Protein AF-A0A6C0JA09-F1 (afdb_monomer_lite)

Organism: NCBI:txid1070528

Sequence (513 aa):
MSEICEYKKRGFYIKRNLLTVNTCKDIISQLNEIKTDMKIPHTNIQFGYGNIINTELASIITDNMFIKKFCNKLYGQNYYYNSLYVHNKHRWVGPDVEWHQEVFNIKTFHPTNNNYTLDEIKNNFMQVYVALEDQNIENGGMRIIPYHKTILEHYDTTNTHLNHKRAITPEELDKIYKTHDIINLDLKAGDVMFFNHLIPHSSSSNNSPIDRKAMVFLTYKNNEDFDENIRTIEKEYRKSFALKYLQKTLDDKLNTQMYECGKKSKKIKKEKTWSSIFEKLPWFEEDIYNIENYSLTTLLKLNGHLTSDTGKYDIKNWEETISHFKQNIKYNDKNNYKILEVGCGAGALLKMFEKQEIYGIDPSKKYINIIKKALPQGVFINGDALCMDKYDNDFFDIIFCHSCIQYFKDYKYFNDFITLCHKKLKPCGKLCLTDLPNLDMKEKYINHRKNVIGEKKYKEKYQNINLYHFYISKSQIVDSLSNNFNNIKFTNAIKRGIEDNFYRINLFCEKNE

Foldseek 3Di:
DDQVVCCLVQQKGKDAQLDPLVLLVVLVVVLVVQDDPQAQPPDPHHFWRFFCCVPPSVCVQVVRPVNCVSCCVLQNPFKDWFTKIKGKLFAQRRAKWAWAFLVVCCCQGQNFPDDDDLVQLSRFKKKKKAWSAWDFQQQFAKKWFSDSRDHADWDWDATSVLFIDIHGDPVRVVVSCVPTPIDTDGGHRNMMMMGGRSITMITHHRSHNGITMMMMIMMGNDNPRRDVVSNVVVVVVRVVVSVVVVVVVVVVPVVDPPDDDDDPDPPPPPLDAPLNCLLVQPQQPDDLVDDPAPDLVVQCSSVCQCPDLQFHDDPVLVVVQLVVVCVLLVNDPPDAWQEEEAQCFLNSVVVVVLVHAYEYEHLHPSSQVNNCVNRVNYHYDNDHLLVLVPAQFQAGLEYEYEPPQQSDDDLVSVLSSLVSVLRRHHAFRKYKYWFAQAPVCVVVSLVSSCVRPNVVVSCVVDPVSPNGTDHDHPVSVCVSPPPFWPPWDKDARRGGDPDPDRRTIMIMITGHD

Secondary structure (DSSP, 8-state):
--HHHHHHHHSEEEETT-S-HHHHHHHHHHHTT---S-B-TTSSSB-EEEE-TTSHHHHHHHT-HHHHHHHHHHH-S--EEEEEEEEEE-TTTBPPEEEE-GGGGHHHHS--S----HHHHHHHEEEEEEESS-B-TTTT-EEE----SSPPPEEEEE-TT--EEEEEPHHHHHHHHTTS--EE--B-TT-EEEEETTS-EEE--B-SSS-EEEEEEEEES--TT--HHHHHHHHHHHHHHHHHHHHHHHHHHHHS-S----STT--------HHHHHTT-TT--S-TT--S---HHHHHHHTTTTT-TTTPPPHHHHHHHHHHHHHHTT--TTS--EEEEET-TTSHHHHTTTTSEEEEEES-HHHHHHHHHH-TTSEEEES-GGGGGGSPTT-EEEEEEES-GGG-S-HHHHHHHHHHHHHHEEEEEEEEEEEEEBGGGHHHHHHHHHHHH-HHHHIIIIITTT-PPP-B-HHHHHHHHTTTEEEEEEEEPPP-TT-SS--EEEEEEEE--

Radius of gyration: 34.19 Å; chains: 1; bounding box: 71×51×90 Å

pLDDT: mean 90.83, std 10.22, range [39.81, 98.81]

InterPro domains:
  IPR008775 Phytanoyl-CoA dioxygenase-like [PF05721] (77-214)
  IPR013216 Methyltransferase type 11 [PF08241] (340-432)
  IPR029063 S-adenosyl-L-methionine-dependent methyltransferase superfamily [G3DSA:3.40.50.150] (304-497)
  IPR029063 S-adenosyl-L-methionine-dependent methyltransferase superfamily [SSF53335] (320-488)

Structure (mmCIF, N/CA/C/O backbone):
data_AF-A0A6C0JA09-F1
#
_entry.id   AF-A0A6C0JA09-F1
#
loop_
_atom_site.group_PDB
_atom_site.id
_atom_site.type_symbol
_atom_site.label_atom_id
_atom_site.label_alt_id
_atom_site.label_comp_id
_atom_site.label_asym_id
_atom_site.label_entity_id
_atom_site.label_seq_id
_atom_site.pdbx_PDB_ins_code
_atom_site.Cartn_x
_atom_site.Cartn_y
_atom_site.Cartn_z
_atom_site.occupancy
_atom_site.B_iso_or_equiv
_atom_site.auth_seq_id
_atom_site.auth_comp_id
_atom_site.auth_asym_id
_atom_site.auth_atom_id
_atom_site.pdbx_PDB_model_num
ATOM 1 N N . MET A 1 1 ? -33.574 -12.765 32.511 1.00 58.50 1 MET A N 1
ATOM 2 C CA . MET A 1 1 ? -32.119 -13.046 32.464 1.00 58.50 1 MET A CA 1
ATOM 3 C C . MET A 1 1 ? -31.435 -11.916 33.225 1.00 58.50 1 MET A C 1
ATOM 5 O O . MET A 1 1 ? -31.863 -10.787 33.037 1.00 58.50 1 MET A O 1
ATOM 9 N N . SER A 1 2 ? -30.498 -12.179 34.144 1.00 88.44 2 SER A N 1
ATOM 10 C CA . SER A 1 2 ? -29.804 -11.084 34.853 1.00 88.44 2 SER A CA 1
ATOM 11 C C . SER A 1 2 ? -28.962 -10.258 33.873 1.00 88.44 2 SER A C 1
ATOM 13 O O . SER A 1 2 ? -28.522 -10.794 32.855 1.00 88.44 2 SER A O 1
ATOM 15 N N . GLU A 1 3 ? -28.702 -8.983 34.177 1.00 93.94 3 GLU A N 1
ATOM 16 C CA . GLU A 1 3 ? -27.974 -8.063 33.284 1.00 93.94 3 GLU A CA 1
ATOM 17 C C . GLU A 1 3 ? -26.581 -8.604 32.913 1.00 93.94 3 GLU A C 1
ATOM 19 O O . GLU A 1 3 ? -26.126 -8.498 31.777 1.00 93.94 3 GLU A O 1
ATOM 24 N N . ILE A 1 4 ? -25.932 -9.278 33.866 1.00 93.75 4 ILE A N 1
ATOM 25 C CA . ILE A 1 4 ? -24.632 -9.936 33.678 1.00 93.75 4 ILE A CA 1
ATOM 26 C C . ILE A 1 4 ? -24.739 -11.177 32.795 1.00 93.75 4 ILE A C 1
ATOM 28 O O . ILE A 1 4 ? -23.834 -11.453 32.012 1.00 93.75 4 ILE A O 1
ATOM 32 N N . CYS A 1 5 ? -25.822 -11.946 32.908 1.00 93.62 5 CYS A N 1
ATOM 33 C CA . CYS A 1 5 ? -26.024 -13.115 32.058 1.00 93.62 5 CYS A CA 1
ATOM 34 C C . CYS A 1 5 ? -26.247 -12.687 30.600 1.00 93.62 5 CYS A C 1
ATOM 36 O O . CYS A 1 5 ? -25.677 -13.293 29.694 1.00 93.62 5 CYS A O 1
ATOM 38 N N . GLU A 1 6 ? -26.979 -11.592 30.379 1.00 95.50 6 GLU A N 1
ATOM 39 C CA . GLU A 1 6 ? -27.118 -10.997 29.051 1.00 95.50 6 GLU A CA 1
ATOM 40 C C . GLU A 1 6 ? -25.773 -10.493 28.508 1.00 95.50 6 GLU A C 1
ATOM 42 O O . GLU A 1 6 ? -25.396 -10.873 27.399 1.00 95.50 6 GLU A O 1
ATOM 47 N N . TYR A 1 7 ? -25.010 -9.739 29.309 1.00 96.25 7 TYR A N 1
ATOM 48 C CA . TYR A 1 7 ? -23.663 -9.288 28.946 1.00 96.25 7 TYR A CA 1
ATOM 49 C C . TYR A 1 7 ? -22.740 -10.452 28.576 1.00 96.25 7 TYR A C 1
ATOM 51 O O . TYR A 1 7 ? -22.130 -10.435 27.512 1.00 96.25 7 TYR A O 1
ATOM 59 N N . LYS A 1 8 ? -22.668 -11.505 29.399 1.00 93.69 8 LYS A N 1
ATOM 60 C CA . LYS A 1 8 ? -21.815 -12.674 29.122 1.00 93.69 8 LYS A CA 1
ATOM 61 C C . LYS A 1 8 ? -22.240 -13.407 27.848 1.00 93.69 8 LYS A C 1
ATOM 63 O O . LYS A 1 8 ? -21.387 -13.867 27.089 1.00 93.69 8 LYS A O 1
ATOM 68 N N . LYS A 1 9 ? -23.551 -13.491 27.594 1.00 93.88 9 LYS A N 1
ATOM 69 C CA . LYS A 1 9 ? -24.109 -14.161 26.414 1.00 93.88 9 LYS A CA 1
ATOM 70 C C . LYS A 1 9 ? -23.886 -13.369 25.125 1.00 93.88 9 LYS A C 1
ATOM 72 O O . LYS A 1 9 ? -23.538 -13.971 24.116 1.00 93.88 9 LYS A O 1
ATOM 77 N N . ARG A 1 10 ? -24.120 -12.054 25.138 1.00 94.62 10 ARG A N 1
ATOM 78 C CA . ARG A 1 10 ? -24.099 -11.189 23.940 1.00 94.62 10 ARG A CA 1
ATOM 79 C C . ARG A 1 10 ? -22.772 -10.458 23.733 1.00 94.62 10 ARG A C 1
ATOM 81 O O . ARG A 1 10 ? -22.567 -9.872 22.679 1.00 94.62 10 ARG A O 1
ATOM 88 N N . GLY A 1 11 ? -21.934 -10.420 24.765 1.00 95.56 11 GLY A N 1
ATOM 89 C CA . GLY A 1 11 ? -20.747 -9.573 24.859 1.00 95.56 11 GLY A CA 1
ATOM 90 C C . GLY A 1 11 ? -21.060 -8.104 25.163 1.00 95.56 11 GLY A C 1
ATOM 91 O O . GLY A 1 11 ? -20.135 -7.309 25.293 1.00 95.56 11 GLY A O 1
ATOM 92 N N . PHE A 1 12 ? -22.337 -7.726 25.302 1.00 97.31 12 PHE A N 1
ATOM 93 C CA . PHE A 1 12 ? -22.746 -6.382 25.699 1.00 97.31 12 PHE A CA 1
ATOM 94 C C . PHE A 1 12 ? -24.106 -6.354 26.407 1.00 97.31 12 PHE A C 1
ATOM 96 O O . PHE A 1 12 ? -24.906 -7.282 26.289 1.00 97.31 12 PHE A O 1
ATOM 103 N N . TYR A 1 13 ? -24.372 -5.263 27.121 1.00 97.81 13 TYR A N 1
ATOM 104 C CA . TYR A 1 13 ? -25.641 -4.957 27.775 1.00 97.81 13 TYR A CA 1
ATOM 105 C C . TYR A 1 13 ? -25.904 -3.448 27.720 1.00 97.81 13 TYR A C 1
ATOM 107 O O . TYR A 1 13 ? -24.979 -2.656 27.891 1.00 97.81 13 TYR A O 1
ATOM 115 N N . ILE A 1 14 ? -27.155 -3.038 27.498 1.00 97.88 14 ILE A N 1
ATOM 116 C CA . ILE A 1 14 ? -27.547 -1.622 27.451 1.00 97.88 14 ILE A CA 1
ATOM 117 C C . ILE A 1 14 ? -28.529 -1.347 28.583 1.00 97.88 14 ILE A C 1
ATOM 119 O O . ILE A 1 14 ? -29.641 -1.876 28.601 1.00 97.88 14 ILE A O 1
ATOM 123 N N . LYS A 1 15 ? -28.140 -0.468 29.506 1.00 97.81 15 LYS A N 1
ATOM 124 C CA . LYS A 1 15 ? -29.037 0.091 30.511 1.00 97.81 15 LYS A CA 1
ATOM 125 C C . LYS A 1 15 ? -29.644 1.380 29.968 1.00 97.81 15 LYS A C 1
ATOM 127 O O . LYS A 1 15 ? -28.947 2.382 29.826 1.00 97.81 15 LYS A O 1
ATOM 132 N N . ARG A 1 16 ? -30.946 1.343 29.683 1.00 97.69 16 ARG A N 1
ATOM 133 C CA . ARG A 1 16 ? -31.689 2.521 29.224 1.00 97.69 16 ARG A CA 1
ATOM 134 C C . ARG A 1 16 ? -31.925 3.518 30.356 1.00 97.69 16 ARG A C 1
ATOM 136 O O . ARG A 1 16 ? -32.193 3.082 31.479 1.00 97.69 16 ARG A O 1
ATOM 143 N N . ASN A 1 17 ? -31.861 4.813 30.040 1.00 96.62 17 ASN A N 1
ATOM 144 C CA . ASN A 1 17 ? -32.134 5.935 30.946 1.00 96.62 17 ASN A CA 1
ATOM 145 C C . ASN A 1 17 ? -31.397 5.815 32.293 1.00 96.62 17 ASN A C 1
ATOM 147 O O . ASN A 1 17 ? -32.001 5.972 33.356 1.00 96.62 17 ASN A O 1
ATOM 151 N N . LEU A 1 18 ? -30.110 5.450 32.270 1.00 97.38 18 LEU A N 1
ATOM 152 C CA . LEU A 1 18 ? -29.332 5.324 33.504 1.00 97.38 18 LEU A CA 1
ATOM 153 C C . LEU A 1 18 ? -28.992 6.694 34.097 1.00 97.38 18 LEU A C 1
ATOM 155 O O . LEU A 1 18 ? -29.002 6.854 35.317 1.00 97.38 18 LEU A O 1
ATOM 159 N N . LEU A 1 19 ? -28.690 7.664 33.236 1.00 96.81 19 LEU A N 1
ATOM 160 C CA . LEU A 1 19 ? -28.574 9.068 33.610 1.00 96.81 19 LEU A CA 1
ATOM 161 C C . LEU A 1 19 ? -29.817 9.820 33.147 1.00 96.81 19 LEU A C 1
ATOM 163 O O . LEU A 1 19 ? -30.450 9.459 32.155 1.00 96.81 19 LEU A O 1
ATOM 167 N N . THR A 1 20 ? -30.163 10.885 33.865 1.00 96.69 20 THR A N 1
ATOM 168 C CA . THR A 1 20 ? -31.230 11.779 33.416 1.00 96.69 20 THR A CA 1
ATOM 169 C C . THR A 1 20 ? -30.715 12.692 32.305 1.00 96.69 20 THR A C 1
ATOM 171 O O . THR A 1 20 ? -29.536 13.046 32.277 1.00 96.69 20 THR A O 1
ATOM 174 N N . VAL A 1 21 ? -31.613 13.147 31.429 1.00 95.56 21 VAL A N 1
ATOM 175 C CA . VAL A 1 21 ? -31.276 14.121 30.376 1.00 95.56 21 VAL A CA 1
ATOM 176 C C . VAL A 1 21 ? -30.690 15.413 30.964 1.00 95.56 21 VAL A C 1
ATOM 178 O O . VAL A 1 21 ? -29.801 16.007 30.359 1.00 95.56 21 VAL A O 1
ATOM 181 N N . ASN A 1 22 ? -31.142 15.834 32.151 1.00 96.81 22 ASN A N 1
ATOM 182 C CA . ASN A 1 22 ? -30.590 17.006 32.837 1.00 96.81 22 ASN A CA 1
ATOM 183 C C . ASN A 1 22 ? -29.138 16.766 33.257 1.00 96.81 22 ASN A C 1
ATOM 185 O O . ASN A 1 22 ? -28.279 17.565 32.912 1.00 96.81 22 ASN A O 1
ATOM 189 N N . THR A 1 23 ? -28.839 15.610 33.857 1.00 96.06 23 THR A N 1
ATOM 190 C CA . THR A 1 23 ? -27.459 15.220 34.185 1.00 96.06 23 THR A CA 1
ATOM 191 C C . THR A 1 23 ? -26.561 15.231 32.945 1.00 96.06 23 THR A C 1
ATOM 193 O O . THR A 1 23 ? -25.440 15.726 33.000 1.00 96.06 23 THR A O 1
ATOM 196 N N . CYS A 1 24 ? -27.045 14.732 31.802 1.00 96.88 24 CYS A N 1
ATOM 197 C CA . CYS A 1 24 ? -26.287 14.785 30.550 1.00 96.88 24 CYS A CA 1
ATOM 198 C C . CYS A 1 24 ? -26.011 16.226 30.090 1.00 96.88 24 CYS A C 1
ATOM 200 O O . CYS A 1 24 ? -24.892 16.525 29.676 1.00 96.88 24 CYS A O 1
ATOM 202 N N . LYS A 1 25 ? -26.996 17.127 30.187 1.00 95.69 25 LYS A N 1
ATOM 203 C CA . LYS A 1 25 ? -26.823 18.552 29.860 1.00 95.69 25 LYS A CA 1
ATOM 204 C C . LYS A 1 25 ? -25.832 19.243 30.795 1.00 95.69 25 LYS A C 1
ATOM 206 O O . LYS A 1 25 ? -25.001 20.006 30.310 1.00 95.69 25 LYS A O 1
ATOM 211 N N . ASP A 1 26 ? -25.876 18.936 32.088 1.00 94.69 26 ASP A N 1
ATOM 212 C CA . ASP A 1 26 ? -24.957 19.494 33.084 1.00 94.69 26 ASP A CA 1
ATOM 213 C C . ASP A 1 26 ? -23.512 19.066 32.798 1.00 94.69 26 ASP A C 1
ATOM 215 O O . ASP A 1 26 ? -22.608 19.902 32.783 1.00 94.69 26 ASP A O 1
ATOM 219 N N . ILE A 1 27 ? -23.305 17.784 32.464 1.00 94.38 27 ILE A N 1
ATOM 220 C CA . ILE A 1 27 ? -22.005 17.269 32.011 1.00 94.38 27 ILE A CA 1
ATOM 221 C C . ILE A 1 27 ? -21.525 18.050 30.785 1.00 94.38 27 ILE A C 1
ATOM 223 O O . ILE A 1 27 ? -20.397 18.534 30.765 1.00 94.38 27 ILE A O 1
ATOM 227 N N . ILE A 1 28 ? -22.370 18.194 29.758 1.00 94.31 28 ILE A N 1
ATOM 228 C CA . ILE A 1 28 ? -22.010 18.914 28.527 1.00 94.31 28 ILE A CA 1
ATOM 229 C C . ILE A 1 28 ? -21.652 20.376 28.824 1.00 94.31 28 ILE A C 1
ATOM 231 O O . ILE A 1 28 ? -20.706 20.896 28.234 1.00 94.31 28 ILE A O 1
ATOM 235 N N . SER A 1 29 ? -22.366 21.028 29.744 1.00 92.69 29 SER A N 1
ATOM 236 C CA . SER A 1 29 ? -22.073 22.403 30.151 1.00 92.69 29 SER A CA 1
ATOM 237 C C . SER A 1 29 ? -20.675 22.527 30.754 1.00 92.69 29 SER A C 1
ATOM 239 O O . SER A 1 29 ? -19.899 23.364 30.304 1.00 92.69 29 SER A O 1
ATOM 241 N N . GLN A 1 30 ? -20.320 21.658 31.704 1.00 91.69 30 GLN A N 1
ATOM 242 C CA . GLN A 1 30 ? -18.990 21.654 32.326 1.00 91.69 30 GLN A CA 1
ATOM 243 C C . GLN A 1 30 ? -17.885 21.284 31.326 1.00 91.69 30 GLN A C 1
ATOM 245 O O . GLN A 1 30 ? -16.793 21.845 31.352 1.00 91.69 30 GLN A O 1
ATOM 250 N N . LEU A 1 31 ? -18.167 20.377 30.384 1.00 89.94 31 LEU A N 1
ATOM 251 C CA . LEU A 1 31 ? -17.220 20.030 29.323 1.00 89.94 31 LEU A CA 1
ATOM 252 C C . LEU A 1 31 ? -16.842 21.237 28.454 1.00 89.94 31 LEU A C 1
ATOM 254 O O . LEU A 1 31 ? -15.712 21.289 27.974 1.00 89.94 31 LEU A O 1
ATOM 258 N N . ASN A 1 32 ? -17.737 22.213 28.266 1.00 84.81 32 ASN A N 1
ATOM 259 C CA . ASN A 1 32 ? -17.435 23.426 27.494 1.00 84.81 32 ASN A CA 1
ATOM 260 C C . ASN A 1 32 ? -16.372 24.317 28.158 1.00 84.81 32 ASN A C 1
ATOM 262 O O . ASN A 1 32 ? -15.766 25.150 27.482 1.00 84.81 32 ASN A O 1
ATOM 266 N N . GLU A 1 33 ? -16.125 24.141 29.455 1.00 87.25 33 GLU A N 1
ATOM 267 C CA . GLU A 1 33 ? -15.077 24.854 30.188 1.00 87.25 33 GLU A CA 1
ATOM 268 C C . GLU A 1 33 ? -13.695 24.215 29.967 1.00 87.25 33 GLU A C 1
ATOM 270 O O . GLU A 1 33 ? -12.667 24.888 30.074 1.00 87.25 33 GLU A O 1
ATOM 275 N N . ILE A 1 34 ? -13.656 22.933 29.578 1.00 86.94 34 ILE A N 1
ATOM 276 C CA . ILE A 1 34 ? -12.425 22.190 29.298 1.00 86.94 34 ILE A CA 1
ATOM 277 C C . ILE A 1 34 ? -11.968 22.465 27.864 1.00 86.94 34 ILE A C 1
ATOM 279 O O . ILE A 1 34 ? -12.582 22.012 26.894 1.00 86.94 34 ILE A O 1
ATOM 283 N N . LYS A 1 35 ? -10.834 23.156 27.729 1.00 85.81 35 LYS A N 1
ATOM 284 C CA . LYS A 1 35 ? -10.200 23.448 26.437 1.00 85.81 35 LYS A CA 1
ATOM 285 C C . LYS A 1 35 ? -9.035 22.507 26.165 1.00 85.81 35 LYS A C 1
ATOM 287 O O . LYS A 1 35 ? -8.196 22.291 27.036 1.00 85.81 35 LYS A O 1
ATOM 292 N N . THR A 1 36 ? -8.952 21.995 24.941 1.00 85.50 36 THR A N 1
ATOM 293 C CA . THR A 1 36 ? -7.812 21.205 24.465 1.00 85.50 36 THR A CA 1
ATOM 294 C C . THR A 1 36 ? -7.321 21.691 23.106 1.00 85.50 36 THR A C 1
ATOM 296 O O . THR A 1 36 ? -8.065 22.288 22.325 1.00 85.50 36 THR A O 1
ATOM 299 N N . ASP A 1 37 ? -6.066 21.371 22.790 1.00 85.19 37 ASP A N 1
ATOM 300 C CA . ASP A 1 37 ? -5.488 21.636 21.469 1.00 85.19 37 ASP A CA 1
ATOM 301 C C . ASP A 1 37 ? -5.940 20.617 20.407 1.00 85.19 37 ASP A C 1
ATOM 303 O O . ASP A 1 37 ? -5.654 20.776 19.218 1.00 85.19 37 ASP A O 1
ATOM 307 N N . MET A 1 38 ? -6.667 19.564 20.805 1.00 87.19 38 MET A N 1
ATOM 308 C CA . MET A 1 38 ? -7.108 18.518 19.889 1.00 87.19 38 MET A CA 1
ATOM 309 C C . MET A 1 38 ? -8.359 18.966 19.133 1.00 87.19 38 MET A C 1
ATOM 311 O O . MET A 1 38 ? -9.479 18.886 19.639 1.00 87.19 38 MET A O 1
ATOM 315 N N . LYS A 1 39 ? -8.161 19.410 17.891 1.00 91.56 39 LYS A N 1
ATOM 316 C CA . LYS A 1 39 ? -9.213 19.899 16.994 1.00 91.56 39 LYS A CA 1
ATOM 317 C C . LYS A 1 39 ? -9.541 18.899 15.890 1.00 91.56 39 LYS A C 1
ATOM 319 O O . LYS A 1 39 ? -8.666 18.154 15.452 1.00 91.56 39 LYS A O 1
ATOM 324 N N . ILE A 1 40 ? -10.780 18.938 15.398 1.00 92.25 40 ILE A N 1
ATOM 325 C CA . ILE A 1 40 ? -11.167 18.228 14.173 1.00 92.25 40 ILE A CA 1
ATOM 326 C C . ILE A 1 40 ? -10.332 18.812 13.019 1.00 92.25 40 ILE A C 1
ATOM 328 O O . ILE A 1 40 ? -10.273 20.045 12.902 1.00 92.25 40 ILE A O 1
ATOM 332 N N . PRO A 1 41 ? -9.690 17.986 12.167 1.00 91.00 41 PRO A N 1
ATOM 333 C CA . PRO A 1 41 ? -8.732 18.468 11.181 1.00 91.00 41 PRO A CA 1
ATOM 334 C C . PRO A 1 41 ? -9.352 19.516 10.261 1.00 91.00 41 PRO A C 1
ATOM 336 O O . PRO A 1 41 ? -10.492 19.372 9.826 1.00 91.00 41 PRO A O 1
ATOM 339 N N . HIS A 1 42 ? -8.591 20.573 9.971 1.00 92.19 42 HIS A N 1
ATOM 340 C CA . HIS A 1 42 ? -9.020 21.714 9.147 1.00 92.19 42 HIS A CA 1
ATOM 341 C C . HIS A 1 42 ? -10.158 22.569 9.737 1.00 92.19 42 HIS A C 1
ATOM 343 O O . HIS A 1 42 ? -10.742 23.385 9.028 1.00 92.19 42 HIS A O 1
ATOM 349 N N . THR A 1 43 ? -10.452 22.437 11.033 1.00 92.38 43 THR A N 1
ATOM 350 C CA . THR A 1 43 ? -11.450 23.260 11.733 1.00 92.38 43 THR A CA 1
ATOM 351 C C . THR A 1 43 ? -10.899 23.817 13.051 1.00 92.38 43 THR A C 1
ATOM 353 O O . THR A 1 43 ? -9.828 23.428 13.513 1.00 92.38 43 THR A O 1
ATOM 356 N N . ASN A 1 44 ? -11.661 24.709 13.693 1.00 91.25 44 ASN A N 1
ATOM 357 C CA . ASN A 1 44 ? -11.401 25.170 15.063 1.00 91.25 44 ASN A CA 1
ATOM 358 C C . ASN A 1 44 ? -12.252 24.452 16.123 1.00 91.25 44 ASN A C 1
ATOM 360 O O . ASN A 1 44 ? -12.303 24.893 17.268 1.00 91.25 44 ASN A O 1
ATOM 364 N N . ILE A 1 45 ? -12.922 23.362 15.750 1.00 92.19 45 ILE A N 1
ATOM 365 C CA . ILE A 1 45 ? -13.839 22.634 16.625 1.00 92.19 45 ILE A CA 1
ATOM 366 C C . ILE A 1 45 ? -13.043 21.625 17.451 1.00 92.19 45 ILE A C 1
ATOM 368 O O . ILE A 1 45 ? -12.275 20.841 16.897 1.00 92.19 45 ILE A O 1
ATOM 372 N N . GLN A 1 46 ? -13.251 21.615 18.766 1.00 91.25 46 GLN A N 1
ATOM 373 C CA . GLN A 1 46 ? -12.623 20.651 19.669 1.00 91.25 46 GLN A CA 1
ATOM 374 C C . GLN A 1 46 ? -13.097 19.228 19.352 1.00 91.25 46 GLN A C 1
ATOM 376 O O . GLN A 1 46 ? -14.295 18.970 19.280 1.00 91.25 46 GLN A O 1
ATOM 381 N N . PHE A 1 47 ? -12.169 18.292 19.176 1.00 88.94 47 PHE A N 1
ATOM 382 C CA . PHE A 1 47 ? -12.470 16.887 18.894 1.00 88.94 47 PHE A CA 1
ATOM 383 C C . PHE A 1 47 ? -12.539 16.033 20.167 1.00 88.94 47 PHE A C 1
ATOM 385 O O . PHE A 1 47 ? -13.325 15.088 20.251 1.00 88.94 47 PHE A O 1
ATOM 392 N N . GLY A 1 48 ? -11.743 16.362 21.184 1.00 84.44 48 GLY A N 1
ATOM 393 C CA . GLY A 1 48 ? -11.763 15.625 22.442 1.00 84.44 48 GLY A CA 1
ATOM 394 C C . GLY A 1 48 ? -11.288 16.446 23.626 1.00 84.44 48 GLY A C 1
ATOM 395 O O . GLY A 1 48 ? -10.760 17.543 23.474 1.00 84.44 48 GLY A O 1
ATOM 396 N N . TYR A 1 49 ? -11.507 15.890 24.811 1.00 86.69 49 TYR A N 1
ATOM 397 C CA . TYR A 1 49 ? -11.398 16.605 26.087 1.00 86.69 49 TYR A CA 1
ATOM 398 C C . TYR A 1 49 ? -10.244 16.083 26.963 1.00 86.69 49 TYR A C 1
ATOM 400 O O . TYR A 1 49 ? -10.136 16.439 28.130 1.00 86.69 49 TYR A O 1
ATOM 408 N N . GLY A 1 50 ? -9.369 15.237 26.405 1.00 84.00 50 GLY A N 1
ATOM 409 C CA . GLY A 1 50 ? -8.315 14.559 27.163 1.00 84.00 50 GLY A CA 1
ATOM 410 C C . GLY A 1 50 ? -8.859 13.465 28.089 1.00 84.00 50 GLY A C 1
ATOM 411 O O . GLY A 1 50 ? -10.016 13.057 27.970 1.00 84.00 50 GLY A O 1
ATOM 412 N N . ASN A 1 51 ? -8.001 12.957 28.977 1.00 88.50 51 ASN A N 1
ATOM 413 C CA . ASN A 1 51 ? -8.422 12.054 30.047 1.00 88.50 51 ASN A CA 1
ATOM 414 C C . ASN A 1 51 ? -8.934 12.888 31.227 1.00 88.50 51 ASN A C 1
ATOM 416 O O . ASN A 1 51 ? -8.147 13.568 31.882 1.00 88.50 51 ASN A O 1
ATOM 420 N N . ILE A 1 52 ? -10.233 12.812 31.503 1.00 89.00 52 ILE A N 1
ATOM 421 C CA . ILE A 1 52 ? -10.898 13.593 32.553 1.00 89.00 52 ILE A CA 1
ATOM 422 C C . ILE A 1 52 ? -11.186 12.767 33.816 1.00 89.00 52 ILE A C 1
ATOM 424 O O . ILE A 1 52 ? -11.988 13.179 34.650 1.00 89.00 52 ILE A O 1
ATOM 428 N N . ILE A 1 53 ? -10.542 11.605 33.984 1.00 88.19 53 ILE A N 1
ATOM 429 C CA . ILE A 1 53 ? -10.795 10.695 35.118 1.00 88.19 53 ILE A CA 1
ATOM 430 C C . ILE A 1 53 ? -10.559 11.344 36.495 1.00 88.19 53 ILE A C 1
ATOM 432 O O . ILE A 1 53 ? -11.193 10.953 37.465 1.00 88.19 53 ILE A O 1
ATOM 436 N N . ASN A 1 54 ? -9.701 12.367 36.569 1.00 86.44 54 ASN A N 1
ATOM 437 C CA . ASN A 1 54 ? -9.385 13.097 37.804 1.00 86.44 54 ASN A CA 1
ATOM 438 C C . ASN A 1 54 ? -10.252 14.354 38.016 1.00 86.44 54 ASN A C 1
ATOM 440 O O . ASN A 1 54 ? -9.936 15.176 38.870 1.00 86.44 54 ASN A O 1
ATOM 444 N N . THR A 1 55 ? -11.301 14.546 37.215 1.00 87.38 55 THR A N 1
ATOM 445 C CA . THR A 1 55 ? -12.237 15.674 37.354 1.00 87.38 55 THR A CA 1
ATOM 446 C C . THR A 1 55 ? -13.493 15.248 38.112 1.00 87.38 55 THR A C 1
ATOM 448 O O . THR A 1 55 ? -13.830 14.063 38.145 1.00 87.38 55 THR A O 1
ATOM 451 N N . GLU A 1 56 ? -14.239 16.206 38.666 1.00 87.44 56 GLU A N 1
ATOM 452 C CA . GLU A 1 56 ? -15.507 15.927 39.358 1.00 87.44 56 GLU A CA 1
ATOM 453 C C . GLU A 1 56 ? -16.538 15.238 38.446 1.00 87.44 56 GLU A C 1
ATOM 455 O O . GLU A 1 56 ? -17.315 14.405 38.914 1.00 87.44 56 GLU A O 1
ATOM 460 N N . LEU A 1 57 ? -16.478 15.477 37.129 1.00 87.75 57 LEU A N 1
ATOM 461 C CA . LEU A 1 57 ? -17.310 14.800 36.127 1.00 87.75 57 LEU A CA 1
ATOM 462 C C . LEU A 1 57 ? -17.172 13.274 36.158 1.00 87.75 57 LEU A C 1
ATOM 464 O O . LEU A 1 57 ? -18.124 12.566 35.824 1.00 87.75 57 LEU A O 1
ATOM 468 N N . ALA A 1 58 ? -16.010 12.752 36.561 1.00 88.25 58 ALA A N 1
ATOM 469 C CA . ALA A 1 58 ? -15.799 11.315 36.655 1.00 88.25 58 ALA A CA 1
ATOM 470 C C . ALA A 1 58 ? -16.693 10.671 37.723 1.00 88.25 58 ALA A C 1
ATOM 472 O O . ALA A 1 58 ? -17.201 9.574 37.485 1.00 88.25 58 ALA A O 1
ATOM 473 N N . SER A 1 59 ? -16.953 11.365 38.839 1.00 89.75 59 SER A N 1
ATOM 474 C CA . SER A 1 59 ? -17.761 10.854 39.960 1.00 89.75 59 SER A CA 1
ATOM 475 C C . SER A 1 59 ? -19.187 10.486 39.543 1.00 89.75 59 SER A C 1
ATOM 477 O O . SER A 1 59 ? -19.718 9.466 39.976 1.00 89.75 59 SER A O 1
ATOM 479 N N . ILE A 1 60 ? -19.781 11.230 38.599 1.00 87.25 60 ILE A N 1
ATOM 480 C CA . ILE A 1 60 ? -21.133 10.966 38.072 1.00 87.25 60 ILE A CA 1
ATOM 481 C C . ILE A 1 60 ? -21.244 9.538 37.523 1.00 87.25 60 ILE A C 1
ATOM 483 O O . ILE A 1 60 ? -22.300 8.901 37.585 1.00 87.25 60 ILE A O 1
ATOM 487 N N . ILE A 1 61 ? -20.136 9.030 36.993 1.00 86.50 61 ILE A N 1
ATOM 488 C CA . ILE A 1 61 ? -20.027 7.711 36.397 1.00 86.50 61 ILE A CA 1
ATOM 489 C C . ILE A 1 61 ? -19.462 6.699 37.393 1.00 86.50 61 ILE A C 1
ATOM 491 O O . ILE A 1 61 ? -20.072 5.651 37.610 1.00 86.50 61 ILE A O 1
ATOM 495 N N . THR A 1 62 ? -18.314 6.993 38.004 1.00 87.69 62 THR A N 1
ATOM 496 C CA . THR A 1 62 ? -17.607 6.049 38.878 1.00 87.69 62 THR A CA 1
ATOM 497 C C . THR A 1 62 ? -18.382 5.762 40.159 1.00 87.69 62 THR A C 1
ATOM 499 O O . THR A 1 62 ? -18.302 4.635 40.651 1.00 87.69 62 THR A O 1
ATOM 502 N N . ASP A 1 63 ? -19.188 6.713 40.651 1.00 91.62 63 ASP A N 1
ATOM 503 C CA . ASP A 1 63 ? -20.036 6.561 41.837 1.00 91.62 63 ASP A CA 1
ATOM 504 C C . ASP A 1 63 ? -21.469 6.120 41.545 1.00 91.62 63 ASP A C 1
ATOM 506 O O . ASP A 1 63 ? -22.221 5.812 42.477 1.00 91.62 63 ASP A O 1
ATOM 510 N N . ASN A 1 64 ? -21.848 5.990 40.271 1.00 94.56 64 ASN A N 1
ATOM 511 C CA . ASN A 1 64 ? -23.177 5.525 39.907 1.00 94.56 64 ASN A CA 1
ATOM 512 C C . ASN A 1 64 ? -23.438 4.114 40.467 1.00 94.56 64 ASN A C 1
ATOM 514 O O . ASN A 1 64 ? -22.747 3.144 40.140 1.00 94.56 64 ASN A O 1
ATOM 518 N N . MET A 1 65 ? -24.485 3.979 41.288 1.00 95.62 65 MET A N 1
ATOM 519 C CA . MET A 1 65 ? -24.800 2.726 41.984 1.00 95.62 65 MET A CA 1
ATOM 520 C C . MET A 1 65 ? -25.030 1.539 41.043 1.00 95.62 65 MET A C 1
ATOM 522 O O . MET A 1 65 ? -24.697 0.409 41.404 1.00 95.62 65 MET A O 1
ATOM 526 N N . PHE A 1 66 ? -25.615 1.757 39.861 1.00 96.19 66 PHE A N 1
ATOM 527 C CA . PHE A 1 66 ? -25.831 0.673 38.904 1.00 96.19 66 PHE A CA 1
ATOM 528 C C . PHE A 1 66 ? -24.504 0.216 38.299 1.00 96.19 66 PHE A C 1
ATOM 530 O O . PHE A 1 66 ? -24.248 -0.985 38.265 1.00 96.19 66 PHE A O 1
ATOM 537 N N . ILE A 1 67 ? -23.651 1.161 37.888 1.00 94.88 67 ILE A N 1
ATOM 538 C CA . ILE A 1 67 ? -22.320 0.875 37.333 1.00 94.88 67 ILE A CA 1
ATOM 539 C C . ILE A 1 67 ? -21.479 0.116 38.363 1.00 94.88 67 ILE A C 1
ATOM 541 O O . ILE A 1 67 ? -21.019 -0.983 38.064 1.00 94.88 67 ILE A O 1
ATOM 545 N N . LYS A 1 68 ? -21.388 0.610 39.608 1.00 93.62 68 LYS A N 1
ATOM 546 C CA . LYS A 1 68 ? -20.693 -0.083 40.709 1.00 93.62 68 LYS A CA 1
ATOM 547 C C . LYS A 1 68 ? -21.221 -1.501 40.921 1.00 93.62 68 LYS A C 1
ATOM 549 O O . LYS A 1 68 ? -20.442 -2.444 41.013 1.00 93.62 68 LYS A O 1
ATOM 554 N N . LYS A 1 69 ? -22.547 -1.689 40.965 1.00 94.31 69 LYS A N 1
ATOM 555 C CA . LYS A 1 69 ? -23.156 -3.025 41.110 1.00 94.31 69 LYS A CA 1
ATOM 556 C C . LYS A 1 69 ? -22.846 -3.935 39.921 1.00 94.31 69 LYS A C 1
ATOM 558 O O . LYS A 1 69 ? -22.655 -5.131 40.124 1.00 94.31 69 LYS A O 1
ATOM 563 N N . PHE A 1 70 ? -22.809 -3.397 38.705 1.00 94.81 70 PHE A N 1
ATOM 564 C CA . PHE A 1 70 ? -22.475 -4.152 37.501 1.00 94.81 70 PHE A CA 1
ATOM 565 C C . PHE A 1 70 ? -21.009 -4.605 37.532 1.00 94.81 70 PHE A C 1
ATOM 567 O O . PHE A 1 70 ? -20.747 -5.802 37.418 1.00 94.81 70 PHE A O 1
ATOM 574 N N . CYS A 1 71 ? -20.077 -3.684 37.800 1.00 93.12 71 CYS A N 1
ATOM 575 C CA . CYS A 1 71 ? -18.655 -3.981 37.981 1.00 93.12 71 CYS A CA 1
ATOM 576 C C . CYS A 1 71 ? -18.431 -4.998 39.107 1.00 93.12 71 CYS A C 1
ATOM 578 O O . CYS A 1 71 ? -17.766 -6.003 38.884 1.00 93.12 71 CYS A O 1
ATOM 580 N N . ASN A 1 72 ? -19.072 -4.821 40.269 1.00 92.50 72 ASN A N 1
ATOM 581 C CA . ASN A 1 72 ? -18.956 -5.749 41.399 1.00 92.50 72 ASN A CA 1
ATOM 582 C C . ASN A 1 72 ? -19.400 -7.173 41.044 1.00 92.50 72 ASN A C 1
ATOM 584 O O . ASN A 1 72 ? -18.776 -8.142 41.468 1.00 92.50 72 ASN A O 1
ATOM 588 N N . LYS A 1 73 ? -20.483 -7.319 40.271 1.00 92.19 73 LYS A N 1
ATOM 589 C CA . LYS A 1 73 ? -20.957 -8.639 39.832 1.00 92.19 73 LYS A CA 1
ATOM 590 C C . LYS A 1 73 ? -20.054 -9.265 38.764 1.00 92.19 73 LYS A C 1
ATOM 592 O O . LYS A 1 73 ? -20.031 -10.490 38.656 1.00 92.19 73 LYS A O 1
ATOM 597 N N . LEU A 1 74 ? -19.373 -8.455 37.951 1.00 91.00 74 LEU A N 1
ATOM 598 C CA . LEU A 1 74 ? -18.484 -8.936 36.892 1.00 91.00 74 LEU A CA 1
ATOM 599 C C . LEU A 1 74 ? -17.093 -9.298 37.435 1.00 91.00 74 LEU A C 1
ATOM 601 O O . LEU A 1 74 ? -16.591 -10.381 37.147 1.00 91.00 74 LEU A O 1
ATOM 605 N N . TYR A 1 75 ? -16.503 -8.413 38.240 1.00 90.31 75 TYR A N 1
ATOM 606 C CA . TYR A 1 75 ? -15.109 -8.478 38.685 1.00 90.31 75 TYR A CA 1
ATOM 607 C C . TYR A 1 75 ? -14.929 -8.918 40.141 1.00 90.31 75 TYR A C 1
ATOM 609 O O . TYR A 1 75 ? -13.870 -9.438 40.493 1.00 90.31 75 TYR A O 1
ATOM 617 N N . GLY A 1 76 ? -15.943 -8.742 40.989 1.00 86.31 76 GLY A N 1
ATOM 618 C CA . GLY A 1 76 ? -15.777 -8.717 42.444 1.00 86.31 76 GLY A CA 1
ATOM 619 C C . GLY A 1 76 ? -15.466 -7.303 42.947 1.00 86.31 76 GLY A C 1
ATOM 620 O O . GLY A 1 76 ? -15.725 -6.325 42.254 1.00 86.31 76 GLY A O 1
ATOM 621 N N . GLN A 1 77 ? -14.931 -7.176 44.165 1.00 81.25 77 GLN A N 1
ATOM 622 C CA . GLN A 1 77 ? -14.685 -5.861 44.786 1.00 81.25 77 GLN A CA 1
ATOM 623 C C . GLN A 1 77 ? -13.394 -5.169 44.319 1.00 81.25 77 GLN A C 1
ATOM 625 O O . GLN A 1 77 ? -13.219 -3.984 44.583 1.00 81.25 77 GLN A O 1
ATOM 630 N N . ASN A 1 78 ? -12.526 -5.877 43.593 1.00 85.69 78 ASN A N 1
ATOM 631 C CA . ASN A 1 78 ? -11.265 -5.337 43.094 1.00 85.69 78 ASN A CA 1
ATOM 632 C C . ASN A 1 78 ? -11.414 -5.050 41.599 1.00 85.69 78 ASN A C 1
ATOM 634 O O . ASN A 1 78 ? -11.528 -5.983 40.804 1.00 85.69 78 ASN A O 1
ATOM 638 N N . TYR A 1 79 ? -11.492 -3.769 41.241 1.00 89.62 79 TYR A N 1
ATOM 639 C CA . TYR A 1 79 ? -11.442 -3.274 39.866 1.00 89.62 79 TYR A CA 1
ATOM 640 C C . TYR A 1 79 ? -11.026 -1.803 39.848 1.00 89.62 79 TYR A C 1
ATOM 642 O O . TYR A 1 79 ? -11.140 -1.092 40.847 1.00 89.62 79 TYR A O 1
ATOM 650 N N . TYR A 1 80 ? -10.571 -1.347 38.686 1.00 87.75 80 TYR A N 1
ATOM 651 C CA . TYR A 1 80 ? -10.035 -0.010 38.478 1.00 87.75 80 TYR A CA 1
ATOM 652 C C . TYR A 1 80 ? -10.712 0.666 37.288 1.00 87.75 80 TYR A C 1
ATOM 654 O O . TYR A 1 80 ? -11.074 0.024 36.297 1.00 87.75 80 TYR A O 1
ATOM 662 N N . TYR A 1 81 ? -10.846 1.986 37.388 1.00 87.38 81 TYR A N 1
ATOM 663 C CA . TYR A 1 81 ? -11.191 2.862 36.276 1.00 87.38 81 TYR A CA 1
ATOM 664 C C . TYR A 1 81 ? -9.893 3.450 35.731 1.00 87.38 81 TYR A C 1
ATOM 666 O O . TYR A 1 81 ? -9.165 4.111 36.464 1.00 87.38 81 TYR A O 1
ATOM 674 N N . ASN A 1 82 ? -9.579 3.193 34.464 1.00 81.19 82 ASN A N 1
ATOM 675 C CA . ASN A 1 82 ? -8.308 3.635 33.896 1.00 81.19 82 ASN A CA 1
ATOM 676 C C . ASN A 1 82 ? -8.352 5.102 33.452 1.00 81.19 82 ASN A C 1
ATOM 678 O O . ASN A 1 82 ? -7.643 5.977 33.938 1.00 81.19 82 ASN A O 1
ATOM 682 N N . SER A 1 83 ? -9.166 5.341 32.433 1.00 84.00 83 SER A N 1
ATOM 683 C CA . SER A 1 83 ? -9.205 6.587 31.691 1.00 84.00 83 SER A CA 1
ATOM 684 C C . SER A 1 83 ? -10.642 6.851 31.292 1.00 84.00 83 SER A C 1
ATOM 686 O O . SER A 1 83 ? -11.362 5.921 30.923 1.00 84.00 83 SER A O 1
ATOM 688 N N . LEU A 1 84 ? -11.036 8.115 31.368 1.00 88.88 84 LEU A N 1
ATOM 689 C CA . LEU A 1 84 ? -12.351 8.598 30.987 1.00 88.88 84 LEU A CA 1
ATOM 690 C C . LEU A 1 84 ? -12.162 9.631 29.886 1.00 88.88 84 LEU A C 1
ATOM 692 O O . LEU A 1 84 ? -11.650 10.723 30.125 1.00 88.88 84 LEU A O 1
ATOM 696 N N . TYR A 1 85 ? -12.557 9.260 28.676 1.00 90.81 85 TYR A N 1
ATOM 697 C CA . TYR A 1 85 ? -12.470 10.104 27.497 1.00 90.81 85 TYR A CA 1
ATOM 698 C C . TYR A 1 85 ? -13.854 10.566 27.081 1.00 90.81 85 TYR A C 1
ATOM 700 O O . TYR A 1 85 ? -14.848 9.857 27.241 1.00 90.81 85 TYR A O 1
ATOM 708 N N . VAL A 1 86 ? -13.909 11.753 26.492 1.00 91.12 86 VAL A N 1
ATOM 709 C CA . VAL A 1 86 ? -15.121 12.266 25.862 1.00 91.12 86 VAL A CA 1
ATOM 710 C C . VAL A 1 86 ? -14.862 12.376 24.371 1.00 91.12 86 VAL A C 1
ATOM 712 O O . VAL A 1 86 ? -13.948 13.079 23.932 1.00 91.12 86 VAL A O 1
ATOM 715 N N . HIS A 1 87 ? -15.681 11.678 23.597 1.00 90.00 87 HIS A N 1
ATOM 716 C CA . HIS A 1 87 ? -15.652 11.736 22.146 1.00 90.00 87 HIS A CA 1
ATOM 717 C C . HIS A 1 87 ? -16.635 12.799 21.674 1.00 90.00 87 HIS A C 1
ATOM 719 O O . HIS A 1 87 ? -17.838 12.661 21.902 1.00 90.00 87 HIS A O 1
ATOM 725 N N . ASN A 1 88 ? -16.129 13.838 21.001 1.00 93.00 88 ASN A N 1
ATOM 726 C CA . ASN A 1 88 ? -16.973 14.813 20.323 1.00 93.00 88 ASN A CA 1
ATOM 727 C C . ASN A 1 88 ? -17.133 14.444 18.850 1.00 93.00 88 ASN A C 1
ATOM 729 O O . ASN A 1 88 ? -16.268 14.742 18.022 1.00 93.00 88 ASN A O 1
ATOM 733 N N . LYS A 1 89 ? -18.263 13.835 18.498 1.00 94.88 89 LYS A N 1
ATOM 734 C CA . LYS A 1 89 ? -18.643 13.679 17.098 1.00 94.88 89 LYS A CA 1
ATOM 735 C C . LYS A 1 89 ? -19.571 14.827 16.701 1.00 94.88 89 LYS A C 1
ATOM 737 O O . LYS A 1 89 ? -20.789 14.679 16.624 1.00 94.88 89 LYS A O 1
ATOM 742 N N . HIS A 1 90 ? -18.947 15.984 16.489 1.00 96.19 90 HIS A N 1
ATOM 743 C CA . HIS A 1 90 ? -19.623 17.231 16.141 1.00 96.19 90 HIS A CA 1
ATOM 744 C C . HIS A 1 90 ? -20.490 17.063 14.888 1.00 96.19 90 HIS A C 1
ATOM 746 O O . HIS A 1 90 ? -20.106 16.350 13.955 1.00 96.19 90 HIS A O 1
ATOM 752 N N . ARG A 1 91 ? -21.634 17.750 14.857 1.00 96.50 91 ARG A N 1
ATOM 753 C CA . ARG A 1 91 ? -22.474 17.882 13.659 1.00 96.50 91 ARG A CA 1
ATOM 754 C C . ARG A 1 91 ? -21.644 18.280 12.427 1.00 96.50 91 ARG A C 1
ATOM 756 O O . ARG A 1 91 ? -20.645 18.991 12.552 1.00 96.50 91 ARG A O 1
ATOM 763 N N . TRP A 1 92 ? -22.054 17.862 11.236 1.00 96.00 92 TRP A N 1
ATOM 764 C CA . TRP A 1 92 ? -21.434 18.181 9.934 1.00 96.00 92 TRP A CA 1
ATOM 765 C C . TRP A 1 92 ? -20.042 17.612 9.624 1.00 96.00 92 TRP A C 1
ATOM 767 O O . TRP A 1 92 ? -19.779 17.315 8.463 1.00 96.00 92 TRP A O 1
ATOM 777 N N . VAL A 1 93 ? -19.137 17.526 10.602 1.00 95.44 93 VAL A N 1
ATOM 778 C CA . VAL A 1 93 ? -17.702 17.260 10.361 1.00 95.44 93 VAL A CA 1
ATOM 779 C C . VAL A 1 93 ? -17.096 16.216 11.300 1.00 95.44 93 VAL A C 1
ATOM 781 O O . VAL A 1 93 ? -15.885 16.000 11.291 1.00 95.44 93 VAL A O 1
ATOM 784 N N . GLY A 1 94 ? -17.904 15.576 12.146 1.00 95.25 94 GLY A N 1
ATOM 785 C CA . GLY A 1 94 ? -17.417 14.574 13.088 1.00 95.25 94 GLY A CA 1
ATOM 786 C C . GLY A 1 94 ? -16.836 13.357 12.351 1.00 95.25 94 GLY A C 1
ATOM 787 O O . GLY A 1 94 ? -17.562 12.740 11.570 1.00 95.25 94 GLY A O 1
ATOM 788 N N . PRO A 1 95 ? -15.570 12.966 12.583 1.00 94.06 95 PRO A N 1
ATOM 789 C CA . PRO A 1 95 ? -14.936 11.899 11.814 1.00 94.06 95 PRO A CA 1
ATOM 790 C C . PRO A 1 95 ? -15.462 10.507 12.185 1.00 94.06 95 PRO A C 1
ATOM 792 O O . PRO A 1 95 ? -16.052 10.288 13.251 1.00 94.06 95 PRO A O 1
ATOM 795 N N . ASP A 1 96 ? -15.249 9.558 11.282 1.00 94.69 96 ASP A N 1
ATOM 796 C CA . ASP A 1 96 ? -15.516 8.143 11.499 1.00 94.69 96 ASP A CA 1
ATOM 797 C C . ASP A 1 96 ? -14.476 7.481 12.423 1.00 94.69 96 ASP A C 1
ATOM 799 O O . ASP A 1 96 ? -13.443 8.053 12.780 1.00 94.69 96 ASP A O 1
ATOM 803 N N . VAL A 1 97 ? -14.812 6.268 12.859 1.00 95.12 97 VAL A N 1
ATOM 804 C CA . VAL A 1 97 ? -13.941 5.344 13.585 1.00 95.12 97 VAL A CA 1
ATOM 805 C C . VAL A 1 97 ? -14.065 3.986 12.910 1.00 95.12 97 VAL A C 1
ATOM 807 O O . VAL A 1 97 ? -15.181 3.481 12.732 1.00 95.12 97 VAL A O 1
ATOM 810 N N . GLU A 1 98 ? -12.920 3.413 12.559 1.00 97.62 98 GLU A N 1
ATOM 811 C CA . GLU A 1 98 ? -12.766 2.122 11.905 1.00 97.62 98 GLU A CA 1
ATOM 812 C C . GLU A 1 98 ? -13.370 0.961 12.713 1.00 97.62 98 GLU A C 1
ATOM 814 O O . GLU A 1 98 ? -13.581 1.056 13.925 1.00 97.62 98 GLU A O 1
ATOM 819 N N . TRP A 1 99 ? -13.641 -0.162 12.043 1.00 98.31 99 TRP A N 1
ATOM 820 C CA . TRP A 1 99 ? -13.980 -1.408 12.729 1.00 98.31 99 TRP A CA 1
ATOM 821 C C . TRP A 1 99 ? -12.776 -1.922 13.514 1.00 98.31 99 TRP A C 1
ATOM 823 O O . TRP A 1 99 ? -11.746 -2.236 12.922 1.00 98.31 99 TRP A O 1
ATOM 833 N N . HIS A 1 100 ? -12.913 -2.031 14.833 1.00 98.25 100 HIS A N 1
ATOM 834 C CA . HIS A 1 100 ? -11.839 -2.477 15.720 1.00 98.25 100 HIS A CA 1
ATOM 835 C C . HIS A 1 100 ? -12.373 -3.208 16.960 1.00 98.25 100 HIS A C 1
ATOM 837 O O . HIS A 1 100 ? -13.577 -3.219 17.229 1.00 98.25 100 HIS A O 1
ATOM 843 N N . GLN A 1 101 ? -11.459 -3.827 17.711 1.00 97.75 101 GLN A N 1
ATOM 844 C CA . GLN A 1 101 ? -11.686 -4.361 19.055 1.00 97.75 101 GLN A CA 1
ATOM 845 C C . GLN A 1 101 ? -10.844 -3.555 20.057 1.00 97.75 101 GLN A C 1
ATOM 847 O O . GLN A 1 101 ? -9.689 -3.231 19.777 1.00 97.75 101 GLN A O 1
ATOM 852 N N . GLU A 1 102 ? -11.375 -3.268 21.249 1.00 95.00 102 GLU A N 1
ATOM 853 C CA . GLU A 1 102 ? -10.621 -2.525 22.279 1.00 95.00 102 GLU A CA 1
ATOM 854 C C . GLU A 1 102 ? -9.399 -3.296 22.788 1.00 95.00 102 GLU A C 1
ATOM 856 O O . GLU A 1 102 ? -8.400 -2.694 23.187 1.00 95.00 102 GLU A O 1
ATOM 861 N N . VAL A 1 103 ? -9.432 -4.631 22.694 1.00 93.81 103 VAL A N 1
ATOM 862 C CA . VAL A 1 103 ? -8.314 -5.511 23.072 1.00 93.81 103 VAL A CA 1
ATOM 863 C C . VAL A 1 103 ? -7.007 -5.132 22.355 1.00 93.81 103 VAL A C 1
ATOM 865 O O . VAL A 1 103 ? -5.921 -5.289 22.911 1.00 93.81 103 VAL A O 1
ATOM 868 N N . PHE A 1 104 ? -7.095 -4.547 21.153 1.00 94.50 104 PHE A N 1
ATOM 869 C CA . PHE A 1 104 ? -5.944 -4.083 20.374 1.00 94.50 104 PHE A CA 1
ATOM 870 C C . PHE A 1 104 ? -5.176 -2.936 21.046 1.00 94.50 104 PHE A C 1
ATOM 872 O O . PHE A 1 104 ? -4.040 -2.646 20.667 1.00 94.50 104 PHE A O 1
ATOM 879 N N . ASN A 1 105 ? -5.788 -2.260 22.021 1.00 90.94 105 ASN A N 1
ATOM 880 C CA . ASN A 1 105 ? -5.219 -1.111 22.715 1.00 90.94 105 ASN A CA 1
ATOM 881 C C . ASN A 1 105 ? -4.801 -1.419 24.162 1.00 90.94 105 ASN A C 1
ATOM 883 O O . ASN A 1 105 ? -4.409 -0.491 24.873 1.00 90.94 105 ASN A O 1
ATOM 887 N N . ILE A 1 106 ? -4.824 -2.687 24.602 1.00 87.94 106 ILE A N 1
ATOM 888 C CA . ILE A 1 106 ? -4.428 -3.066 25.971 1.00 87.94 106 ILE A CA 1
ATOM 889 C C . ILE A 1 106 ? -3.037 -2.522 26.303 1.00 87.94 106 ILE A C 1
ATOM 891 O O . ILE A 1 106 ? -2.909 -1.789 27.268 1.00 87.94 106 ILE A O 1
ATOM 895 N N . LYS A 1 107 ? -2.021 -2.704 25.452 1.00 87.94 107 LYS A N 1
ATOM 896 C CA . LYS A 1 107 ? -0.667 -2.166 25.716 1.00 87.94 107 LYS A CA 1
ATOM 897 C C . LYS A 1 107 ? -0.591 -0.637 25.838 1.00 87.94 107 LYS A C 1
ATOM 899 O O . LYS A 1 107 ? 0.376 -0.113 26.378 1.00 87.94 107 LYS A O 1
ATOM 904 N N . THR A 1 108 ? -1.581 0.092 25.319 1.00 86.75 108 THR A N 1
ATOM 905 C CA . THR A 1 108 ? -1.662 1.554 25.454 1.00 86.75 108 THR A CA 1
ATOM 906 C C . THR A 1 108 ? -2.332 1.955 26.767 1.00 86.75 108 THR A C 1
ATOM 908 O O . THR A 1 108 ? -1.853 2.859 27.451 1.00 86.75 108 THR A O 1
ATOM 911 N N . PHE A 1 109 ? -3.447 1.304 27.100 1.00 81.94 109 PHE A N 1
ATOM 912 C CA . PHE A 1 109 ? -4.294 1.696 28.222 1.00 81.94 109 PHE A CA 1
ATOM 913 C C . PHE A 1 109 ? -3.981 0.893 29.492 1.00 81.94 109 PHE A C 1
ATOM 915 O O . PHE A 1 109 ? -3.837 1.481 30.556 1.00 81.94 109 PHE A O 1
ATOM 922 N N . HIS A 1 110 ? -3.798 -0.418 29.401 1.00 85.25 110 HIS A N 1
ATOM 923 C CA . HIS A 1 110 ? -3.384 -1.309 30.489 1.00 85.25 110 HIS A CA 1
ATOM 924 C C . HIS A 1 110 ? -2.049 -1.999 30.133 1.00 85.25 110 HIS A C 1
ATOM 926 O O . HIS A 1 110 ? -2.035 -3.155 29.709 1.00 85.25 110 HIS A O 1
ATOM 932 N N . PRO A 1 111 ? -0.920 -1.268 30.190 1.00 84.88 111 PRO A N 1
ATOM 933 C CA . PRO A 1 111 ? 0.374 -1.770 29.749 1.00 84.88 111 PRO A CA 1
ATOM 934 C C . PRO A 1 111 ? 0.882 -2.849 30.708 1.00 84.88 111 PRO A C 1
ATOM 936 O O . PRO A 1 111 ? 1.294 -2.554 31.821 1.00 84.88 111 PRO A O 1
ATOM 939 N N . THR A 1 112 ? 0.860 -4.101 30.268 1.00 82.19 112 THR A N 1
ATOM 940 C CA . THR A 1 112 ? 1.352 -5.250 31.035 1.00 82.19 112 THR A CA 1
ATOM 941 C C . THR A 1 112 ? 2.057 -6.239 30.106 1.00 82.19 112 THR A C 1
ATOM 943 O O . THR A 1 112 ? 1.756 -6.298 28.908 1.00 82.19 112 THR A O 1
ATOM 946 N N . ASN A 1 113 ? 3.007 -7.008 30.648 1.00 77.25 113 ASN A N 1
ATOM 947 C CA . ASN A 1 113 ? 3.649 -8.124 29.945 1.00 77.25 113 ASN A CA 1
ATOM 948 C C . ASN A 1 113 ? 2.796 -9.406 29.984 1.00 77.25 113 ASN A C 1
ATOM 950 O O . ASN A 1 113 ? 3.172 -10.409 29.376 1.00 77.25 113 ASN A O 1
ATOM 954 N N . ASN A 1 114 ? 1.652 -9.380 30.675 1.00 82.06 114 ASN A N 1
ATOM 955 C CA . ASN A 1 114 ? 0.780 -10.537 30.807 1.00 82.06 114 ASN A CA 1
ATOM 956 C C . ASN A 1 114 ? 0.116 -10.888 29.470 1.00 82.06 114 ASN A C 1
ATOM 958 O O . ASN A 1 114 ? -0.517 -10.058 28.813 1.00 82.06 114 ASN A O 1
ATOM 962 N N . ASN A 1 115 ? 0.223 -12.160 29.091 1.00 82.38 115 ASN A N 1
ATOM 963 C CA . ASN A 1 115 ? -0.523 -12.724 27.974 1.00 82.38 115 ASN A CA 1
ATOM 964 C C . ASN A 1 115 ? -1.873 -13.226 28.486 1.00 82.38 115 ASN A C 1
ATOM 966 O O . ASN A 1 115 ? -1.971 -14.343 28.987 1.00 82.38 115 ASN A O 1
ATOM 970 N N . TYR A 1 116 ? -2.910 -12.400 28.353 1.00 86.69 116 TYR A N 1
ATOM 971 C CA . TYR A 1 116 ? -4.258 -12.788 28.757 1.00 86.69 116 TYR A CA 1
ATOM 972 C C . TYR A 1 116 ? -4.843 -13.859 27.838 1.00 86.69 116 TYR A C 1
ATOM 974 O O . TYR A 1 116 ? -4.860 -13.728 26.611 1.00 86.69 116 TYR A O 1
ATOM 982 N N . THR A 1 117 ? -5.412 -14.890 28.446 1.00 91.50 117 THR A N 1
ATOM 983 C CA . THR A 1 117 ? -6.301 -15.834 27.773 1.00 91.50 117 THR A CA 1
ATOM 984 C C . THR A 1 117 ? -7.590 -15.136 27.320 1.00 91.50 117 THR A C 1
ATOM 986 O O . THR A 1 117 ? -7.993 -14.093 27.842 1.00 91.50 117 THR A O 1
ATOM 989 N N . LEU A 1 118 ? -8.300 -15.730 26.354 1.00 92.19 118 LEU A N 1
ATOM 990 C CA . LEU A 1 118 ? -9.588 -15.196 25.889 1.00 92.19 118 LEU A CA 1
ATOM 991 C C . LEU A 1 118 ? -10.625 -15.097 27.015 1.00 92.19 118 LEU A C 1
ATOM 993 O O . LEU A 1 118 ? -11.433 -14.169 27.024 1.00 92.19 118 LEU A O 1
ATOM 997 N N . ASP A 1 119 ? -10.606 -16.035 27.960 1.00 91.44 119 ASP A N 1
ATOM 998 C CA . ASP A 1 119 ? -11.527 -16.023 29.094 1.00 91.44 119 ASP A CA 1
ATOM 999 C C . ASP A 1 119 ? -11.162 -14.940 30.110 1.00 91.44 119 ASP A C 1
ATOM 1001 O O . ASP A 1 119 ? -12.060 -14.296 30.658 1.00 91.44 119 ASP A O 1
ATOM 1005 N N . GLU A 1 120 ? -9.876 -14.653 30.307 1.00 90.94 120 GLU A N 1
ATOM 1006 C CA . GLU A 1 120 ? -9.450 -13.494 31.093 1.00 90.94 120 GLU A CA 1
ATOM 1007 C C . GLU A 1 120 ? -9.867 -12.190 30.421 1.00 90.94 120 GLU A C 1
ATOM 1009 O O . GLU A 1 120 ? -10.450 -11.342 31.086 1.00 90.94 120 GLU A O 1
ATOM 1014 N N . ILE A 1 121 ? -9.694 -12.037 29.104 1.00 90.50 121 ILE A N 1
ATOM 1015 C CA . ILE A 1 121 ? -10.160 -10.833 28.392 1.00 90.50 121 ILE A CA 1
ATOM 1016 C C . ILE A 1 121 ? -11.676 -10.649 28.571 1.00 90.50 121 ILE A C 1
ATOM 1018 O O . ILE A 1 121 ? -12.153 -9.552 28.871 1.00 90.50 121 ILE A O 1
ATOM 1022 N N . LYS A 1 122 ? -12.447 -11.736 28.448 1.00 91.31 122 LYS A N 1
ATOM 1023 C CA . LYS A 1 122 ? -13.909 -11.717 28.607 1.00 91.31 122 LYS A CA 1
ATOM 1024 C C . LYS A 1 122 ? -14.371 -11.305 30.002 1.00 91.31 122 LYS A C 1
ATOM 1026 O O . LYS A 1 122 ? -15.410 -10.659 30.130 1.00 91.31 122 LYS A O 1
ATOM 1031 N N . ASN A 1 123 ? -13.639 -11.713 31.035 1.00 88.88 123 ASN A N 1
ATOM 1032 C CA . ASN A 1 123 ? -14.063 -11.543 32.424 1.00 88.88 123 ASN A CA 1
ATOM 1033 C C . ASN A 1 123 ? -13.331 -10.418 33.163 1.00 88.88 123 ASN A C 1
ATOM 1035 O O . ASN A 1 123 ? -13.815 -10.008 34.212 1.00 88.88 123 ASN A O 1
ATOM 1039 N N . ASN A 1 124 ? -12.215 -9.907 32.636 1.00 89.19 124 ASN A N 1
ATOM 1040 C CA . ASN A 1 124 ? -11.374 -8.922 33.317 1.00 89.19 124 ASN A CA 1
ATOM 1041 C C . ASN A 1 124 ? -11.378 -7.550 32.647 1.00 89.19 124 ASN A C 1
ATOM 1043 O O . ASN A 1 124 ? -10.898 -6.616 33.276 1.00 89.19 124 ASN A O 1
ATOM 1047 N N . PHE A 1 125 ? -11.930 -7.401 31.436 1.00 91.31 125 PHE A N 1
ATOM 1048 C CA . PHE A 1 125 ? -11.935 -6.136 30.696 1.00 91.31 125 PHE A CA 1
ATOM 1049 C C . PHE A 1 125 ? -13.319 -5.793 30.143 1.00 91.31 125 PHE A C 1
ATOM 1051 O O . PHE A 1 125 ? -14.031 -6.641 29.602 1.00 91.31 125 PHE A O 1
ATOM 1058 N N . MET A 1 126 ? -13.706 -4.529 30.282 1.00 93.44 126 MET A N 1
ATOM 1059 C CA . MET A 1 126 ? -14.969 -3.999 29.780 1.00 93.44 126 MET A CA 1
ATOM 1060 C C . MET A 1 126 ? -14.802 -2.529 29.431 1.00 93.44 126 MET A C 1
ATOM 1062 O O . MET A 1 126 ? -14.086 -1.779 30.095 1.00 93.44 126 MET A O 1
ATOM 1066 N N . GLN A 1 127 ? -15.518 -2.124 28.395 1.00 94.25 127 GLN A N 1
ATOM 1067 C CA . GLN A 1 127 ? -15.712 -0.736 28.046 1.00 94.25 127 GLN A CA 1
ATOM 1068 C C . GLN A 1 127 ? -17.119 -0.308 28.455 1.00 94.25 127 GLN A C 1
ATOM 1070 O O . GLN A 1 127 ? -18.091 -1.048 28.264 1.00 94.25 127 GLN A O 1
ATOM 1075 N N . VAL A 1 128 ? -17.231 0.895 29.004 1.00 94.94 128 VAL A N 1
ATOM 1076 C CA . VAL A 1 128 ? -18.514 1.516 29.315 1.00 94.94 128 VAL A CA 1
ATOM 1077 C C . VAL A 1 128 ? -18.654 2.788 28.492 1.00 94.94 128 VAL A C 1
ATOM 1079 O O . VAL A 1 128 ? -17.776 3.651 28.480 1.00 94.94 128 VAL A O 1
ATOM 1082 N N . TYR A 1 129 ? -19.771 2.874 27.783 1.00 96.62 129 TYR A N 1
ATOM 1083 C CA . TYR A 1 129 ? -20.103 3.923 26.836 1.00 96.62 129 TYR A CA 1
ATOM 1084 C C . TYR A 1 129 ? -21.389 4.612 27.276 1.00 96.62 129 TYR A C 1
ATOM 1086 O O . TYR A 1 129 ? -22.436 3.975 27.371 1.00 96.62 129 TYR A O 1
ATOM 1094 N N . VAL A 1 130 ? -21.314 5.911 27.536 1.00 96.50 130 VAL A N 1
ATOM 1095 C CA . VAL A 1 130 ? -22.420 6.730 28.034 1.00 96.50 130 VAL A CA 1
ATOM 1096 C C . VAL A 1 130 ? -22.809 7.729 26.956 1.00 96.50 130 VAL A C 1
ATOM 1098 O O . VAL A 1 130 ? -22.016 8.603 26.598 1.00 96.50 130 VAL A O 1
ATOM 1101 N N . ALA A 1 131 ? -24.032 7.615 26.444 1.00 97.88 131 ALA A N 1
ATOM 1102 C CA . ALA A 1 131 ? -24.570 8.579 25.496 1.00 97.88 131 ALA A CA 1
ATOM 1103 C C . ALA A 1 131 ? -24.953 9.872 26.232 1.00 97.88 131 ALA A C 1
ATOM 1105 O O . ALA A 1 131 ? -25.826 9.854 27.096 1.00 97.88 131 ALA A O 1
ATOM 1106 N N . LEU A 1 132 ? -24.302 10.995 25.912 1.00 97.38 132 LEU A N 1
ATOM 1107 C CA . LEU A 1 132 ? -24.662 12.308 26.473 1.00 97.38 132 LEU A CA 1
ATOM 1108 C C . LEU A 1 132 ? -25.689 13.048 25.607 1.00 97.38 132 LEU A C 1
ATOM 1110 O O . LEU A 1 132 ? -26.432 13.891 26.096 1.00 97.38 132 LEU A O 1
ATOM 1114 N N . GLU A 1 133 ? -25.729 12.715 24.323 1.00 97.88 133 GLU A N 1
ATOM 1115 C CA . GLU A 1 133 ? -26.683 13.208 23.332 1.00 97.88 133 GLU A CA 1
ATOM 1116 C C . GLU A 1 133 ? -27.330 11.994 22.649 1.00 97.88 133 GLU A C 1
ATOM 1118 O O . GLU A 1 133 ? -26.755 10.900 22.672 1.00 97.88 133 GLU A O 1
ATOM 1123 N N . ASP A 1 134 ? -28.514 12.172 22.057 1.00 98.25 134 ASP A N 1
ATOM 1124 C CA . ASP A 1 134 ? -29.177 11.134 21.260 1.00 98.25 134 ASP A CA 1
ATOM 1125 C C . ASP A 1 134 ? -28.275 10.683 20.104 1.00 98.25 134 ASP A C 1
ATOM 1127 O O . ASP A 1 134 ? -27.605 11.494 19.465 1.00 98.25 134 ASP A O 1
ATOM 1131 N N . GLN A 1 135 ? -28.248 9.382 19.821 1.00 98.00 135 GLN A N 1
ATOM 1132 C CA . GLN A 1 135 ? -27.350 8.782 18.840 1.00 98.00 135 GLN A CA 1
ATOM 1133 C C . GLN A 1 135 ? -28.081 7.762 17.987 1.00 98.00 135 GLN A C 1
ATOM 1135 O O . GLN A 1 135 ? -28.656 6.813 18.508 1.00 98.00 135 GLN A O 1
ATOM 1140 N N . ASN A 1 136 ? -27.982 7.922 16.677 1.00 97.19 136 ASN A N 1
ATOM 1141 C CA . ASN A 1 136 ? -28.551 7.020 15.689 1.00 97.19 136 ASN A CA 1
ATOM 1142 C C . ASN A 1 136 ? -27.594 6.895 14.493 1.00 97.19 136 ASN A C 1
ATOM 1144 O O . ASN A 1 136 ? -26.488 7.431 14.499 1.00 97.19 136 ASN A O 1
ATOM 1148 N N . ILE A 1 137 ? -27.998 6.184 13.443 1.00 96.19 137 ILE A N 1
ATOM 1149 C CA . ILE A 1 137 ? -27.145 6.003 12.262 1.00 96.19 137 ILE A CA 1
ATOM 1150 C C . ILE A 1 137 ? -26.807 7.323 11.541 1.00 96.19 137 ILE A C 1
ATOM 1152 O O . ILE A 1 137 ? -25.718 7.440 10.980 1.00 96.19 137 ILE A O 1
ATOM 1156 N N . GLU A 1 138 ? -27.694 8.322 11.583 1.00 96.62 138 GLU A N 1
ATOM 1157 C CA . GLU A 1 138 ? -27.537 9.595 10.866 1.00 96.62 138 GLU A CA 1
ATOM 1158 C C . GLU A 1 138 ? -26.437 10.467 11.473 1.00 96.62 138 GLU A C 1
ATOM 1160 O O . GLU A 1 138 ? -25.611 11.016 10.742 1.00 96.62 138 GLU A O 1
ATOM 1165 N N . ASN A 1 139 ? -26.375 10.560 12.805 1.00 97.62 139 ASN A N 1
ATOM 1166 C CA . ASN A 1 139 ? -25.339 11.329 13.502 1.00 97.62 139 ASN A CA 1
ATOM 1167 C C . ASN A 1 139 ? -24.099 10.495 13.873 1.00 97.62 139 ASN A C 1
ATOM 1169 O O . ASN A 1 139 ? -23.299 10.861 14.740 1.00 97.62 139 ASN A O 1
ATOM 1173 N N . GLY A 1 140 ? -23.914 9.366 13.184 1.00 97.00 140 GLY A N 1
ATOM 1174 C CA . GLY A 1 140 ? -22.737 8.520 13.321 1.00 97.00 140 GLY A CA 1
ATOM 1175 C C . GLY A 1 140 ? -22.686 7.761 14.642 1.00 97.00 140 GLY A C 1
ATOM 1176 O O . GLY A 1 140 ? -21.601 7.629 15.215 1.00 97.00 140 GLY A O 1
ATOM 1177 N N . GLY A 1 141 ? -23.837 7.300 15.135 1.00 97.00 141 GLY A N 1
ATOM 1178 C CA . GLY A 1 141 ? -24.003 6.384 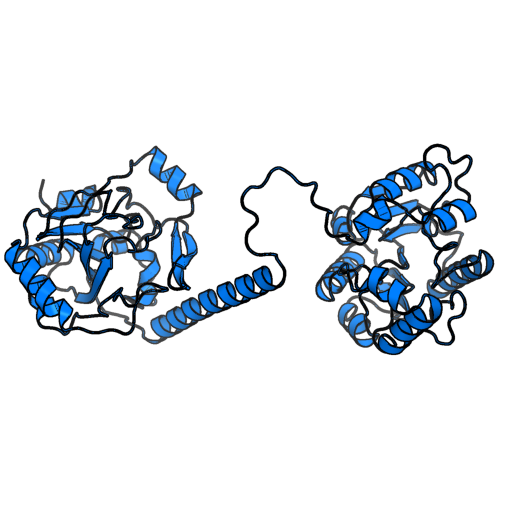16.260 1.00 97.00 141 GLY A CA 1
ATOM 1179 C C . GLY A 1 141 ? -23.189 5.097 16.108 1.00 97.00 141 GLY A C 1
ATOM 1180 O O . GLY A 1 141 ? -22.749 4.719 15.019 1.00 97.00 141 GLY A O 1
ATOM 1181 N N . MET A 1 142 ? -22.914 4.448 17.238 1.00 96.88 142 MET A N 1
ATOM 1182 C CA . MET A 1 142 ? -22.050 3.270 17.261 1.00 96.88 142 MET A CA 1
ATOM 1183 C C . MET A 1 142 ? -22.741 2.062 16.620 1.00 96.88 142 MET A C 1
ATOM 1185 O O . MET A 1 142 ? -23.931 1.816 16.813 1.00 96.88 142 MET A O 1
ATOM 1189 N N . ARG A 1 143 ? -21.966 1.294 15.861 1.00 97.56 143 ARG A N 1
ATOM 1190 C CA . ARG A 1 143 ? -22.374 0.031 15.251 1.00 97.56 143 ARG A CA 1
ATOM 1191 C C . ARG A 1 143 ? -21.531 -1.074 15.844 1.00 97.56 143 ARG A C 1
ATOM 1193 O O . ARG A 1 143 ? -20.337 -0.868 16.057 1.00 97.56 143 ARG A O 1
ATOM 1200 N N . ILE A 1 144 ? -22.136 -2.228 16.079 1.00 98.06 144 ILE A N 1
ATOM 1201 C CA . ILE A 1 144 ? -21.436 -3.396 16.611 1.00 98.06 144 ILE A CA 1
ATOM 1202 C C . ILE A 1 144 ? -21.759 -4.636 15.792 1.00 98.06 144 ILE A C 1
ATOM 1204 O O . ILE A 1 144 ? -22.843 -4.741 15.223 1.00 98.06 144 ILE A O 1
ATOM 1208 N N . ILE A 1 145 ? -20.842 -5.594 15.794 1.00 98.00 145 ILE A N 1
ATOM 1209 C CA . ILE A 1 145 ? -21.137 -6.981 15.437 1.00 98.00 145 ILE A CA 1
ATOM 1210 C C . ILE A 1 145 ? -21.081 -7.757 16.757 1.00 98.00 145 ILE A C 1
ATOM 1212 O O . ILE A 1 145 ? -20.057 -7.680 17.437 1.00 98.00 145 ILE A O 1
ATOM 1216 N N . PRO A 1 146 ? -22.148 -8.458 17.185 1.00 96.25 146 PRO A N 1
ATOM 1217 C CA . PRO A 1 146 ? -22.220 -9.120 18.491 1.00 96.25 146 PRO A CA 1
ATOM 1218 C C . PRO A 1 146 ? -21.386 -10.415 18.531 1.00 96.25 146 PRO A C 1
ATOM 1220 O O . PRO A 1 146 ? -21.893 -11.497 18.817 1.00 96.25 146 PRO A O 1
ATOM 1223 N N . TYR A 1 147 ? -20.098 -10.298 18.217 1.00 96.62 147 TYR A N 1
ATOM 1224 C CA . TYR A 1 147 ? -19.105 -11.359 18.193 1.00 96.62 147 TYR A CA 1
ATOM 1225 C C . TYR A 1 147 ? -18.027 -11.049 19.230 1.00 96.62 147 TYR A C 1
ATOM 1227 O O . TYR A 1 147 ? -17.342 -10.048 19.120 1.00 96.62 147 TYR A O 1
ATOM 1235 N N . HIS A 1 148 ? -17.838 -11.905 20.230 1.00 95.62 148 HIS A N 1
ATOM 1236 C CA . HIS A 1 148 ? -16.813 -11.713 21.270 1.00 95.62 148 HIS A CA 1
ATOM 1237 C C . HIS A 1 148 ? -16.059 -13.008 21.574 1.00 95.62 148 HIS A C 1
ATOM 1239 O O . HIS A 1 148 ? -15.637 -13.247 22.704 1.00 95.62 148 HIS A O 1
ATOM 1245 N N . LYS A 1 149 ? -15.941 -13.907 20.588 1.00 94.94 149 LYS A N 1
ATOM 1246 C CA . LYS A 1 149 ? -15.369 -15.244 20.809 1.00 94.94 149 LYS A CA 1
ATOM 1247 C C . LYS A 1 149 ? -13.843 -15.252 20.788 1.00 94.94 149 LYS A C 1
ATOM 1249 O O . LYS A 1 149 ? -13.265 -15.991 21.582 1.00 94.94 149 LYS A O 1
ATOM 1254 N N . THR A 1 150 ? -13.228 -14.448 19.920 1.00 96.12 150 THR A N 1
ATOM 1255 C CA . THR A 1 150 ? -11.781 -14.423 19.659 1.00 96.12 150 THR A CA 1
ATOM 1256 C C . THR A 1 150 ? -11.279 -12.997 19.424 1.00 96.12 150 THR A C 1
ATOM 1258 O O . THR A 1 150 ? -12.065 -12.092 19.132 1.00 96.12 150 THR A O 1
ATOM 1261 N N . ILE A 1 151 ? -9.962 -12.812 19.515 1.00 97.25 151 ILE A N 1
ATOM 1262 C CA . ILE A 1 151 ? -9.277 -11.645 18.949 1.00 97.25 151 ILE A CA 1
ATOM 1263 C C . ILE A 1 151 ? -9.250 -11.835 17.428 1.00 97.25 151 ILE A C 1
ATOM 1265 O O . ILE A 1 151 ? -8.917 -12.924 16.958 1.00 97.25 151 ILE A O 1
ATOM 1269 N N . LEU A 1 152 ? -9.665 -10.821 16.677 1.00 97.88 152 LEU A N 1
ATOM 1270 C CA . LEU A 1 152 ? -9.722 -10.852 15.219 1.00 97.88 152 LEU A CA 1
ATOM 1271 C C . LEU A 1 152 ? -8.410 -10.361 14.612 1.00 97.88 152 LEU A C 1
ATOM 1273 O O . LEU A 1 152 ? -7.688 -9.552 15.206 1.00 97.88 152 LEU A O 1
ATOM 1277 N N . GLU A 1 153 ? -8.120 -10.850 13.410 1.00 98.19 153 GLU A N 1
ATOM 1278 C CA . GLU A 1 153 ? -7.000 -10.356 12.620 1.00 98.19 153 GLU A CA 1
ATOM 1279 C C . GLU A 1 153 ? -7.202 -8.872 12.296 1.00 98.19 153 GLU A C 1
ATOM 1281 O O . GLU A 1 153 ? -8.309 -8.419 11.990 1.00 98.19 153 GLU A O 1
ATOM 1286 N N . HIS A 1 154 ? -6.126 -8.101 12.403 1.00 97.94 154 HIS A N 1
ATOM 1287 C CA . HIS A 1 154 ? -6.147 -6.662 12.208 1.00 97.94 154 HIS A CA 1
ATOM 1288 C C . HIS A 1 154 ? -4.879 -6.193 11.507 1.00 97.94 154 HIS A C 1
ATOM 1290 O O . HIS A 1 154 ? -3.859 -6.880 11.497 1.00 97.94 154 HIS A O 1
ATOM 1296 N N . TYR A 1 155 ? -4.946 -4.986 10.963 1.00 97.94 155 TYR A N 1
ATOM 1297 C CA . TYR A 1 155 ? -3.820 -4.295 10.361 1.00 97.94 155 TYR A CA 1
ATOM 1298 C C . TYR A 1 155 ? -3.685 -2.889 10.943 1.00 97.94 155 TYR A C 1
ATOM 1300 O O . TYR A 1 155 ? -4.665 -2.255 11.353 1.00 97.94 155 TYR A O 1
ATOM 1308 N N . ASP A 1 156 ? -2.451 -2.396 10.988 1.00 97.75 156 ASP A N 1
ATOM 1309 C CA . ASP A 1 156 ? -2.164 -1.032 11.409 1.00 97.75 156 ASP A CA 1
ATOM 1310 C C . ASP A 1 156 ? -2.594 -0.032 10.328 1.00 97.75 156 ASP A C 1
ATOM 1312 O O . ASP A 1 156 ? -2.352 -0.216 9.133 1.00 97.75 156 ASP A O 1
ATOM 1316 N N . THR A 1 157 ? -3.236 1.051 10.753 1.00 96.69 157 THR A N 1
ATOM 1317 C CA . THR A 1 157 ? -3.745 2.116 9.884 1.00 96.69 157 THR A CA 1
ATOM 1318 C C . THR A 1 157 ? -3.612 3.478 10.568 1.00 96.69 157 THR A C 1
ATOM 1320 O O . THR A 1 157 ? -3.140 3.576 11.702 1.00 96.69 157 THR A O 1
ATOM 1323 N N . THR A 1 158 ? -4.014 4.552 9.894 1.00 95.75 158 THR A N 1
ATOM 1324 C CA . THR A 1 158 ? -4.119 5.896 10.473 1.00 95.75 158 THR A CA 1
ATOM 1325 C C . THR A 1 158 ? -5.539 6.423 10.344 1.00 95.75 158 THR A C 1
ATOM 1327 O O . THR A 1 158 ? -6.168 6.230 9.307 1.00 95.75 158 THR A O 1
ATOM 1330 N N . ASN A 1 159 ? -6.031 7.139 11.355 1.00 92.69 159 ASN A N 1
ATOM 1331 C CA . ASN A 1 159 ? -7.311 7.846 11.246 1.00 92.69 159 ASN A CA 1
ATOM 1332 C C . ASN A 1 159 ? -7.161 9.222 10.568 1.00 92.69 159 ASN A C 1
ATOM 1334 O O . ASN A 1 159 ? -6.065 9.640 10.205 1.00 92.69 159 ASN A O 1
ATOM 1338 N N . THR A 1 160 ? -8.260 9.974 10.464 1.00 90.94 160 THR A N 1
ATOM 1339 C CA . THR A 1 160 ? -8.293 11.336 9.890 1.00 90.94 160 THR A CA 1
ATOM 1340 C C . THR A 1 160 ? -7.387 12.339 10.614 1.00 90.94 160 THR A C 1
ATOM 1342 O O . THR A 1 160 ? -6.941 13.310 10.015 1.00 90.94 160 THR A O 1
ATOM 1345 N N . HIS A 1 161 ? -7.068 12.101 11.891 1.00 90.50 161 HIS A N 1
ATOM 1346 C CA . HIS A 1 161 ? -6.099 12.904 12.649 1.00 90.50 161 HIS A CA 1
ATOM 1347 C C . HIS A 1 161 ? -4.656 12.416 12.467 1.00 90.50 161 HIS A C 1
ATOM 1349 O O . HIS A 1 161 ? -3.763 12.881 13.168 1.00 90.50 161 HIS A O 1
ATOM 1355 N N . LEU A 1 162 ? -4.434 11.462 11.558 1.00 92.38 162 LEU A N 1
ATOM 1356 C CA . LEU A 1 162 ? -3.142 10.850 11.260 1.00 92.38 162 LEU A CA 1
ATOM 1357 C C . LEU A 1 162 ? -2.536 10.105 12.458 1.00 92.38 162 LEU A C 1
ATOM 1359 O O . LEU A 1 162 ? -1.344 9.815 12.484 1.00 92.38 162 LEU A O 1
ATOM 1363 N N . ASN A 1 163 ? -3.367 9.753 13.442 1.00 92.12 163 ASN A N 1
ATOM 1364 C CA . ASN A 1 163 ? -2.963 8.927 14.569 1.00 92.12 163 ASN A CA 1
ATOM 1365 C C . ASN A 1 163 ? -3.037 7.455 14.176 1.00 92.12 163 ASN A C 1
ATOM 1367 O O . ASN A 1 163 ? -3.997 7.034 13.529 1.00 92.12 163 ASN A O 1
ATOM 1371 N N . HIS A 1 164 ? -2.063 6.667 14.629 1.00 96.88 164 HIS A N 1
ATOM 1372 C CA . HIS A 1 164 ? -2.069 5.217 14.454 1.00 96.88 164 HIS A CA 1
ATOM 1373 C C . HIS A 1 164 ? -3.300 4.565 15.102 1.00 96.88 164 HIS A C 1
ATOM 1375 O O . HIS A 1 164 ? -3.713 4.931 16.212 1.00 96.88 164 HIS A O 1
ATOM 1381 N N . LYS A 1 165 ? -3.847 3.575 14.402 1.00 96.56 165 LYS A N 1
ATOM 1382 C CA . LYS A 1 165 ? -5.023 2.772 14.728 1.00 96.56 165 LYS A CA 1
ATOM 1383 C C . LYS A 1 165 ? -4.829 1.326 14.276 1.00 96.56 165 LYS A C 1
ATOM 1385 O O . LYS A 1 165 ? -3.897 1.027 13.537 1.00 96.56 165 LYS A O 1
ATOM 1390 N N . ARG A 1 166 ? -5.727 0.440 14.710 1.00 97.69 166 ARG A N 1
ATOM 1391 C CA . ARG A 1 166 ? -5.755 -0.977 14.324 1.00 97.69 166 ARG A CA 1
ATOM 1392 C C . ARG A 1 166 ? -7.155 -1.327 13.849 1.00 97.69 166 ARG A C 1
ATOM 1394 O O . ARG A 1 166 ? -8.085 -1.299 14.651 1.00 97.69 166 ARG A O 1
ATOM 1401 N N . ALA A 1 167 ? -7.287 -1.624 12.563 1.00 98.25 167 ALA A N 1
ATOM 1402 C CA . ALA A 1 167 ? -8.555 -1.978 11.937 1.00 98.25 167 ALA A CA 1
ATOM 1403 C C . ALA A 1 167 ? -8.633 -3.490 11.715 1.00 98.25 167 ALA A C 1
ATOM 1405 O O . ALA A 1 167 ? -7.638 -4.104 11.340 1.00 98.25 167 ALA A O 1
ATOM 1406 N N . ILE A 1 168 ? -9.805 -4.085 11.922 1.00 98.69 168 ILE A N 1
ATOM 1407 C CA . ILE A 1 168 ? -10.061 -5.495 11.590 1.00 98.69 168 ILE A CA 1
ATOM 1408 C C . ILE A 1 168 ? -9.972 -5.666 10.070 1.00 98.69 168 ILE A C 1
ATOM 1410 O O . ILE A 1 168 ? -10.442 -4.803 9.323 1.00 98.69 168 ILE A O 1
ATOM 1414 N N . THR A 1 169 ? -9.380 -6.768 9.608 1.00 98.38 169 THR A N 1
ATOM 1415 C CA . THR A 1 169 ? -9.300 -7.065 8.172 1.00 98.38 169 THR A CA 1
ATOM 1416 C C . THR A 1 169 ? -10.701 -7.242 7.563 1.00 98.38 169 THR A C 1
ATOM 1418 O O . THR A 1 169 ? -11.596 -7.794 8.216 1.00 98.38 169 THR A O 1
ATOM 1421 N N . PRO A 1 170 ? -10.936 -6.794 6.315 1.00 98.06 170 PRO A N 1
ATOM 1422 C CA . PRO A 1 170 ? -12.203 -7.037 5.626 1.00 98.06 170 PRO A CA 1
ATOM 1423 C C . PRO A 1 170 ? -12.589 -8.521 5.580 1.00 98.06 170 PRO A C 1
ATOM 1425 O O . PRO A 1 170 ? -13.753 -8.855 5.772 1.00 98.06 170 PRO A O 1
ATOM 1428 N N . GLU A 1 171 ? -11.615 -9.416 5.412 1.00 97.94 171 GLU A N 1
ATOM 1429 C CA . GLU A 1 171 ? -11.824 -10.863 5.348 1.00 97.94 171 GLU A CA 1
ATOM 1430 C C . GLU A 1 171 ? -12.387 -11.429 6.663 1.00 97.94 171 GLU A C 1
ATOM 1432 O O . GLU A 1 171 ? -13.307 -12.255 6.645 1.00 97.94 171 GLU A O 1
ATOM 1437 N N . GLU A 1 172 ? -11.883 -10.972 7.817 1.00 97.75 172 GLU A N 1
ATOM 1438 C CA . GLU A 1 172 ? -12.438 -11.370 9.114 1.00 97.75 172 GLU A CA 1
ATOM 1439 C C . GLU A 1 172 ? -13.813 -10.736 9.357 1.00 97.75 172 GLU A C 1
ATOM 1441 O O . GLU A 1 172 ? -14.694 -11.409 9.898 1.00 97.75 172 GLU A O 1
ATOM 1446 N N . LEU A 1 173 ? -14.046 -9.493 8.910 1.00 98.12 173 LEU A N 1
ATOM 1447 C CA . LEU A 1 173 ? -15.373 -8.865 8.968 1.00 98.12 173 LEU A CA 1
ATOM 1448 C C . LEU A 1 173 ? -16.407 -9.653 8.149 1.00 98.12 173 LEU A C 1
ATOM 1450 O O . LEU A 1 173 ? -17.475 -9.966 8.674 1.00 98.12 173 LEU A O 1
ATOM 1454 N N . ASP A 1 174 ? -16.080 -10.050 6.917 1.00 97.75 174 ASP A N 1
ATOM 1455 C CA . ASP A 1 174 ? -16.947 -10.874 6.064 1.00 97.75 174 ASP A CA 1
ATOM 1456 C C . ASP A 1 174 ? -17.274 -12.218 6.722 1.00 97.75 174 ASP A C 1
ATOM 1458 O O . ASP A 1 174 ? -18.408 -12.705 6.680 1.00 97.75 174 ASP A O 1
ATOM 1462 N N . LYS A 1 175 ? -16.278 -12.840 7.356 1.00 97.12 175 LYS A N 1
ATOM 1463 C CA . LYS A 1 175 ? -16.429 -14.126 8.040 1.00 97.12 175 LYS A CA 1
ATOM 1464 C C . LYS A 1 175 ? -17.368 -14.037 9.238 1.00 97.12 175 LYS A C 1
ATOM 1466 O O . LYS A 1 175 ? -18.253 -14.886 9.367 1.00 97.12 175 LYS A O 1
ATOM 1471 N N . ILE A 1 176 ? -17.202 -13.042 10.110 1.00 97.44 176 ILE A N 1
ATOM 1472 C CA . ILE A 1 176 ? -18.093 -12.897 11.268 1.00 97.44 176 ILE A CA 1
ATOM 1473 C C . ILE A 1 176 ? -19.482 -12.414 10.846 1.00 97.44 176 ILE A C 1
ATOM 1475 O O . ILE A 1 176 ? -20.467 -12.883 11.419 1.00 97.44 176 ILE A O 1
ATOM 1479 N N . TYR A 1 177 ? -19.579 -11.580 9.804 1.00 95.94 177 TYR A N 1
ATOM 1480 C CA . TYR A 1 177 ? -20.849 -11.058 9.302 1.00 95.94 177 TYR A CA 1
ATOM 1481 C C . TYR A 1 177 ? -21.773 -12.162 8.771 1.00 95.94 177 TYR A C 1
ATOM 1483 O O . TYR A 1 177 ? -22.975 -12.122 9.006 1.00 95.94 177 TYR A O 1
ATOM 1491 N N . LYS A 1 178 ? -21.218 -13.234 8.184 1.00 95.88 178 LYS A N 1
ATOM 1492 C CA . LYS A 1 178 ? -21.988 -14.430 7.773 1.00 95.88 178 LYS A CA 1
ATOM 1493 C C . LYS A 1 178 ? -22.791 -15.084 8.901 1.00 95.88 178 LYS A C 1
ATOM 1495 O O . LYS A 1 178 ? -23.701 -15.859 8.625 1.00 95.88 178 LYS A O 1
ATOM 1500 N N . THR A 1 179 ? -22.409 -14.854 10.157 1.00 94.81 179 THR A N 1
ATOM 1501 C CA . THR A 1 179 ? -23.030 -15.493 11.330 1.00 94.81 179 THR A CA 1
ATOM 1502 C C . THR A 1 179 ? -23.600 -14.497 12.339 1.00 94.81 179 THR A C 1
ATOM 1504 O O . THR A 1 179 ? -24.378 -14.901 13.201 1.00 94.81 179 THR A O 1
ATOM 1507 N N . HIS A 1 180 ? -23.216 -13.222 12.259 1.00 95.75 180 HIS A N 1
ATOM 1508 C CA . HIS A 1 180 ? -23.616 -12.166 13.183 1.00 95.75 180 HIS A CA 1
ATOM 1509 C C . HIS A 1 180 ? -23.871 -10.874 12.398 1.00 95.75 180 HIS A C 1
ATOM 1511 O O . HIS A 1 180 ? -22.939 -10.279 11.860 1.00 95.75 180 HIS A O 1
ATOM 1517 N N . ASP A 1 181 ? -25.118 -10.409 12.376 1.00 95.94 181 ASP A N 1
ATOM 1518 C CA . ASP A 1 181 ? -25.475 -9.151 11.719 1.00 95.94 181 ASP A CA 1
ATOM 1519 C C . ASP A 1 181 ? -24.894 -7.920 12.430 1.00 95.94 181 ASP A C 1
ATOM 1521 O O . ASP A 1 181 ? -24.584 -7.932 13.626 1.00 95.94 181 ASP A O 1
ATOM 1525 N N . ILE A 1 182 ? -24.810 -6.811 11.691 1.00 97.88 182 ILE A N 1
ATOM 1526 C CA . ILE A 1 182 ? -24.495 -5.500 12.260 1.00 97.88 182 ILE A CA 1
ATOM 1527 C C . ILE A 1 182 ? -25.714 -4.982 13.024 1.00 97.88 182 ILE A C 1
ATOM 1529 O O . ILE A 1 182 ? -26.804 -4.834 12.472 1.00 97.88 182 ILE A O 1
ATOM 1533 N N . ILE A 1 183 ? -25.502 -4.613 14.284 1.00 97.56 183 ILE A N 1
ATOM 1534 C CA . ILE A 1 183 ? -26.479 -3.896 15.098 1.00 97.56 183 ILE A CA 1
ATOM 1535 C C . ILE A 1 183 ? -26.119 -2.409 15.065 1.00 97.56 183 ILE A C 1
ATOM 1537 O O . ILE A 1 183 ? -25.090 -1.992 15.604 1.00 97.56 183 ILE A O 1
ATOM 1541 N N . ASN A 1 184 ? -26.988 -1.604 14.453 1.00 97.88 184 ASN A N 1
ATOM 1542 C CA . ASN A 1 184 ? -26.933 -0.147 14.551 1.00 97.88 184 ASN A CA 1
ATOM 1543 C C . ASN A 1 184 ? -27.574 0.274 15.874 1.00 97.88 184 ASN A C 1
ATOM 1545 O O . ASN A 1 184 ? -28.758 0.017 16.094 1.00 97.88 184 ASN A O 1
ATOM 1549 N N . LEU A 1 185 ? -26.799 0.882 16.769 1.00 97.25 185 LEU A N 1
ATOM 1550 C CA . LEU A 1 185 ? -27.322 1.300 18.061 1.00 97.25 185 LEU A CA 1
ATOM 1551 C C . LEU A 1 185 ? -28.094 2.613 17.916 1.00 97.25 185 LEU A C 1
ATOM 1553 O O . LEU A 1 185 ? -27.568 3.597 17.401 1.00 97.25 185 LEU A O 1
ATOM 1557 N N . ASP A 1 186 ? -29.326 2.610 18.416 1.00 97.69 186 ASP A N 1
ATOM 1558 C CA . ASP A 1 186 ? -30.127 3.807 18.668 1.00 97.69 186 ASP A CA 1
ATOM 1559 C C . ASP A 1 186 ? -30.134 4.039 20.184 1.00 97.69 186 ASP A C 1
ATOM 1561 O O . ASP A 1 186 ? -30.755 3.274 20.934 1.00 97.69 186 ASP A O 1
ATOM 1565 N N . LEU A 1 187 ? -29.331 4.999 20.645 1.00 98.31 187 LEU A N 1
ATOM 1566 C CA . LEU A 1 187 ? -29.122 5.331 22.057 1.00 98.31 187 LEU A CA 1
ATOM 1567 C C . LEU A 1 187 ? -29.711 6.708 22.345 1.00 98.31 187 LEU A C 1
ATOM 1569 O O . LEU A 1 187 ? -29.437 7.665 21.627 1.00 98.31 187 LEU A O 1
ATOM 1573 N N . LYS A 1 188 ? -30.481 6.827 23.422 1.00 98.44 188 LYS A N 1
ATOM 1574 C CA . LYS A 1 188 ? -30.957 8.115 23.930 1.00 98.44 188 LYS A CA 1
ATOM 1575 C C . LYS A 1 188 ? -29.958 8.713 24.905 1.00 98.44 188 LYS A C 1
ATOM 1577 O O . LYS A 1 188 ? -29.187 7.983 25.532 1.00 98.44 188 LYS A O 1
ATOM 1582 N N . ALA A 1 189 ? -29.967 10.037 25.036 1.00 98.25 189 ALA A N 1
ATOM 1583 C CA . ALA A 1 189 ? -29.187 10.710 26.068 1.00 98.25 189 ALA A CA 1
ATOM 1584 C C . ALA A 1 189 ? -29.485 10.087 27.447 1.00 98.25 189 ALA A C 1
ATOM 1586 O O . ALA A 1 189 ? -30.636 10.012 27.875 1.00 98.25 189 ALA A O 1
ATOM 1587 N N . GLY A 1 190 ? -28.436 9.618 28.120 1.00 98.00 190 GLY A N 1
ATOM 1588 C CA . GLY A 1 190 ? -28.499 8.924 29.403 1.00 98.00 190 GLY A CA 1
ATOM 1589 C C . GLY A 1 190 ? -28.492 7.397 29.325 1.00 98.00 190 GLY A C 1
ATOM 1590 O O . GLY A 1 190 ? -28.373 6.739 30.364 1.00 98.00 190 GLY A O 1
ATOM 1591 N N . ASP A 1 191 ? -28.559 6.812 28.129 1.00 98.56 191 ASP A N 1
ATOM 1592 C CA . ASP A 1 191 ? -28.331 5.382 27.940 1.00 98.56 191 ASP A CA 1
ATOM 1593 C C . ASP A 1 191 ? -26.858 5.023 28.151 1.00 98.56 191 ASP A C 1
ATOM 1595 O O . ASP A 1 191 ? -25.944 5.737 27.723 1.00 98.56 191 ASP A O 1
ATOM 1599 N N . VAL A 1 192 ? -26.626 3.873 28.789 1.00 97.75 192 VAL A N 1
ATOM 1600 C CA . VAL A 1 192 ? -25.281 3.365 29.071 1.00 97.75 192 VAL A CA 1
ATOM 1601 C C . VAL A 1 192 ? -25.125 1.950 28.547 1.00 97.75 192 VAL A C 1
ATOM 1603 O O . VAL A 1 192 ? -25.869 1.043 28.918 1.00 97.75 192 VAL A O 1
ATOM 1606 N N . MET A 1 193 ? -24.127 1.758 27.694 1.00 97.56 193 MET A N 1
ATOM 1607 C CA . MET A 1 193 ? -23.745 0.468 27.149 1.00 97.56 193 MET A CA 1
ATOM 1608 C C . MET A 1 193 ? -22.478 -0.045 27.824 1.00 97.56 193 MET A C 1
ATOM 1610 O O . MET A 1 193 ? -21.464 0.640 27.891 1.00 97.56 193 MET A O 1
ATOM 1614 N N . PHE A 1 194 ? -22.539 -1.290 28.269 1.00 97.00 194 PHE A N 1
ATOM 1615 C CA . PHE A 1 194 ? -21.429 -2.067 28.796 1.00 97.00 194 PHE A CA 1
ATOM 1616 C C . PHE A 1 194 ? -21.066 -3.091 27.733 1.00 97.00 194 PHE A C 1
ATOM 1618 O O . PHE A 1 194 ? -21.936 -3.868 27.340 1.00 97.00 194 PHE A O 1
ATOM 1625 N N . PHE A 1 195 ? -19.829 -3.122 27.248 1.00 97.31 195 PHE A N 1
ATOM 1626 C CA . PHE A 1 195 ? -19.431 -4.086 26.222 1.00 97.31 195 PHE A CA 1
ATOM 1627 C C . PHE A 1 195 ? -18.033 -4.640 26.440 1.00 97.31 195 PHE A C 1
ATOM 1629 O O . PHE A 1 195 ? -17.166 -4.019 27.052 1.00 97.31 195 PHE A O 1
ATOM 1636 N N . ASN A 1 196 ? -17.842 -5.876 26.003 1.00 95.69 196 ASN A N 1
ATOM 1637 C CA . ASN A 1 196 ? -16.576 -6.563 26.115 1.00 95.69 196 ASN A CA 1
ATOM 1638 C C . ASN A 1 196 ? -15.569 -6.026 25.095 1.00 95.69 196 ASN A C 1
ATOM 1640 O O . ASN A 1 196 ? -15.937 -5.667 23.978 1.00 95.69 196 ASN A O 1
ATOM 1644 N N . HIS A 1 197 ? -14.288 -6.034 25.457 1.00 95.12 197 HIS A N 1
ATOM 1645 C CA . HIS A 1 197 ? -13.207 -5.568 24.585 1.00 95.12 197 HIS A CA 1
ATOM 1646 C C . HIS A 1 197 ? -13.053 -6.362 23.288 1.00 95.12 197 HIS A C 1
ATOM 1648 O O . HIS A 1 197 ? -12.445 -5.863 22.344 1.00 95.12 197 HIS A O 1
ATOM 1654 N N . LEU A 1 198 ? -13.615 -7.570 23.227 1.00 97.00 198 LEU A N 1
ATOM 1655 C CA . LEU A 1 198 ? -13.648 -8.392 22.025 1.00 97.00 198 LEU A CA 1
ATOM 1656 C C . LEU A 1 198 ? -14.796 -8.045 21.072 1.00 97.00 198 LEU A C 1
ATOM 1658 O O . LEU A 1 198 ? -14.853 -8.665 20.023 1.00 97.00 198 LEU A O 1
ATOM 1662 N N . ILE A 1 199 ? -15.713 -7.123 21.384 1.00 97.50 199 ILE A N 1
ATOM 1663 C CA . ILE A 1 199 ? -16.800 -6.762 20.457 1.00 97.50 199 ILE A CA 1
ATOM 1664 C C . ILE A 1 199 ? -16.253 -5.878 19.321 1.00 97.50 199 ILE A C 1
ATOM 1666 O O . ILE A 1 199 ? -15.793 -4.764 19.599 1.00 97.50 199 ILE A O 1
ATOM 1670 N N . PRO A 1 200 ? -16.334 -6.310 18.044 1.00 98.31 200 PRO A N 1
ATOM 1671 C CA . PRO A 1 200 ? -16.097 -5.443 16.904 1.00 98.31 200 PRO A CA 1
ATOM 1672 C C . PRO A 1 200 ? -17.100 -4.308 16.904 1.00 98.31 200 PRO A C 1
ATOM 1674 O O . PRO A 1 200 ? -18.315 -4.531 16.942 1.00 98.31 200 PRO A O 1
ATOM 1677 N N . HIS A 1 201 ? -16.593 -3.089 16.826 1.00 98.19 201 HIS A N 1
ATOM 1678 C CA . HIS A 1 201 ? -17.429 -1.906 16.771 1.00 98.19 201 HIS A CA 1
ATOM 1679 C C . HIS A 1 201 ? -16.797 -0.823 15.900 1.00 98.19 201 HIS A C 1
ATOM 1681 O O . HIS A 1 201 ? -15.589 -0.803 15.669 1.00 98.19 201 HIS A O 1
ATOM 1687 N N . SER A 1 202 ? -17.643 0.048 15.359 1.00 97.75 202 SER A N 1
ATOM 1688 C CA . SER A 1 202 ? -17.254 1.172 14.506 1.00 97.75 202 SER A CA 1
ATOM 1689 C C . SER A 1 202 ? -18.249 2.316 14.649 1.00 97.75 202 SER A C 1
ATOM 1691 O O . SER A 1 202 ? -19.312 2.179 15.263 1.00 97.75 202 SER A O 1
ATOM 1693 N N . SER A 1 203 ? -17.948 3.460 14.040 1.00 96.75 203 SER A N 1
ATOM 1694 C CA . SER A 1 203 ? -18.944 4.520 13.885 1.00 96.75 203 SER A CA 1
ATOM 1695 C C . SER A 1 203 ? -18.670 5.356 12.639 1.00 96.75 203 SER A C 1
ATOM 1697 O O . SER A 1 203 ? -17.534 5.742 12.402 1.00 96.75 203 SER A O 1
ATOM 1699 N N . SER A 1 204 ? -19.696 5.651 11.841 1.00 95.44 204 SER A N 1
ATOM 1700 C CA . SER A 1 204 ? -19.575 6.479 10.629 1.00 95.44 204 SER A CA 1
ATOM 1701 C C . SER A 1 204 ? -19.314 7.952 10.951 1.00 95.44 204 SER A C 1
ATOM 1703 O O . SER A 1 204 ? -19.481 8.384 12.093 1.00 95.44 204 SER A O 1
ATOM 1705 N N . SER A 1 205 ? -18.911 8.741 9.955 1.00 95.69 205 SER A N 1
ATOM 1706 C CA . SER A 1 205 ? -18.819 10.196 10.090 1.00 95.69 205 SER A CA 1
ATOM 1707 C C . SER A 1 205 ? -20.190 10.807 10.399 1.00 95.69 205 SER A C 1
ATOM 1709 O O . SER A 1 205 ? -21.221 10.286 9.971 1.00 95.69 205 SER A O 1
ATOM 1711 N N . ASN A 1 206 ? -20.208 11.924 11.121 1.00 97.38 206 ASN A N 1
ATOM 1712 C CA . ASN A 1 206 ? -21.419 12.691 11.379 1.00 97.38 206 ASN A CA 1
ATOM 1713 C C . ASN A 1 206 ? -21.508 13.864 10.408 1.00 97.38 206 ASN A C 1
ATOM 1715 O O . ASN A 1 206 ? -20.884 14.901 10.617 1.00 97.38 206 ASN A O 1
ATOM 1719 N N . ASN A 1 207 ? -22.331 13.686 9.378 1.00 95.94 207 ASN A N 1
ATOM 1720 C CA . ASN A 1 207 ? -22.653 14.722 8.397 1.00 95.94 207 ASN A CA 1
ATOM 1721 C C . ASN A 1 207 ? -24.036 15.351 8.661 1.00 95.94 207 ASN A C 1
ATOM 1723 O O . ASN A 1 207 ? -24.553 16.083 7.822 1.00 95.94 207 ASN A O 1
ATOM 1727 N N . SER A 1 208 ? -24.654 15.041 9.805 1.00 97.62 208 SER A N 1
ATOM 1728 C CA . SER A 1 208 ? -25.990 15.507 10.193 1.00 97.62 208 SER A CA 1
ATOM 1729 C C . SER A 1 208 ? -25.934 16.852 10.941 1.00 97.62 208 SER A C 1
ATOM 1731 O O . SER A 1 208 ? -24.861 17.229 11.421 1.00 97.62 208 SER A O 1
ATOM 1733 N N . PRO A 1 209 ? -27.073 17.554 11.123 1.00 97.19 209 PRO A N 1
ATOM 1734 C CA . PRO A 1 209 ? -27.166 18.752 11.967 1.00 97.19 209 PRO A CA 1
ATOM 1735 C C . PRO A 1 209 ? -27.076 18.498 13.475 1.00 97.19 209 PRO A C 1
ATOM 1737 O O . PRO A 1 209 ? -27.147 19.461 14.243 1.00 97.19 209 PRO A O 1
ATOM 1740 N N . ILE A 1 210 ? -26.981 17.242 13.912 1.00 97.56 210 ILE A N 1
ATOM 1741 C CA . ILE A 1 210 ? -27.166 16.835 15.306 1.00 97.56 210 ILE A CA 1
ATOM 1742 C C . ILE A 1 210 ? -25.808 16.459 15.896 1.00 97.56 210 ILE A C 1
ATOM 1744 O O . ILE A 1 210 ? -25.083 15.652 15.318 1.00 97.56 210 ILE A O 1
ATOM 1748 N N . ASP A 1 211 ? -25.451 17.037 17.042 1.00 96.81 211 ASP A N 1
ATOM 1749 C CA . ASP A 1 211 ? -24.223 16.672 17.750 1.00 96.81 211 ASP A CA 1
ATOM 1750 C C . ASP A 1 211 ? -24.323 15.284 18.386 1.00 96.81 211 ASP A C 1
ATOM 1752 O O . ASP A 1 211 ? -25.409 14.808 18.721 1.00 96.81 211 ASP A O 1
ATOM 1756 N N . ARG A 1 212 ? -23.166 14.636 18.548 1.00 96.56 212 ARG A N 1
ATOM 1757 C CA . ARG A 1 212 ? -23.057 13.352 19.236 1.00 96.56 212 ARG A CA 1
ATOM 1758 C C . ARG A 1 212 ? -21.833 13.325 20.148 1.00 96.56 212 ARG A C 1
ATOM 1760 O O . ARG A 1 212 ? -20.721 13.002 19.721 1.00 96.56 212 ARG A O 1
ATOM 1767 N N . LYS A 1 213 ? -22.050 13.590 21.430 1.00 95.75 213 LYS A N 1
ATOM 1768 C CA . LYS A 1 213 ? -21.073 13.413 22.505 1.00 95.75 213 LYS A CA 1
ATOM 1769 C C . LYS A 1 213 ? -21.331 12.137 23.280 1.00 95.75 213 LYS A C 1
ATOM 1771 O O . LYS A 1 213 ? -22.470 11.738 23.541 1.00 95.75 213 LYS A O 1
ATOM 1776 N N . ALA A 1 214 ? -20.235 11.516 23.687 1.00 95.56 214 ALA A N 1
ATOM 1777 C CA . ALA A 1 214 ? -20.275 10.388 24.592 1.00 95.56 214 ALA A CA 1
ATOM 1778 C C . ALA A 1 214 ? -19.051 10.323 25.478 1.00 95.56 214 ALA A C 1
ATOM 1780 O O . ALA A 1 214 ? -17.940 10.633 25.044 1.00 95.56 214 ALA A O 1
ATOM 1781 N N . MET A 1 215 ? -19.279 9.852 26.696 1.00 94.12 215 MET A N 1
ATOM 1782 C CA . MET A 1 215 ? -18.218 9.485 27.617 1.00 94.12 215 MET A CA 1
ATOM 1783 C C . MET A 1 215 ? -17.913 8.008 27.468 1.00 94.12 215 MET A C 1
ATOM 1785 O O . MET A 1 215 ? -18.811 7.175 27.353 1.00 94.12 215 MET A O 1
ATOM 1789 N N . VAL A 1 216 ? -16.630 7.695 27.460 1.00 92.75 216 VAL A N 1
ATOM 1790 C CA . VAL A 1 216 ? -16.120 6.358 27.225 1.00 92.75 216 VAL A CA 1
ATOM 1791 C C . VAL A 1 216 ? -15.031 6.105 28.246 1.00 92.75 216 VAL A C 1
ATOM 1793 O O . VAL A 1 216 ? -14.067 6.865 28.330 1.00 92.75 216 VAL A O 1
ATOM 1796 N N . PHE A 1 217 ? -15.187 5.049 29.035 1.00 89.19 217 PHE A N 1
ATOM 1797 C CA . PHE A 1 217 ? -14.168 4.654 29.994 1.00 89.19 217 PHE A CA 1
ATOM 1798 C C . PHE A 1 217 ? -13.963 3.154 30.030 1.00 89.19 217 PHE A C 1
ATOM 1800 O O . PHE A 1 217 ? -14.858 2.355 29.749 1.00 89.19 217 P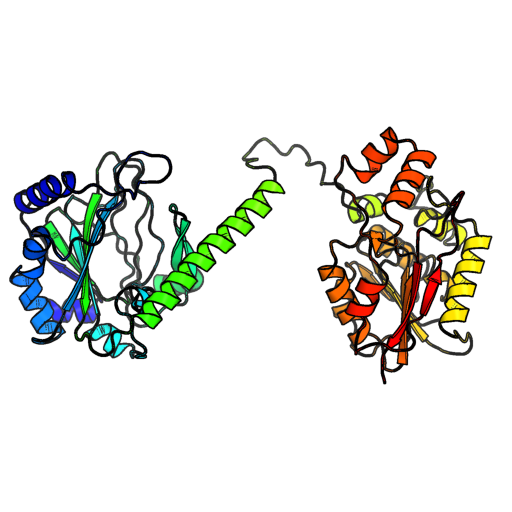HE A O 1
ATOM 1807 N N . LEU A 1 218 ? -12.737 2.807 30.391 1.00 87.75 218 LEU A N 1
ATOM 1808 C CA . LEU A 1 218 ? -12.249 1.445 30.455 1.00 87.75 218 LEU A CA 1
ATOM 1809 C C . LEU A 1 218 ? -12.196 1.005 31.916 1.00 87.75 218 LEU A C 1
ATOM 1811 O O . LEU A 1 218 ? -11.607 1.694 32.757 1.00 87.75 218 LEU A O 1
ATOM 1815 N N . THR A 1 219 ? -12.788 -0.155 32.195 1.00 88.94 219 THR A N 1
ATOM 1816 C CA . THR A 1 219 ? -12.722 -0.817 33.501 1.00 88.94 219 THR A CA 1
ATOM 1817 C C . THR A 1 219 ? -12.042 -2.162 33.391 1.00 88.94 219 THR A C 1
ATOM 1819 O O . THR A 1 219 ? -12.218 -2.875 32.398 1.00 88.94 219 THR A O 1
ATOM 1822 N N . TYR A 1 220 ? -11.311 -2.526 34.436 1.00 87.75 220 TYR A N 1
ATOM 1823 C CA . TYR A 1 220 ? -10.588 -3.785 34.470 1.00 87.75 220 TYR A CA 1
ATOM 1824 C C . TYR A 1 220 ? -10.391 -4.295 35.897 1.00 87.75 220 TYR A C 1
ATOM 1826 O O . TYR A 1 220 ? -10.393 -3.514 36.848 1.00 87.75 220 TYR A O 1
ATOM 1834 N N . LYS A 1 221 ? -10.251 -5.615 36.052 1.00 84.44 221 LYS A N 1
ATOM 1835 C CA . LYS A 1 221 ? -10.252 -6.283 37.364 1.00 84.44 221 LYS A CA 1
ATOM 1836 C C . LYS A 1 221 ? -8.997 -6.016 38.214 1.00 84.44 221 LYS A C 1
ATOM 1838 O O . LYS A 1 221 ? -9.123 -5.838 39.417 1.00 84.44 221 LYS A O 1
ATOM 1843 N N . ASN A 1 222 ? -7.793 -5.988 37.638 1.00 73.00 222 ASN A N 1
ATOM 1844 C CA . ASN A 1 222 ? -6.561 -5.808 38.421 1.00 73.00 222 ASN A CA 1
ATOM 1845 C C . ASN A 1 222 ? -5.522 -4.929 37.712 1.00 73.00 222 ASN A C 1
ATOM 1847 O O . ASN A 1 222 ? -5.352 -5.039 36.501 1.00 73.00 222 ASN A O 1
ATOM 1851 N N . ASN A 1 223 ? -4.824 -4.080 38.469 1.00 69.62 223 ASN A N 1
ATOM 1852 C CA . ASN A 1 223 ? -3.730 -3.229 37.994 1.00 69.62 223 ASN A CA 1
ATOM 1853 C C . ASN A 1 223 ? -2.330 -3.734 38.373 1.00 69.62 223 ASN A C 1
ATOM 1855 O O . ASN A 1 223 ? -1.365 -2.981 38.260 1.00 69.62 223 ASN A O 1
ATOM 1859 N N . GLU A 1 224 ? -2.216 -4.981 38.830 1.00 66.88 224 GLU A N 1
ATOM 1860 C CA . GLU A 1 224 ? -0.926 -5.665 38.951 1.00 66.88 224 GLU A CA 1
ATOM 1861 C C . GLU A 1 224 ? -0.186 -5.673 37.600 1.00 66.88 224 GLU A C 1
ATOM 1863 O O . GLU A 1 224 ? -0.800 -5.714 36.530 1.00 66.88 224 GLU A O 1
ATOM 1868 N N . ASP A 1 225 ? 1.143 -5.578 37.668 1.00 73.88 225 ASP A N 1
ATOM 1869 C CA . ASP A 1 225 ? 2.057 -5.606 36.519 1.00 73.88 225 ASP A CA 1
ATOM 1870 C C . ASP A 1 225 ? 1.905 -4.456 35.509 1.00 73.88 225 ASP A C 1
ATOM 1872 O O . ASP A 1 225 ? 2.215 -4.622 34.325 1.00 73.88 225 ASP A O 1
ATOM 1876 N N . PHE A 1 226 ? 1.448 -3.280 35.960 1.00 83.75 226 PHE A N 1
ATOM 1877 C CA . PHE A 1 226 ? 1.534 -2.059 35.157 1.00 83.75 226 PHE A CA 1
ATOM 1878 C C . PHE A 1 226 ? 3.007 -1.729 34.858 1.00 83.75 226 PHE A C 1
ATOM 1880 O O . PHE A 1 226 ? 3.784 -1.444 35.770 1.00 83.75 226 PHE A O 1
ATOM 1887 N N . ASP A 1 227 ? 3.375 -1.712 33.578 1.00 87.81 227 ASP A N 1
ATOM 1888 C CA . ASP A 1 227 ? 4.739 -1.452 33.114 1.00 87.81 227 ASP A CA 1
ATOM 1889 C C . ASP A 1 227 ? 4.787 -0.225 32.190 1.00 87.81 227 ASP A C 1
ATOM 1891 O O . ASP A 1 227 ? 4.389 -0.244 31.020 1.00 87.81 227 ASP A O 1
ATOM 1895 N N . GLU A 1 228 ? 5.326 0.873 32.717 1.00 89.62 228 GLU A N 1
ATOM 1896 C CA . GLU A 1 228 ? 5.462 2.128 31.980 1.00 89.62 228 GLU A CA 1
ATOM 1897 C C . GLU A 1 228 ? 6.391 2.010 30.756 1.00 89.62 228 GLU A C 1
ATOM 1899 O O . GLU A 1 228 ? 6.219 2.742 29.774 1.00 89.62 228 GLU A O 1
ATOM 1904 N N . ASN A 1 229 ? 7.339 1.066 30.758 1.00 92.50 229 ASN A N 1
ATOM 1905 C CA . ASN A 1 229 ? 8.222 0.844 29.615 1.00 92.50 229 ASN A CA 1
ATOM 1906 C C . ASN A 1 229 ? 7.441 0.287 28.425 1.00 92.50 229 ASN A C 1
ATOM 1908 O O . ASN A 1 229 ? 7.634 0.754 27.303 1.00 92.50 229 ASN A O 1
ATOM 1912 N N . ILE A 1 230 ? 6.499 -0.637 28.654 1.00 91.56 230 ILE A N 1
ATOM 1913 C CA . ILE A 1 230 ? 5.615 -1.156 27.596 1.00 91.56 230 ILE A CA 1
ATOM 1914 C C . ILE A 1 230 ? 4.799 -0.020 26.993 1.00 91.56 230 ILE A C 1
ATOM 1916 O O . ILE A 1 230 ? 4.718 0.101 25.769 1.00 91.56 230 ILE A O 1
ATOM 1920 N N . ARG A 1 231 ? 4.231 0.848 27.840 1.00 90.50 231 ARG A N 1
ATOM 1921 C CA . ARG A 1 231 ? 3.464 2.009 27.374 1.00 90.50 231 ARG A CA 1
ATOM 1922 C C . ARG A 1 231 ? 4.322 2.946 26.528 1.00 90.50 231 ARG A C 1
ATOM 1924 O O . ARG A 1 231 ? 3.846 3.473 25.524 1.00 90.50 231 ARG A O 1
ATOM 1931 N N . THR A 1 232 ? 5.575 3.151 26.925 1.00 93.81 232 THR A N 1
ATOM 1932 C CA . THR A 1 232 ? 6.538 3.992 26.204 1.00 93.81 232 THR A CA 1
ATOM 1933 C C . THR A 1 232 ? 6.903 3.388 24.848 1.00 93.81 232 THR A C 1
ATOM 1935 O O . THR A 1 232 ? 6.808 4.077 23.834 1.00 93.81 232 THR A O 1
ATOM 1938 N N . ILE A 1 233 ? 7.226 2.092 24.800 1.00 94.94 233 ILE A N 1
ATOM 1939 C CA . ILE A 1 233 ? 7.523 1.362 23.558 1.00 94.94 233 ILE A CA 1
ATOM 1940 C C . ILE A 1 233 ? 6.323 1.401 22.606 1.00 94.94 233 ILE A C 1
ATOM 1942 O O . ILE A 1 233 ? 6.479 1.694 21.421 1.00 94.94 233 ILE A O 1
ATOM 1946 N N . GLU A 1 234 ? 5.117 1.155 23.121 1.00 94.56 234 GLU A N 1
ATOM 1947 C CA . GLU A 1 234 ? 3.885 1.209 22.336 1.00 94.56 234 GLU A CA 1
ATOM 1948 C C . GLU A 1 234 ? 3.650 2.621 21.776 1.00 94.56 234 GLU A C 1
ATOM 1950 O O . GLU A 1 234 ? 3.375 2.773 20.588 1.00 94.56 234 GLU A O 1
ATOM 1955 N N . LYS A 1 235 ? 3.815 3.679 22.583 1.00 93.88 235 LYS A N 1
ATOM 1956 C CA . LYS A 1 235 ? 3.703 5.072 22.110 1.00 93.88 235 LYS A CA 1
ATOM 1957 C C . LYS A 1 235 ? 4.693 5.379 20.983 1.00 93.88 235 LYS A C 1
ATOM 1959 O O . LYS A 1 235 ? 4.288 5.956 19.971 1.00 93.88 235 LYS A O 1
ATOM 1964 N N . GLU A 1 236 ? 5.954 4.976 21.128 1.00 96.56 236 GLU A N 1
ATOM 1965 C CA . GLU A 1 236 ? 6.982 5.191 20.103 1.00 96.56 236 GLU A CA 1
ATOM 1966 C C . GLU A 1 236 ? 6.691 4.407 18.821 1.00 96.56 236 GLU A C 1
ATOM 1968 O O . GLU A 1 236 ? 6.805 4.955 17.723 1.00 96.56 236 GLU A O 1
ATOM 1973 N N . TYR A 1 237 ? 6.221 3.163 18.934 1.00 96.50 237 TYR A N 1
ATOM 1974 C CA . TYR A 1 237 ? 5.774 2.377 17.786 1.00 96.50 237 TYR A CA 1
ATOM 1975 C C . TYR A 1 237 ? 4.642 3.084 17.024 1.00 96.50 237 TYR A C 1
ATOM 1977 O O . TYR A 1 237 ? 4.749 3.311 15.815 1.00 96.50 237 TYR A O 1
ATOM 1985 N N . ARG A 1 238 ? 3.586 3.499 17.737 1.00 96.62 238 ARG A N 1
ATOM 1986 C CA . ARG A 1 238 ? 2.411 4.170 17.155 1.00 96.62 238 ARG A CA 1
ATOM 1987 C C . ARG A 1 238 ? 2.800 5.471 16.451 1.00 96.62 238 ARG A C 1
ATOM 1989 O O . ARG A 1 238 ? 2.342 5.741 15.339 1.00 96.62 238 ARG A O 1
ATOM 1996 N N . LYS A 1 239 ? 3.687 6.255 17.070 1.00 95.94 239 LYS A N 1
ATOM 1997 C CA . LYS A 1 239 ? 4.246 7.483 16.490 1.00 95.94 239 LYS A CA 1
ATOM 1998 C C . LYS A 1 239 ? 5.086 7.187 15.245 1.00 95.94 239 LYS A C 1
ATOM 2000 O O . LYS A 1 239 ? 4.893 7.827 14.214 1.00 95.94 239 LYS A O 1
ATOM 2005 N N . SER A 1 240 ? 5.985 6.205 15.316 1.00 97.19 240 SER A N 1
ATOM 2006 C CA . SER A 1 240 ? 6.856 5.813 14.201 1.00 97.19 240 SER A CA 1
ATOM 2007 C C . SER A 1 240 ? 6.054 5.343 12.987 1.00 97.19 240 SER A C 1
ATOM 2009 O O . SER A 1 240 ? 6.352 5.750 11.864 1.00 97.19 240 SER A O 1
ATOM 2011 N N . PHE A 1 241 ? 5.011 4.536 13.201 1.00 97.31 241 PHE A N 1
ATOM 2012 C CA . PHE A 1 241 ? 4.128 4.077 12.131 1.00 97.31 241 PHE A CA 1
ATOM 2013 C C . PHE A 1 241 ? 3.453 5.251 11.414 1.00 97.31 241 PHE A C 1
ATOM 2015 O O . PHE A 1 241 ? 3.549 5.359 10.191 1.00 97.31 241 PHE A O 1
ATOM 2022 N N . ALA A 1 242 ? 2.824 6.156 12.172 1.00 96.06 242 ALA A N 1
ATOM 2023 C CA . ALA A 1 242 ? 2.146 7.324 11.616 1.00 96.06 242 ALA A CA 1
ATOM 2024 C C . ALA A 1 242 ? 3.105 8.212 10.804 1.00 96.06 242 ALA A C 1
ATOM 2026 O O . ALA A 1 242 ? 2.795 8.584 9.673 1.00 96.06 242 ALA A O 1
ATOM 2027 N N . LEU A 1 243 ? 4.304 8.490 11.330 1.00 95.94 243 LEU A N 1
ATOM 2028 C CA . LEU A 1 243 ? 5.314 9.293 10.632 1.00 95.94 243 LEU A CA 1
ATOM 2029 C C . LEU A 1 243 ? 5.802 8.628 9.339 1.00 95.94 243 LEU A C 1
ATOM 2031 O O . LEU A 1 243 ? 5.909 9.295 8.312 1.00 95.94 243 LEU A O 1
ATOM 2035 N N . LYS A 1 244 ? 6.054 7.313 9.355 1.00 95.88 244 LYS A N 1
ATOM 2036 C CA . LYS A 1 244 ? 6.448 6.563 8.151 1.00 95.88 244 LYS A CA 1
ATOM 2037 C C . LYS A 1 244 ? 5.349 6.571 7.093 1.00 95.88 244 LYS A C 1
ATOM 2039 O O . LYS A 1 244 ? 5.644 6.755 5.914 1.00 95.88 244 LYS A O 1
ATOM 2044 N N . TYR A 1 245 ? 4.093 6.399 7.505 1.00 94.44 245 TYR A N 1
ATOM 2045 C CA . TYR A 1 245 ? 2.948 6.470 6.602 1.00 94.44 245 TYR A CA 1
ATOM 2046 C C . TYR A 1 245 ? 2.819 7.858 5.962 1.00 94.44 245 TYR A C 1
ATOM 2048 O O . TYR A 1 245 ? 2.610 7.962 4.752 1.00 94.44 245 TYR A O 1
ATOM 2056 N N . LEU A 1 246 ? 3.006 8.923 6.746 1.00 93.00 246 LEU A N 1
ATOM 2057 C CA . LEU A 1 246 ? 2.989 10.296 6.244 1.00 93.00 246 LEU A CA 1
ATOM 2058 C C . LEU A 1 246 ? 4.125 10.575 5.269 1.00 93.00 246 LEU A C 1
ATOM 2060 O O . LEU A 1 246 ? 3.862 11.131 4.207 1.00 93.00 246 LEU A O 1
ATOM 2064 N N . GLN A 1 247 ? 5.351 10.155 5.590 1.00 93.31 247 GLN A N 1
ATOM 2065 C CA . GLN A 1 247 ? 6.495 10.319 4.695 1.00 93.31 247 GLN A CA 1
ATOM 2066 C C . GLN A 1 247 ? 6.244 9.611 3.364 1.00 93.31 247 GLN A C 1
ATOM 2068 O O . GLN A 1 247 ? 6.347 10.232 2.314 1.00 93.31 247 GLN A O 1
ATOM 2073 N N . LYS A 1 248 ? 5.806 8.347 3.410 1.00 89.62 248 LYS A N 1
ATOM 2074 C CA . LYS A 1 248 ? 5.450 7.591 2.207 1.00 89.62 248 LYS A CA 1
ATOM 2075 C C . LYS A 1 248 ? 4.359 8.296 1.398 1.00 89.62 248 LYS A C 1
ATOM 2077 O O . LYS A 1 248 ? 4.489 8.447 0.191 1.00 89.62 248 LYS A O 1
ATOM 2082 N N . THR A 1 249 ? 3.302 8.764 2.061 1.00 87.56 249 THR A N 1
ATOM 2083 C CA . THR A 1 249 ? 2.196 9.475 1.400 1.00 87.56 249 THR A CA 1
ATOM 2084 C C . THR A 1 249 ? 2.664 10.784 0.761 1.00 87.56 249 THR A C 1
ATOM 2086 O O . THR A 1 249 ? 2.199 11.139 -0.321 1.00 87.56 249 THR A O 1
ATOM 2089 N N . LEU A 1 250 ? 3.566 11.515 1.421 1.00 86.94 250 LEU A N 1
ATOM 2090 C CA . LEU A 1 250 ? 4.170 12.733 0.892 1.00 86.94 250 LEU A CA 1
ATOM 2091 C C . LEU A 1 250 ? 5.028 12.423 -0.335 1.00 86.94 250 LEU A C 1
ATOM 2093 O O . LEU A 1 250 ? 4.850 13.069 -1.364 1.00 86.94 250 LEU A O 1
ATOM 2097 N N . ASP A 1 251 ? 5.897 11.418 -0.246 1.00 86.88 251 ASP A N 1
ATOM 2098 C CA . ASP A 1 251 ? 6.751 10.979 -1.349 1.00 86.88 251 ASP A CA 1
ATOM 2099 C C . ASP A 1 251 ? 5.903 10.553 -2.555 1.00 86.88 251 ASP A C 1
ATOM 2101 O O . ASP A 1 251 ? 6.153 10.986 -3.680 1.00 86.88 251 ASP A O 1
ATOM 2105 N N . ASP A 1 252 ? 4.845 9.776 -2.326 1.00 80.81 252 ASP A N 1
ATOM 2106 C CA . ASP A 1 252 ? 3.917 9.355 -3.375 1.00 80.81 252 ASP A CA 1
ATOM 2107 C C . ASP A 1 252 ? 3.226 10.569 -4.018 1.00 80.81 252 ASP A C 1
ATOM 2109 O O . ASP A 1 252 ? 3.167 10.673 -5.244 1.00 80.81 252 ASP A O 1
ATOM 2113 N N . LYS A 1 253 ? 2.745 11.531 -3.220 1.00 78.94 253 LYS A N 1
ATOM 2114 C CA . LYS A 1 253 ? 2.058 12.741 -3.714 1.00 78.94 253 LYS A CA 1
ATOM 2115 C C . LYS A 1 253 ? 2.979 13.742 -4.408 1.00 78.94 253 LYS A C 1
ATOM 2117 O O . LYS A 1 253 ? 2.528 14.432 -5.312 1.00 78.94 253 LYS A O 1
ATOM 2122 N N . LEU A 1 254 ? 4.246 13.848 -4.014 1.00 74.69 254 LEU A N 1
ATOM 2123 C CA . LEU A 1 254 ? 5.222 14.685 -4.723 1.00 74.69 254 LEU A CA 1
ATOM 2124 C C . LEU A 1 254 ? 5.509 14.140 -6.127 1.00 74.69 254 LEU A C 1
ATOM 2126 O O . LEU A 1 254 ? 5.807 14.906 -7.040 1.00 74.69 254 LEU A O 1
ATOM 2130 N N . ASN A 1 255 ? 5.385 12.823 -6.294 1.00 70.62 255 ASN A N 1
ATOM 2131 C CA . ASN A 1 255 ? 5.674 12.119 -7.538 1.00 70.62 255 ASN A CA 1
ATOM 2132 C C . ASN A 1 255 ? 4.422 11.789 -8.370 1.00 70.62 255 ASN A C 1
ATOM 2134 O O . ASN A 1 255 ? 4.552 11.259 -9.471 1.00 70.62 255 ASN A O 1
ATOM 2138 N N . THR A 1 256 ? 3.217 12.089 -7.877 1.00 61.66 256 THR A N 1
ATOM 2139 C CA . THR A 1 256 ? 1.952 11.801 -8.567 1.00 61.66 256 THR A CA 1
ATOM 2140 C C . THR A 1 256 ? 1.037 13.021 -8.576 1.00 61.66 256 THR A C 1
ATOM 2142 O O . THR A 1 256 ? 0.874 13.724 -7.582 1.00 61.66 256 THR A O 1
ATOM 2145 N N . GLN A 1 257 ? 0.413 13.301 -9.719 1.00 57.06 257 GLN A N 1
ATOM 2146 C CA . GLN A 1 257 ? -0.502 14.433 -9.838 1.00 57.06 257 GLN A CA 1
ATOM 2147 C C . GLN A 1 257 ? -1.752 14.203 -8.969 1.00 57.06 257 GLN A C 1
ATOM 2149 O O . GLN A 1 257 ? -2.457 13.205 -9.121 1.00 57.06 257 GLN A O 1
ATOM 2154 N N . MET A 1 258 ? -2.040 15.123 -8.042 1.00 54.03 258 MET A N 1
ATOM 2155 C CA . MET A 1 258 ? -3.213 15.026 -7.168 1.00 54.03 258 MET A CA 1
ATOM 2156 C C . MET A 1 258 ? -4.512 15.327 -7.940 1.00 54.03 258 MET A C 1
ATOM 2158 O O . MET A 1 258 ? -4.659 16.410 -8.496 1.00 54.03 258 MET A O 1
ATOM 2162 N N . TYR A 1 259 ? -5.467 14.389 -7.880 1.00 52.69 259 TYR A N 1
ATOM 2163 C CA . TYR A 1 259 ? -6.847 14.467 -8.393 1.00 52.69 259 TYR A CA 1
ATOM 2164 C C . TYR A 1 259 ? -7.018 14.579 -9.924 1.00 52.69 259 TYR A C 1
ATOM 2166 O O . TYR A 1 259 ? -7.116 15.669 -10.478 1.00 52.69 259 TYR A O 1
ATOM 2174 N N . GLU A 1 260 ? -7.261 13.445 -10.590 1.00 47.88 260 GLU A N 1
ATOM 2175 C CA . GLU A 1 260 ? -8.057 13.400 -11.829 1.00 47.88 260 GLU A CA 1
ATOM 2176 C C . GLU A 1 260 ? -9.302 12.519 -11.618 1.00 47.88 260 GLU A C 1
ATOM 2178 O O . GLU A 1 260 ? -9.365 11.368 -12.044 1.00 47.88 260 GLU A O 1
ATOM 2183 N N . CYS A 1 261 ? -10.329 13.055 -10.950 1.00 43.22 261 CYS A N 1
ATOM 2184 C CA . CYS A 1 261 ? -11.660 12.444 -10.963 1.00 43.22 261 CYS A CA 1
ATOM 2185 C C . CYS A 1 261 ? -12.453 12.970 -12.167 1.00 43.22 261 CYS A C 1
ATOM 2187 O O . CYS A 1 261 ? -12.896 14.115 -12.179 1.00 43.22 261 CYS A O 1
ATOM 2189 N N . GLY A 1 262 ? -12.652 12.112 -13.170 1.00 52.25 262 GLY A N 1
ATOM 2190 C CA . GLY A 1 262 ? -13.754 12.221 -14.128 1.00 52.25 262 GLY A CA 1
ATOM 2191 C C . GLY A 1 262 ? -13.757 13.442 -15.055 1.00 52.25 262 GLY A C 1
ATOM 2192 O O . GLY A 1 262 ? -14.599 14.325 -14.931 1.00 52.25 262 GLY A O 1
ATOM 2193 N N . LYS A 1 263 ? -12.953 13.402 -16.122 1.00 40.84 263 LYS A N 1
ATOM 2194 C CA . LYS A 1 263 ? -13.379 13.904 -17.440 1.00 40.84 263 LYS A CA 1
ATOM 2195 C C . LYS A 1 263 ? -13.013 12.856 -18.482 1.00 40.84 263 LYS A C 1
ATOM 2197 O O . LYS A 1 263 ? -11.850 12.481 -18.565 1.00 40.84 263 LYS A O 1
ATOM 2202 N N . LYS A 1 264 ? -14.027 12.381 -19.225 1.00 41.88 264 LYS A N 1
ATOM 2203 C CA . LYS A 1 264 ? -13.955 11.506 -20.414 1.00 41.88 264 LYS A CA 1
ATOM 2204 C C . LYS A 1 264 ? -12.524 11.283 -20.893 1.00 41.88 264 LYS A C 1
ATOM 2206 O O . LYS A 1 264 ? -11.967 12.202 -21.487 1.00 41.88 264 LYS A O 1
ATOM 2211 N N . SER A 1 265 ? -11.991 10.092 -20.615 1.00 45.31 265 SER A N 1
ATOM 2212 C CA . SER A 1 265 ? -10.924 9.398 -21.348 1.00 45.31 265 SER A CA 1
ATOM 2213 C C . SER A 1 265 ? -10.228 10.225 -22.441 1.00 45.31 265 SER A C 1
ATOM 2215 O O . SER A 1 265 ? -10.265 9.896 -23.627 1.00 45.31 265 SER A O 1
ATOM 2217 N N . LYS A 1 266 ? -9.518 11.292 -22.058 1.00 39.81 266 LYS A N 1
ATOM 2218 C CA . LYS A 1 266 ? -8.460 11.814 -22.911 1.00 39.81 266 LYS A CA 1
ATOM 2219 C C . LYS A 1 266 ? -7.375 10.770 -22.794 1.00 39.81 266 LYS A C 1
ATOM 2221 O O . LYS A 1 266 ? -6.872 10.561 -21.697 1.00 39.81 266 LYS A O 1
ATOM 2226 N N . LYS A 1 267 ? -7.096 10.065 -23.899 1.00 42.78 267 LYS A N 1
ATOM 2227 C CA . LYS A 1 267 ? -5.956 9.152 -24.048 1.00 42.78 267 LYS A CA 1
ATOM 2228 C C . LYS A 1 267 ? -4.787 9.719 -23.247 1.00 42.78 267 LYS A C 1
ATOM 2230 O O . LYS A 1 267 ? -4.166 10.688 -23.685 1.00 42.78 267 LYS A O 1
ATOM 2235 N N . ILE A 1 268 ? -4.537 9.141 -22.075 1.00 40.53 268 ILE A N 1
ATOM 2236 C CA . ILE A 1 268 ? -3.390 9.499 -21.257 1.00 40.53 268 ILE A CA 1
ATOM 2237 C C . ILE A 1 268 ? -2.198 9.246 -22.169 1.00 40.53 268 ILE A C 1
ATOM 2239 O O . ILE A 1 268 ? -2.004 8.131 -22.671 1.00 40.53 268 ILE A O 1
ATOM 2243 N N . LYS A 1 269 ? -1.424 10.295 -22.453 1.00 47.12 269 LYS A N 1
ATOM 2244 C CA . LYS A 1 269 ? -0.057 10.105 -22.924 1.00 47.12 269 LYS A CA 1
ATOM 2245 C C . LYS A 1 269 ? 0.606 9.361 -21.772 1.00 47.12 269 LYS A C 1
ATOM 2247 O O . LYS A 1 269 ? 0.960 9.998 -20.789 1.00 47.12 269 LYS A O 1
ATOM 2252 N N . LYS A 1 270 ? 0.669 8.021 -21.862 1.00 49.16 270 LYS A N 1
ATOM 2253 C CA . LYS A 1 270 ? 1.473 7.183 -20.963 1.00 49.16 270 LYS A CA 1
ATOM 2254 C C . LYS A 1 270 ? 2.769 7.945 -20.727 1.00 49.16 270 LYS A C 1
ATOM 2256 O O . LYS A 1 270 ? 3.393 8.346 -21.720 1.00 49.16 270 LYS A O 1
ATOM 2261 N N . GLU A 1 271 ? 3.128 8.171 -19.465 1.00 56.50 271 GLU A N 1
ATOM 2262 C CA . GLU A 1 271 ? 4.478 8.611 -19.135 1.00 56.50 271 GLU A CA 1
ATOM 2263 C C . GLU A 1 271 ? 5.439 7.773 -19.975 1.00 56.50 271 GLU A C 1
ATOM 2265 O O . GLU A 1 271 ? 5.316 6.543 -20.056 1.00 56.50 271 GLU A O 1
ATOM 2270 N N . LYS A 1 272 ? 6.291 8.447 -20.748 1.00 68.44 272 LYS A N 1
ATOM 2271 C CA . LYS A 1 272 ? 7.212 7.744 -21.631 1.00 68.44 272 LYS A CA 1
ATOM 2272 C C . LYS A 1 272 ? 8.212 7.046 -20.722 1.00 68.44 272 LYS A C 1
ATOM 2274 O O . LYS A 1 272 ? 9.087 7.703 -20.189 1.00 68.44 272 LYS A O 1
ATOM 2279 N N . THR A 1 273 ? 8.087 5.736 -20.557 1.00 81.12 273 THR A N 1
ATOM 2280 C CA . THR A 1 273 ? 9.137 4.895 -19.973 1.00 81.12 273 THR A CA 1
ATOM 2281 C C . THR A 1 273 ? 10.122 4.483 -21.063 1.00 81.12 273 THR A C 1
ATOM 2283 O O . THR A 1 273 ? 9.762 4.467 -22.247 1.00 81.12 273 THR A O 1
ATOM 2286 N N . TRP A 1 274 ? 11.341 4.094 -20.681 1.00 81.62 274 TRP A N 1
ATOM 2287 C CA . TRP A 1 274 ? 12.314 3.521 -21.615 1.00 81.62 274 TRP A CA 1
ATOM 2288 C C . TRP A 1 274 ? 11.712 2.341 -22.388 1.00 81.62 274 TRP A C 1
ATOM 2290 O O . TRP A 1 274 ? 11.717 2.345 -23.617 1.00 81.62 274 TRP A O 1
ATOM 2300 N N . SER A 1 275 ? 11.047 1.415 -21.687 1.00 81.75 275 SER A N 1
ATOM 2301 C CA . SER A 1 275 ? 10.308 0.301 -22.300 1.00 81.75 275 SER A CA 1
ATOM 2302 C C . SER A 1 275 ? 9.273 0.772 -23.338 1.00 81.75 275 SER A C 1
ATOM 2304 O O . SER A 1 275 ? 9.222 0.233 -24.441 1.00 81.75 275 SER A O 1
ATOM 2306 N N . SER A 1 276 ? 8.507 1.838 -23.064 1.00 82.00 276 SER A N 1
ATOM 2307 C CA . SER A 1 276 ? 7.519 2.364 -24.022 1.00 82.00 276 SER A CA 1
ATOM 2308 C C . SER A 1 276 ? 8.132 2.971 -25.294 1.00 82.00 276 SER A C 1
ATOM 2310 O O . SER A 1 276 ? 7.456 3.052 -26.323 1.00 82.00 276 SER A O 1
ATOM 2312 N N . ILE A 1 277 ? 9.390 3.425 -25.233 1.00 85.06 277 ILE A N 1
ATOM 2313 C CA . ILE A 1 277 ? 10.147 3.901 -26.396 1.00 85.06 277 ILE A CA 1
ATOM 2314 C C . ILE A 1 277 ? 10.642 2.706 -27.209 1.00 85.06 277 ILE A C 1
ATOM 2316 O O . ILE A 1 277 ? 10.462 2.692 -28.428 1.00 85.06 277 ILE A O 1
ATOM 2320 N N . PHE A 1 278 ? 11.197 1.692 -26.543 1.00 84.94 278 PHE A N 1
ATOM 2321 C CA . PHE A 1 278 ? 11.657 0.460 -27.184 1.00 84.94 278 PHE A CA 1
ATOM 2322 C C . PHE A 1 278 ? 10.517 -0.341 -27.827 1.00 84.94 278 PHE A C 1
ATOM 2324 O O . PHE A 1 278 ? 10.716 -0.952 -28.867 1.00 84.94 278 PHE A O 1
ATOM 2331 N N . GLU A 1 279 ? 9.292 -0.266 -27.303 1.00 85.50 279 GLU A N 1
ATOM 2332 C CA . GLU A 1 279 ? 8.122 -0.873 -27.956 1.00 85.50 279 GLU A CA 1
ATOM 2333 C C . GLU A 1 279 ? 7.746 -0.146 -29.267 1.00 85.50 279 GLU A C 1
ATOM 2335 O O . GLU A 1 279 ? 7.129 -0.718 -30.164 1.00 85.50 279 GLU A O 1
ATOM 2340 N N . LYS A 1 280 ? 8.122 1.132 -29.416 1.00 85.56 280 LYS A N 1
ATOM 2341 C CA . LYS A 1 280 ? 7.840 1.917 -30.630 1.00 85.56 280 LYS A CA 1
ATOM 2342 C C . LYS A 1 280 ? 8.935 1.780 -31.683 1.00 85.56 280 LYS A C 1
ATOM 2344 O O . LYS A 1 280 ? 8.592 1.723 -32.859 1.00 85.56 280 LYS A O 1
ATOM 2349 N N . LEU A 1 281 ? 10.201 1.672 -31.266 1.00 85.12 281 LEU A N 1
ATOM 2350 C CA . LEU A 1 281 ? 11.389 1.690 -32.136 1.00 85.12 281 LEU A CA 1
ATOM 2351 C C . LEU A 1 281 ? 11.431 2.922 -33.060 1.00 85.12 281 LEU A C 1
ATOM 2353 O O . LEU A 1 281 ? 11.514 2.777 -34.274 1.00 85.12 281 LEU A O 1
ATOM 2357 N N . PRO A 1 282 ? 11.366 4.155 -32.518 1.00 83.06 282 PRO A N 1
ATOM 2358 C CA . PRO A 1 282 ? 11.225 5.373 -33.323 1.00 83.06 282 PRO A CA 1
ATOM 2359 C C . PRO A 1 282 ? 12.439 5.709 -34.208 1.00 83.06 282 PRO A C 1
ATOM 2361 O O . PRO A 1 282 ? 12.378 6.671 -34.960 1.00 83.06 282 PRO A O 1
ATOM 2364 N N . TRP A 1 283 ? 13.544 4.974 -34.080 1.00 82.88 283 TRP A N 1
ATOM 2365 C CA . TRP A 1 283 ? 14.770 5.126 -34.875 1.00 82.88 283 TRP A CA 1
ATOM 2366 C C . TRP A 1 283 ? 14.889 4.111 -36.016 1.00 82.88 283 TRP A C 1
ATOM 2368 O O . TRP A 1 283 ? 15.897 4.118 -36.719 1.00 82.88 283 TRP A O 1
ATOM 2378 N N . PHE A 1 284 ? 13.931 3.194 -36.152 1.00 82.31 284 PHE A N 1
ATOM 2379 C CA . PHE A 1 284 ? 13.933 2.194 -37.208 1.00 82.31 284 PHE A CA 1
ATOM 2380 C C . PHE A 1 284 ? 12.852 2.558 -38.226 1.00 82.31 284 PHE A C 1
ATOM 2382 O O . PHE A 1 284 ? 11.663 2.455 -37.935 1.00 82.31 284 PHE A O 1
ATOM 2389 N N . GLU A 1 285 ? 13.284 3.056 -39.384 1.00 72.75 285 GLU A N 1
ATOM 2390 C CA . GLU A 1 285 ? 12.408 3.618 -40.423 1.00 72.75 285 GLU A CA 1
ATOM 2391 C C . GLU A 1 285 ? 11.918 2.566 -41.435 1.00 72.75 285 GLU A C 1
ATOM 2393 O O . GLU A 1 285 ? 10.933 2.796 -42.130 1.00 72.75 285 GLU A O 1
ATOM 2398 N N . GLU A 1 286 ? 12.584 1.409 -41.505 1.00 76.88 286 GLU A N 1
ATOM 2399 C CA . GLU A 1 286 ? 12.240 0.300 -42.405 1.00 76.88 286 GLU A CA 1
ATOM 2400 C C . GLU A 1 286 ? 10.996 -0.472 -41.903 1.00 76.88 286 GLU A C 1
ATOM 2402 O O . GLU A 1 286 ? 10.655 -0.441 -40.714 1.00 76.88 286 GLU A O 1
ATOM 2407 N N . ASP A 1 287 ? 10.304 -1.191 -42.796 1.00 79.12 287 ASP A N 1
ATOM 2408 C CA . ASP A 1 287 ? 9.102 -1.952 -42.437 1.00 79.12 287 ASP A CA 1
ATOM 2409 C C . ASP A 1 287 ? 9.443 -3.166 -41.556 1.00 79.12 287 ASP A C 1
ATOM 2411 O O . ASP A 1 287 ? 9.881 -4.220 -42.016 1.00 79.12 287 ASP A O 1
ATOM 2415 N N . ILE A 1 288 ? 9.189 -3.022 -40.254 1.00 77.00 288 ILE A N 1
ATOM 2416 C CA . ILE A 1 288 ? 9.450 -4.042 -39.228 1.00 77.00 288 ILE A CA 1
ATOM 2417 C C . ILE A 1 288 ? 8.651 -5.332 -39.474 1.00 77.00 288 ILE A C 1
ATOM 2419 O O . ILE A 1 288 ? 9.043 -6.399 -38.989 1.00 77.00 288 ILE A O 1
ATOM 2423 N N . TYR A 1 289 ? 7.532 -5.264 -40.200 1.00 75.25 289 TYR A N 1
ATOM 2424 C CA . TYR A 1 289 ? 6.720 -6.440 -40.505 1.00 75.25 289 TYR A CA 1
ATOM 2425 C C . TYR A 1 289 ? 7.251 -7.232 -41.706 1.00 75.25 289 TYR A C 1
ATOM 2427 O O . TYR A 1 289 ? 6.951 -8.422 -41.793 1.00 75.25 289 TYR A O 1
ATOM 2435 N N . ASN A 1 290 ? 8.100 -6.622 -42.541 1.00 79.06 290 ASN A N 1
ATOM 2436 C CA . ASN A 1 290 ? 8.650 -7.190 -43.775 1.00 79.06 290 ASN A CA 1
ATOM 2437 C C . ASN A 1 290 ? 10.190 -7.150 -43.796 1.00 79.06 290 ASN A C 1
ATOM 2439 O O . ASN A 1 290 ? 10.812 -6.706 -44.757 1.00 79.06 290 ASN A O 1
ATOM 2443 N N . ILE A 1 291 ? 10.825 -7.621 -42.720 1.00 84.00 291 ILE A N 1
ATOM 2444 C CA . ILE A 1 291 ? 12.287 -7.748 -42.662 1.00 84.00 291 ILE A CA 1
ATOM 2445 C C . ILE A 1 291 ? 12.719 -8.961 -43.500 1.00 84.00 291 ILE A C 1
ATOM 2447 O O . ILE A 1 291 ? 12.469 -10.098 -43.105 1.00 84.00 291 ILE A O 1
ATOM 2451 N N . GLU A 1 292 ? 13.391 -8.716 -44.630 1.00 77.62 292 GLU A N 1
ATOM 2452 C CA . GLU A 1 292 ? 13.880 -9.766 -45.542 1.00 77.62 292 GLU A CA 1
ATOM 2453 C C . GLU A 1 292 ? 14.928 -10.680 -44.891 1.00 77.62 292 GLU A C 1
ATOM 2455 O O . GLU A 1 292 ? 14.916 -11.894 -45.094 1.00 77.62 292 GLU A O 1
ATOM 2460 N N . ASN A 1 293 ? 15.842 -10.109 -44.094 1.00 86.19 293 ASN A N 1
ATOM 2461 C CA . ASN A 1 293 ? 16.848 -10.867 -43.356 1.00 86.19 293 ASN A CA 1
ATOM 2462 C C . ASN A 1 293 ? 17.185 -10.248 -41.988 1.00 86.19 293 ASN A C 1
ATOM 2464 O O . ASN A 1 293 ? 17.248 -9.031 -41.807 1.00 86.19 293 ASN A O 1
ATOM 2468 N N . TYR A 1 294 ? 17.467 -11.112 -41.013 1.00 92.06 294 TYR A N 1
ATOM 2469 C CA . TYR A 1 294 ? 17.956 -10.722 -39.688 1.00 92.06 294 TYR A CA 1
ATOM 2470 C C . TYR A 1 294 ? 19.490 -10.771 -39.634 1.00 92.06 294 TYR A C 1
ATOM 2472 O O . TYR A 1 294 ? 20.084 -11.480 -38.817 1.00 92.06 294 TYR A O 1
ATOM 2480 N N . SER A 1 295 ? 20.144 -10.042 -40.547 1.00 92.44 295 SER A N 1
ATOM 2481 C CA . SER A 1 295 ? 21.602 -9.867 -40.523 1.00 92.44 295 SER A CA 1
ATOM 2482 C C . SER A 1 295 ? 22.057 -9.128 -39.258 1.00 92.44 295 SER A C 1
ATOM 2484 O O . SER A 1 295 ? 21.279 -8.395 -38.641 1.00 92.44 295 SER A O 1
ATOM 2486 N N . LEU A 1 296 ? 23.336 -9.258 -38.885 1.00 91.19 296 LEU A N 1
ATOM 2487 C CA . LEU A 1 296 ? 23.905 -8.506 -37.761 1.00 91.19 296 LEU A CA 1
ATOM 2488 C C . LEU A 1 296 ? 23.675 -6.995 -37.922 1.00 91.19 296 LEU A C 1
ATOM 2490 O O . LEU A 1 296 ? 23.262 -6.328 -36.977 1.00 91.19 296 LEU A O 1
ATOM 2494 N N . THR A 1 297 ? 23.865 -6.463 -39.130 1.00 90.38 297 THR A N 1
ATOM 2495 C CA . THR A 1 297 ? 23.602 -5.055 -39.443 1.00 90.38 297 THR A CA 1
ATOM 2496 C C . THR A 1 297 ? 22.146 -4.686 -39.167 1.00 90.38 297 THR A C 1
ATOM 2498 O O . THR A 1 297 ? 21.896 -3.679 -38.504 1.00 90.38 297 THR A O 1
ATOM 2501 N N . THR A 1 298 ? 21.188 -5.509 -39.605 1.00 91.06 298 THR A N 1
ATOM 2502 C CA . THR A 1 298 ? 19.756 -5.301 -39.339 1.00 91.06 298 THR A CA 1
ATOM 2503 C C . THR A 1 298 ? 19.476 -5.271 -37.836 1.00 91.06 298 THR A C 1
ATOM 2505 O O . THR A 1 298 ? 18.823 -4.350 -37.344 1.00 91.06 298 THR A O 1
ATOM 2508 N N . LEU A 1 299 ? 20.020 -6.227 -37.076 1.00 92.88 299 LEU A N 1
ATOM 2509 C CA . LEU A 1 299 ? 19.836 -6.294 -35.622 1.00 92.88 299 LEU A CA 1
ATOM 2510 C C . LEU A 1 299 ? 20.468 -5.095 -34.898 1.00 92.88 299 LEU A C 1
ATOM 2512 O O . LEU A 1 299 ? 19.879 -4.563 -33.956 1.00 92.88 299 LEU A O 1
ATOM 2516 N N . LEU A 1 300 ? 21.626 -4.611 -35.351 1.00 91.00 300 LEU A N 1
ATOM 2517 C CA . LEU A 1 300 ? 22.255 -3.405 -34.805 1.00 91.00 300 LEU A CA 1
ATOM 2518 C C . LEU A 1 300 ? 21.437 -2.138 -35.107 1.00 91.00 300 LEU A C 1
ATOM 2520 O O . LEU A 1 300 ? 21.317 -1.273 -34.235 1.00 91.00 300 LEU A O 1
ATOM 2524 N N . LYS A 1 301 ? 20.826 -2.024 -36.297 1.00 89.38 301 LYS A N 1
ATOM 2525 C CA . LYS A 1 301 ? 19.884 -0.930 -36.605 1.00 89.38 301 LYS A CA 1
ATOM 2526 C C . LYS A 1 301 ? 18.650 -0.981 -35.703 1.00 89.38 301 LYS A C 1
ATOM 2528 O O . LYS A 1 301 ? 18.264 0.046 -35.148 1.00 89.38 301 LYS A O 1
ATOM 2533 N N . LEU A 1 302 ? 18.054 -2.164 -35.529 1.00 90.56 302 LEU A N 1
ATOM 2534 C CA . LEU A 1 302 ? 16.856 -2.365 -34.702 1.00 90.56 302 LEU A CA 1
ATOM 2535 C C . LEU A 1 302 ? 17.080 -1.937 -33.248 1.00 90.56 302 LEU A C 1
ATOM 2537 O O . LEU A 1 302 ? 16.215 -1.290 -32.663 1.00 90.56 302 LEU A O 1
ATOM 2541 N N . ASN A 1 303 ? 18.265 -2.211 -32.701 1.00 89.12 303 ASN A N 1
ATOM 2542 C CA . ASN A 1 303 ? 18.657 -1.789 -31.353 1.00 89.12 303 ASN A CA 1
ATOM 2543 C C . ASN A 1 303 ? 19.082 -0.309 -31.254 1.00 89.12 303 ASN A C 1
ATOM 2545 O O . ASN A 1 303 ? 19.419 0.170 -30.174 1.00 89.12 303 ASN A O 1
ATOM 2549 N N . GLY A 1 304 ? 19.090 0.437 -32.364 1.00 87.12 304 GLY A N 1
ATOM 2550 C CA . GLY A 1 304 ? 19.510 1.841 -32.398 1.00 87.12 304 GLY A CA 1
ATOM 2551 C C . GLY A 1 304 ? 21.027 2.049 -32.312 1.00 87.12 304 GLY A C 1
ATOM 2552 O O . GLY A 1 304 ? 21.490 3.188 -32.220 1.00 87.12 304 GLY A O 1
ATOM 2553 N N . HIS A 1 305 ? 21.822 0.975 -32.374 1.00 84.81 305 HIS A N 1
ATOM 2554 C CA . HIS A 1 305 ? 23.279 1.043 -32.272 1.00 84.81 305 HIS A CA 1
ATOM 2555 C C . HIS A 1 305 ? 23.915 1.762 -33.466 1.00 84.81 305 HIS A C 1
ATOM 2557 O O . HIS A 1 305 ? 24.878 2.491 -33.270 1.00 84.81 305 HIS A O 1
ATOM 2563 N N . LEU A 1 306 ? 23.360 1.633 -34.677 1.00 82.50 306 LEU A N 1
ATOM 2564 C CA . LEU A 1 306 ? 23.888 2.317 -35.873 1.00 82.50 306 LEU A CA 1
ATOM 2565 C C . LEU A 1 306 ? 23.290 3.720 -36.094 1.00 82.50 306 LEU A C 1
ATOM 2567 O O . LEU A 1 306 ? 23.820 4.510 -36.874 1.00 82.50 306 LEU A O 1
ATOM 2571 N N . THR A 1 307 ? 22.184 4.054 -35.425 1.00 76.12 307 THR A N 1
ATOM 2572 C CA . THR A 1 307 ? 21.387 5.262 -35.715 1.00 76.12 307 THR A CA 1
ATOM 2573 C C . THR A 1 307 ? 21.431 6.316 -34.604 1.00 76.12 307 THR A C 1
ATOM 2575 O O . THR A 1 307 ? 21.067 7.464 -34.846 1.00 76.12 307 THR A O 1
ATOM 2578 N N . SER A 1 308 ? 21.938 5.984 -33.412 1.00 75.81 308 SER A N 1
ATOM 2579 C CA . SER A 1 308 ? 21.978 6.881 -32.246 1.00 75.81 308 SER A CA 1
ATOM 2580 C C . SER A 1 308 ? 22.857 8.125 -32.428 1.00 75.81 308 SER A C 1
ATOM 2582 O O . SER A 1 308 ? 24.074 8.017 -32.482 1.00 75.81 308 SER A O 1
ATOM 2584 N N . ASP A 1 309 ? 22.276 9.329 -32.392 1.00 68.38 309 ASP A N 1
ATOM 2585 C CA . ASP A 1 309 ? 23.016 10.603 -32.511 1.00 68.38 309 ASP A CA 1
ATOM 2586 C C . ASP A 1 309 ? 24.203 10.758 -31.533 1.00 68.38 309 ASP A C 1
ATOM 2588 O O . ASP A 1 309 ? 25.167 11.444 -31.848 1.00 68.38 309 ASP A O 1
ATOM 2592 N N . THR A 1 310 ? 24.136 10.152 -30.341 1.00 63.88 310 THR A N 1
ATOM 2593 C CA . THR A 1 310 ? 25.115 10.354 -29.252 1.00 63.88 310 THR A CA 1
ATOM 2594 C C . THR A 1 310 ? 26.061 9.179 -29.030 1.00 63.88 310 THR A C 1
ATOM 2596 O O . THR A 1 310 ? 26.870 9.227 -28.111 1.00 63.88 310 THR A O 1
ATOM 2599 N N . GLY A 1 311 ? 25.916 8.083 -29.775 1.00 61.03 311 GLY A N 1
ATOM 2600 C CA . GLY A 1 311 ? 26.631 6.846 -29.457 1.00 61.03 311 GLY A CA 1
ATOM 2601 C C . GLY A 1 311 ? 26.559 5.796 -30.552 1.00 61.03 311 GLY A C 1
ATOM 2602 O O . GLY A 1 311 ? 26.348 4.627 -30.231 1.00 61.03 311 GLY A O 1
ATOM 2603 N N . LYS A 1 312 ? 26.694 6.206 -31.822 1.00 75.31 312 LYS A N 1
ATOM 2604 C CA . LYS A 1 312 ? 26.742 5.270 -32.952 1.00 75.31 312 LYS A CA 1
ATOM 2605 C C . LYS A 1 312 ? 27.910 4.301 -32.797 1.00 75.31 312 LYS A C 1
ATOM 2607 O O . LYS A 1 312 ? 29.038 4.709 -32.521 1.00 75.31 312 LYS A O 1
ATOM 2612 N N . TYR A 1 313 ? 27.609 3.034 -33.020 1.00 69.00 313 TYR A N 1
ATOM 2613 C CA . TYR A 1 313 ? 28.560 2.006 -33.394 1.00 69.00 313 TYR A CA 1
ATOM 2614 C C . TYR A 1 313 ? 28.675 1.955 -34.912 1.00 69.00 313 TYR A C 1
ATOM 2616 O O . TYR A 1 313 ? 27.687 2.155 -35.614 1.00 69.00 313 TYR A O 1
ATOM 2624 N N . ASP A 1 314 ? 29.857 1.632 -35.414 1.00 77.12 314 ASP A N 1
ATOM 2625 C CA . ASP A 1 314 ? 29.985 0.967 -36.706 1.00 77.12 314 ASP A CA 1
ATOM 2626 C C . ASP A 1 314 ? 30.232 -0.535 -36.481 1.00 77.12 314 ASP A C 1
ATOM 2628 O O . ASP A 1 314 ? 30.412 -1.000 -35.350 1.00 77.12 314 ASP A O 1
ATOM 2632 N N . ILE A 1 315 ? 30.188 -1.312 -37.563 1.00 83.12 315 ILE A N 1
ATOM 2633 C CA . ILE A 1 315 ? 30.335 -2.774 -37.504 1.00 83.12 315 ILE A CA 1
ATOM 2634 C C . ILE A 1 315 ? 31.712 -3.162 -36.952 1.00 83.12 315 ILE A C 1
ATOM 2636 O O . ILE A 1 315 ? 31.804 -4.070 -36.131 1.00 83.12 315 ILE A O 1
ATOM 2640 N N . LYS A 1 316 ? 32.765 -2.429 -37.325 1.00 86.69 316 LYS A N 1
ATOM 2641 C CA . LYS A 1 316 ? 34.129 -2.679 -36.852 1.00 86.69 316 LYS A CA 1
ATOM 2642 C C . LYS A 1 316 ? 34.239 -2.520 -35.331 1.00 86.69 316 LYS A C 1
ATOM 2644 O O . LYS A 1 316 ? 34.726 -3.419 -34.654 1.00 86.69 316 LYS A O 1
ATOM 2649 N N . ASN A 1 317 ? 33.719 -1.427 -34.773 1.00 86.69 317 ASN A N 1
ATOM 2650 C CA . ASN A 1 317 ? 33.694 -1.204 -33.326 1.00 86.69 317 ASN A CA 1
ATOM 2651 C C . ASN A 1 317 ? 32.858 -2.264 -32.597 1.00 86.69 317 ASN A C 1
ATOM 2653 O O . ASN A 1 317 ? 33.156 -2.608 -31.450 1.00 86.69 317 ASN A O 1
ATOM 2657 N N . TRP A 1 318 ? 31.805 -2.784 -33.235 1.00 91.38 318 TRP A N 1
ATOM 2658 C CA . TRP A 1 318 ? 31.036 -3.897 -32.686 1.00 91.38 318 TRP A CA 1
ATOM 2659 C C . TRP A 1 318 ? 31.875 -5.178 -32.623 1.00 91.38 318 TRP A C 1
ATOM 2661 O O . TRP A 1 318 ? 31.969 -5.787 -31.562 1.00 91.38 318 TRP A O 1
ATOM 2671 N N . GLU A 1 319 ? 32.551 -5.558 -33.706 1.00 91.94 319 GLU A N 1
ATOM 2672 C CA . GLU A 1 319 ? 33.442 -6.729 -33.737 1.00 91.94 319 GLU A CA 1
ATOM 2673 C C . GLU A 1 319 ? 34.584 -6.622 -32.715 1.00 91.94 319 GLU A C 1
ATOM 2675 O O . GLU A 1 319 ? 34.880 -7.587 -32.003 1.00 91.94 319 GLU A O 1
ATOM 2680 N N . GLU A 1 320 ? 35.176 -5.434 -32.574 1.00 93.50 320 GLU A N 1
ATOM 2681 C CA . GLU A 1 320 ? 36.164 -5.141 -31.533 1.00 93.50 320 GLU A CA 1
ATOM 2682 C C . GLU A 1 320 ? 35.556 -5.277 -30.128 1.00 93.50 320 GLU A C 1
ATOM 2684 O O . GLU A 1 320 ? 36.182 -5.852 -29.235 1.00 93.50 320 GLU A O 1
ATOM 2689 N N . THR A 1 321 ? 34.310 -4.827 -29.930 1.00 94.25 321 THR A N 1
ATOM 2690 C CA . THR A 1 321 ? 33.594 -4.937 -28.644 1.00 94.25 321 THR A CA 1
ATOM 2691 C C . THR A 1 321 ? 33.399 -6.403 -28.264 1.00 94.25 321 THR A C 1
ATOM 2693 O O . THR A 1 321 ? 33.707 -6.805 -27.142 1.00 94.25 321 THR A O 1
ATOM 2696 N N . ILE A 1 322 ? 32.952 -7.226 -29.211 1.00 95.88 322 ILE A N 1
ATOM 2697 C CA . ILE A 1 322 ? 32.745 -8.663 -29.009 1.00 95.88 322 ILE A CA 1
ATOM 2698 C C . ILE A 1 322 ? 34.068 -9.382 -28.749 1.00 95.88 322 ILE A C 1
ATOM 2700 O O . ILE A 1 322 ? 34.147 -10.216 -27.845 1.00 95.88 322 ILE A O 1
ATOM 2704 N N . SER A 1 323 ? 35.118 -9.034 -29.493 1.00 96.44 323 SER A N 1
ATOM 2705 C CA . SER A 1 323 ? 36.464 -9.579 -29.287 1.00 96.44 323 SER A CA 1
ATOM 2706 C C . SER A 1 323 ? 36.982 -9.252 -27.887 1.00 96.44 323 SER A C 1
ATOM 2708 O O . SER A 1 323 ? 37.476 -10.138 -27.187 1.00 96.44 323 SER A O 1
ATOM 2710 N N . HIS A 1 324 ? 36.788 -8.011 -27.433 1.00 97.00 324 HIS A N 1
ATOM 2711 C CA . HIS A 1 324 ? 37.126 -7.586 -26.076 1.00 97.00 324 HIS A CA 1
ATOM 2712 C C . HIS A 1 324 ? 36.351 -8.384 -25.023 1.00 97.00 324 HIS A C 1
ATOM 2714 O O . HIS A 1 324 ? 36.940 -8.843 -24.044 1.00 97.00 324 HIS A O 1
ATOM 2720 N N . PHE A 1 325 ? 35.050 -8.615 -25.218 1.00 97.81 325 PHE A N 1
ATOM 2721 C CA . PHE A 1 325 ? 34.247 -9.416 -24.286 1.00 97.81 325 PHE A CA 1
ATOM 2722 C C . PHE A 1 325 ? 34.762 -10.853 -24.205 1.00 97.81 325 PHE A C 1
ATOM 2724 O O . PHE A 1 325 ? 35.061 -11.328 -23.109 1.00 97.81 325 PHE A O 1
ATOM 2731 N N . LYS A 1 326 ? 34.949 -11.508 -25.360 1.00 97.69 326 LYS A N 1
ATOM 2732 C CA . LYS A 1 326 ? 35.464 -12.882 -25.450 1.00 97.69 326 LYS A CA 1
ATOM 2733 C C . LYS A 1 326 ? 36.824 -13.032 -24.764 1.00 97.69 326 LYS A C 1
ATOM 2735 O O . LYS A 1 326 ? 37.016 -13.979 -24.005 1.00 97.69 326 LYS A O 1
ATOM 2740 N N . GLN A 1 327 ? 37.744 -12.088 -24.966 1.00 97.50 327 GLN A N 1
ATOM 2741 C CA . GLN A 1 327 ? 39.060 -12.112 -24.318 1.00 97.50 327 GLN A CA 1
ATOM 2742 C C . GLN A 1 327 ? 38.963 -12.004 -22.792 1.00 97.50 327 GLN A C 1
ATOM 2744 O O . GLN A 1 327 ? 39.634 -12.750 -22.079 1.00 97.50 327 GLN A O 1
ATOM 2749 N N . ASN A 1 328 ? 38.123 -11.102 -22.270 1.00 97.56 328 ASN A N 1
ATOM 2750 C CA . ASN A 1 328 ? 38.036 -10.871 -20.825 1.00 97.56 328 ASN A CA 1
ATOM 2751 C C . ASN A 1 328 ? 37.373 -12.020 -20.061 1.00 97.56 328 ASN A C 1
ATOM 2753 O O . ASN A 1 328 ? 37.712 -12.220 -18.898 1.00 97.56 328 ASN A O 1
ATOM 2757 N N . ILE A 1 329 ? 36.507 -12.800 -20.710 1.00 96.62 329 ILE A N 1
ATOM 2758 C CA . ILE A 1 329 ? 35.922 -14.014 -20.117 1.00 96.62 329 ILE A CA 1
ATOM 2759 C C . ILE A 1 329 ? 36.642 -15.304 -20.505 1.00 96.62 329 ILE A C 1
ATOM 2761 O O . ILE A 1 329 ? 36.162 -16.385 -20.170 1.00 96.62 329 ILE A O 1
ATOM 2765 N N . LYS A 1 330 ? 37.771 -15.206 -21.224 1.00 96.25 330 LYS A N 1
ATOM 2766 C CA . LYS A 1 330 ? 38.519 -16.359 -21.756 1.00 96.25 330 LYS A CA 1
ATOM 2767 C C . LYS A 1 330 ? 37.606 -17.321 -22.531 1.00 96.25 330 LYS A C 1
ATOM 2769 O O . LYS A 1 330 ? 37.652 -18.536 -22.344 1.00 96.25 330 LYS A O 1
ATOM 2774 N N . TYR A 1 331 ? 36.739 -16.758 -23.369 1.00 97.12 331 TYR A N 1
ATOM 2775 C CA . TYR A 1 331 ? 35.759 -17.507 -24.146 1.00 97.12 331 TYR A CA 1
ATOM 2776 C C . TYR A 1 331 ? 36.447 -18.506 -25.082 1.00 97.12 331 TYR A C 1
ATOM 2778 O O . TYR A 1 331 ? 37.385 -18.145 -25.793 1.00 97.12 331 TYR A O 1
ATOM 2786 N N . ASN A 1 332 ? 35.947 -19.740 -25.125 1.00 95.56 332 ASN A N 1
ATOM 2787 C CA . ASN A 1 332 ? 36.445 -20.783 -26.015 1.00 95.56 332 ASN A CA 1
ATOM 2788 C C . ASN A 1 332 ? 35.326 -21.260 -26.947 1.00 95.56 332 ASN A C 1
ATOM 2790 O O . ASN A 1 332 ? 34.381 -21.896 -26.491 1.00 95.56 332 ASN A O 1
ATOM 2794 N N . ASP A 1 333 ? 35.452 -21.012 -28.256 1.00 91.88 333 ASP A N 1
ATOM 2795 C CA . ASP A 1 333 ? 34.440 -21.407 -29.250 1.00 91.88 333 ASP A CA 1
ATOM 2796 C C . ASP A 1 333 ? 34.218 -22.935 -29.341 1.00 91.88 333 ASP A C 1
ATOM 2798 O O . ASP A 1 333 ? 33.238 -23.361 -29.946 1.00 91.88 333 ASP A O 1
ATOM 2802 N N . LYS A 1 334 ? 35.096 -23.763 -28.750 1.00 92.88 334 LYS A N 1
ATOM 2803 C CA . LYS A 1 334 ? 34.931 -25.229 -28.684 1.00 92.88 334 LYS A CA 1
ATOM 2804 C C . LYS A 1 334 ? 34.012 -25.705 -27.555 1.00 92.88 334 LYS A C 1
ATOM 2806 O O . LYS A 1 334 ? 33.627 -26.871 -27.556 1.00 92.88 334 LYS A O 1
ATOM 2811 N N . ASN A 1 335 ? 33.711 -24.849 -26.583 1.00 95.12 335 ASN A N 1
ATOM 2812 C CA . ASN A 1 335 ? 32.842 -25.198 -25.465 1.00 95.12 335 ASN A CA 1
ATOM 2813 C C . ASN A 1 335 ? 31.372 -24.947 -25.824 1.00 95.12 335 ASN A C 1
ATOM 2815 O O . ASN A 1 335 ? 31.063 -24.072 -26.634 1.00 95.12 335 ASN A O 1
ATOM 2819 N N . ASN A 1 336 ? 30.482 -25.688 -25.160 1.00 95.81 336 ASN A N 1
ATOM 2820 C CA . ASN A 1 336 ? 29.039 -25.477 -25.221 1.00 95.81 336 ASN A CA 1
ATOM 2821 C C . ASN A 1 336 ? 28.595 -24.732 -23.961 1.00 95.81 336 ASN A C 1
ATOM 2823 O O . ASN A 1 336 ? 28.606 -25.294 -22.866 1.00 95.81 336 ASN A O 1
ATOM 2827 N N . TYR A 1 337 ? 28.235 -23.466 -24.122 1.00 98.31 337 TYR A N 1
ATOM 2828 C CA . TYR A 1 337 ? 27.798 -22.578 -23.056 1.00 98.31 337 TYR A CA 1
ATOM 2829 C C . TYR A 1 337 ? 26.287 -22.362 -23.104 1.00 98.31 337 TYR A C 1
ATOM 2831 O O . TYR A 1 337 ? 25.703 -22.196 -24.177 1.00 98.31 337 TYR A O 1
ATOM 2839 N N . LYS A 1 338 ? 25.680 -22.247 -21.922 1.00 98.62 338 LYS A N 1
ATOM 2840 C CA . LYS A 1 338 ? 24.364 -21.638 -21.724 1.00 98.62 338 LYS A CA 1
ATOM 2841 C C . LYS A 1 338 ? 24.537 -20.157 -21.422 1.00 98.62 338 LYS A C 1
ATOM 2843 O O . LYS A 1 338 ? 25.032 -19.791 -20.352 1.00 98.62 338 LYS A O 1
ATOM 2848 N N . ILE A 1 339 ? 24.147 -19.315 -22.373 1.00 98.75 339 ILE A N 1
ATOM 2849 C CA . ILE A 1 339 ? 24.382 -17.870 -22.343 1.00 98.75 339 ILE A CA 1
ATOM 2850 C C . ILE A 1 339 ? 23.054 -17.136 -22.204 1.00 98.75 339 ILE A C 1
ATOM 2852 O O . ILE A 1 339 ? 22.186 -17.260 -23.063 1.00 98.75 339 ILE A O 1
ATOM 2856 N N . LEU A 1 340 ? 22.923 -16.326 -21.157 1.00 98.75 340 LEU A N 1
ATOM 2857 C CA . LEU A 1 340 ? 21.803 -15.403 -20.986 1.00 98.75 340 LEU A CA 1
ATOM 2858 C C . LEU A 1 340 ? 22.233 -13.974 -21.312 1.00 98.75 340 LEU A C 1
ATOM 2860 O O . LEU A 1 340 ? 23.236 -13.503 -20.785 1.00 98.75 340 LEU A O 1
ATOM 2864 N N . GLU A 1 341 ? 21.434 -13.252 -22.093 1.00 98.69 341 GLU A N 1
ATOM 2865 C CA . GLU A 1 341 ? 21.504 -11.790 -22.177 1.00 98.69 341 GLU A CA 1
ATOM 2866 C C . GLU A 1 341 ? 20.278 -11.141 -21.516 1.00 98.69 341 GLU A C 1
ATOM 2868 O O . GLU A 1 341 ? 19.128 -11.384 -21.893 1.00 98.69 341 GLU A O 1
ATOM 2873 N N . VAL A 1 342 ? 20.524 -10.279 -20.529 1.00 98.31 342 VAL A N 1
ATOM 2874 C CA . VAL A 1 342 ? 19.500 -9.471 -19.860 1.00 98.31 342 VAL A CA 1
ATOM 2875 C C . VAL A 1 342 ? 19.441 -8.090 -20.507 1.00 98.31 342 VAL A C 1
ATOM 2877 O O . VAL A 1 342 ? 20.446 -7.384 -20.569 1.00 98.31 342 VAL A O 1
ATOM 2880 N N . GLY A 1 343 ? 18.253 -7.709 -20.982 1.00 96.81 343 GLY A N 1
ATOM 2881 C CA . GLY A 1 343 ? 18.080 -6.569 -21.885 1.00 96.81 343 GLY A CA 1
ATOM 2882 C C . GLY A 1 343 ? 18.507 -6.901 -23.313 1.00 96.81 343 GLY A C 1
ATOM 2883 O O . GLY A 1 343 ? 19.207 -6.111 -23.935 1.00 96.81 343 GLY A O 1
ATOM 2884 N N . CYS A 1 344 ? 18.133 -8.088 -23.807 1.00 97.31 344 CYS A N 1
ATOM 2885 C CA . CYS A 1 344 ? 18.647 -8.640 -25.066 1.00 97.31 344 CYS A CA 1
ATOM 2886 C C . CYS A 1 344 ? 18.234 -7.881 -26.337 1.00 97.31 344 CYS A C 1
ATOM 2888 O O . CYS A 1 344 ? 18.800 -8.113 -27.411 1.00 97.31 344 CYS A O 1
ATOM 2890 N N . GLY A 1 345 ? 17.254 -6.974 -26.249 1.00 95.75 345 GLY A N 1
ATOM 2891 C CA . GLY A 1 345 ? 16.777 -6.205 -27.389 1.00 95.75 345 GLY A CA 1
ATOM 2892 C C . GLY A 1 345 ? 16.415 -7.096 -28.583 1.00 95.75 345 GLY A C 1
ATOM 2893 O O . GLY A 1 345 ? 15.829 -8.168 -28.437 1.00 95.75 345 GLY A O 1
ATOM 2894 N N . ALA A 1 346 ? 16.793 -6.680 -29.792 1.00 95.38 346 ALA A N 1
ATOM 2895 C CA . ALA A 1 346 ? 16.611 -7.505 -30.991 1.00 95.38 346 ALA A CA 1
ATOM 2896 C C . ALA A 1 346 ? 17.639 -8.654 -31.131 1.00 95.38 346 ALA A C 1
ATOM 2898 O O . ALA A 1 346 ? 17.597 -9.373 -32.125 1.00 95.38 346 ALA A O 1
ATOM 2899 N N . GLY A 1 347 ? 18.562 -8.834 -30.176 1.00 96.69 347 GLY A N 1
ATOM 2900 C CA . GLY A 1 347 ? 19.500 -9.963 -30.143 1.00 96.69 347 GLY A CA 1
ATOM 2901 C C . GLY A 1 347 ? 20.814 -9.759 -30.888 1.00 96.69 347 GLY A C 1
ATOM 2902 O O . GLY A 1 347 ? 21.401 -10.734 -31.351 1.00 96.69 347 GLY A O 1
ATOM 2903 N N . ALA A 1 348 ? 21.293 -8.519 -31.034 1.00 95.94 348 ALA A N 1
ATOM 2904 C CA . ALA A 1 348 ? 22.545 -8.250 -31.748 1.00 95.94 348 ALA A CA 1
ATOM 2905 C C . ALA A 1 348 ? 23.766 -8.899 -31.069 1.00 95.94 348 ALA A C 1
ATOM 2907 O O . ALA A 1 348 ? 24.650 -9.398 -31.763 1.00 95.94 348 ALA A O 1
ATOM 2908 N N . LEU A 1 349 ? 23.808 -8.930 -29.730 1.00 97.06 349 LEU A N 1
ATOM 2909 C CA . LEU A 1 349 ? 24.865 -9.617 -28.985 1.00 97.06 349 LEU A CA 1
ATOM 2910 C C . LEU A 1 349 ? 24.704 -11.134 -29.086 1.00 97.06 349 LEU A C 1
ATOM 2912 O O . LEU A 1 349 ? 25.647 -11.808 -29.493 1.00 97.06 349 LEU A O 1
ATOM 2916 N N . LEU A 1 350 ? 23.512 -11.669 -28.799 1.00 98.12 350 LEU A N 1
ATOM 2917 C CA . LEU A 1 350 ? 23.246 -13.110 -28.907 1.00 98.12 350 LEU A CA 1
ATOM 2918 C C . LEU A 1 350 ? 23.488 -13.671 -30.315 1.00 98.12 350 LEU A C 1
ATOM 2920 O O . LEU A 1 350 ? 23.910 -14.819 -30.436 1.00 98.12 350 LEU A O 1
ATOM 2924 N N . LYS A 1 351 ? 23.329 -12.867 -31.376 1.00 96.88 351 LYS A N 1
ATOM 2925 C CA . LYS A 1 351 ? 23.685 -13.257 -32.751 1.00 96.88 351 LYS A CA 1
ATOM 2926 C C . LYS A 1 351 ? 25.154 -13.671 -32.881 1.00 96.88 351 LYS A C 1
ATOM 2928 O O . LYS A 1 351 ? 25.465 -14.592 -33.627 1.00 96.88 351 LYS A O 1
ATOM 2933 N N . MET A 1 352 ? 26.049 -13.055 -32.110 1.00 96.12 352 MET A N 1
ATOM 2934 C CA . MET A 1 352 ? 27.483 -13.379 -32.095 1.00 96.12 352 MET A CA 1
ATOM 2935 C C . MET A 1 352 ? 27.798 -14.700 -31.381 1.00 96.12 352 MET A C 1
ATOM 2937 O O . MET A 1 352 ? 28.915 -15.213 -31.485 1.00 96.12 352 MET A O 1
ATOM 2941 N N . PHE A 1 353 ? 26.813 -15.248 -30.670 1.00 96.81 353 PHE A N 1
ATOM 2942 C CA . PHE A 1 353 ? 26.883 -16.501 -29.929 1.00 96.81 353 PHE A CA 1
ATOM 2943 C C . PHE A 1 353 ? 25.809 -17.496 -30.393 1.00 96.81 353 PHE A C 1
ATOM 2945 O O . PHE A 1 353 ? 25.493 -18.435 -29.676 1.00 96.81 353 PHE A O 1
ATOM 2952 N N . GLU A 1 354 ? 25.260 -17.338 -31.602 1.00 95.12 354 GLU A N 1
ATOM 2953 C CA . GLU A 1 354 ? 24.087 -18.098 -32.067 1.00 95.12 354 GLU A CA 1
ATOM 2954 C C . GLU A 1 354 ? 24.290 -19.620 -32.171 1.00 95.12 354 GLU A C 1
ATOM 2956 O O . GLU A 1 354 ? 23.315 -20.363 -32.267 1.00 95.12 354 GLU A O 1
ATOM 2961 N N . LYS A 1 355 ? 25.550 -20.078 -32.149 1.00 94.81 355 LYS A N 1
ATOM 2962 C CA . LYS A 1 355 ? 25.938 -21.499 -32.115 1.00 94.81 355 LYS A CA 1
ATOM 2963 C C . LYS A 1 355 ? 25.848 -22.126 -30.715 1.00 94.81 355 LYS A C 1
ATOM 2965 O O . LYS A 1 355 ? 26.084 -23.320 -30.585 1.00 94.81 355 LYS A O 1
ATOM 2970 N N . GLN A 1 356 ? 25.586 -21.324 -29.685 1.00 97.38 356 GLN A N 1
ATOM 2971 C CA . GLN A 1 356 ? 25.492 -21.736 -28.284 1.00 97.38 356 GLN A CA 1
ATOM 2972 C C . GLN A 1 356 ? 24.026 -21.894 -27.860 1.00 97.38 356 GLN A C 1
ATOM 2974 O O . GLN A 1 356 ? 23.112 -21.493 -28.584 1.00 97.38 356 GLN A O 1
ATOM 2979 N N . GLU A 1 357 ? 23.787 -22.424 -26.660 1.00 98.25 357 GLU A N 1
ATOM 2980 C CA . GLU A 1 357 ? 22.453 -22.383 -26.059 1.00 98.25 357 GLU A CA 1
ATOM 2981 C C . GLU A 1 357 ? 22.176 -20.967 -25.540 1.00 98.25 357 GLU A C 1
ATOM 2983 O O . GLU A 1 357 ? 22.715 -20.544 -24.514 1.00 98.25 357 GLU A O 1
ATOM 2988 N N . ILE A 1 358 ? 21.350 -20.218 -26.268 1.00 98.50 358 ILE A N 1
ATOM 2989 C CA . ILE A 1 358 ? 21.113 -18.797 -26.009 1.00 98.50 358 ILE A CA 1
ATOM 2990 C C . ILE A 1 358 ? 19.747 -18.529 -25.379 1.00 98.50 358 ILE A C 1
ATOM 2992 O O . ILE A 1 358 ? 18.712 -19.060 -25.788 1.00 98.50 358 ILE A O 1
ATOM 2996 N N . TYR A 1 359 ? 19.761 -17.634 -24.401 1.00 98.69 359 TYR A N 1
ATOM 2997 C CA . TYR A 1 359 ? 18.609 -17.212 -23.625 1.00 98.69 359 TYR A CA 1
ATOM 2998 C C . TYR A 1 359 ? 18.574 -15.686 -23.578 1.00 98.69 359 TYR A C 1
ATOM 3000 O O . TYR A 1 359 ? 19.617 -15.031 -23.524 1.00 98.69 359 TYR A O 1
ATOM 3008 N N . GLY A 1 360 ? 17.380 -15.100 -23.570 1.00 98.25 360 GLY A N 1
ATOM 3009 C CA . GLY A 1 360 ? 17.236 -13.649 -23.491 1.00 98.25 360 GLY A CA 1
ATOM 3010 C C . GLY A 1 360 ? 16.033 -13.203 -22.676 1.00 98.25 360 GLY A C 1
ATOM 3011 O O . GLY A 1 360 ? 14.990 -13.861 -22.659 1.00 98.25 360 GLY A O 1
ATOM 3012 N N . ILE A 1 361 ? 16.180 -12.066 -22.001 1.00 98.06 361 ILE A N 1
ATOM 3013 C CA . ILE A 1 361 ? 15.086 -11.375 -21.315 1.00 98.06 361 ILE A CA 1
ATOM 3014 C C . ILE A 1 361 ? 15.042 -9.930 -21.806 1.00 98.06 361 ILE A C 1
ATOM 3016 O O . ILE A 1 361 ? 16.074 -9.261 -21.843 1.00 98.06 361 ILE A O 1
ATOM 3020 N N . ASP A 1 362 ? 13.859 -9.438 -22.171 1.00 97.19 362 ASP A N 1
ATOM 3021 C CA . ASP A 1 362 ? 13.645 -8.023 -22.489 1.00 97.19 362 ASP A CA 1
ATOM 3022 C C . ASP A 1 362 ? 12.200 -7.582 -22.175 1.00 97.19 362 ASP A C 1
ATOM 3024 O O . ASP A 1 362 ? 11.246 -8.327 -22.459 1.00 97.19 362 ASP A O 1
ATOM 3028 N N . PRO A 1 363 ? 11.988 -6.376 -21.608 1.00 93.88 363 PRO A N 1
ATOM 3029 C CA . PRO A 1 363 ? 10.646 -5.883 -21.309 1.00 93.88 363 PRO A CA 1
ATOM 3030 C C . PRO A 1 363 ? 9.843 -5.508 -22.566 1.00 93.88 363 PRO A C 1
ATOM 3032 O O . PRO A 1 363 ? 8.614 -5.466 -22.506 1.00 93.88 363 PRO A O 1
ATOM 3035 N N . SER A 1 364 ? 10.489 -5.243 -23.707 1.00 93.81 364 SER A N 1
ATOM 3036 C CA . SER A 1 364 ? 9.823 -4.925 -24.977 1.00 93.81 364 SER A CA 1
ATOM 3037 C C . SER A 1 364 ? 9.285 -6.191 -25.637 1.00 93.81 364 SER A C 1
ATOM 3039 O O . SER A 1 364 ? 10.032 -7.057 -26.100 1.00 93.81 364 SER A O 1
ATOM 3041 N N . LYS A 1 365 ? 7.957 -6.287 -25.744 1.00 93.00 365 LYS A N 1
ATOM 3042 C CA . LYS A 1 365 ? 7.308 -7.410 -26.431 1.00 93.00 365 LYS A CA 1
ATOM 3043 C C . LYS A 1 365 ? 7.674 -7.401 -27.912 1.00 93.00 365 LYS A C 1
ATOM 3045 O O . LYS A 1 365 ? 7.846 -8.462 -28.514 1.00 93.00 365 LYS A O 1
ATOM 3050 N N . LYS A 1 366 ? 7.835 -6.210 -28.494 1.00 92.00 366 LYS A N 1
ATOM 3051 C CA . LYS A 1 366 ? 8.272 -6.047 -29.881 1.00 92.00 366 LYS A CA 1
ATOM 3052 C C . LYS A 1 366 ? 9.657 -6.640 -30.120 1.00 92.00 366 LYS A C 1
ATOM 3054 O O . LYS A 1 366 ? 9.818 -7.389 -31.081 1.00 92.00 366 LYS A O 1
ATOM 3059 N N . TYR A 1 367 ? 10.622 -6.376 -29.239 1.00 94.62 367 TYR A N 1
ATOM 3060 C CA . TYR A 1 367 ? 11.949 -6.986 -29.337 1.00 94.62 367 TYR A CA 1
ATOM 3061 C C . TYR A 1 367 ? 11.901 -8.501 -29.185 1.00 94.62 367 TYR A C 1
ATOM 3063 O O . TYR A 1 367 ? 12.472 -9.204 -30.013 1.00 94.62 367 TYR A O 1
ATOM 3071 N N . ILE A 1 368 ? 11.126 -9.010 -28.224 1.00 96.25 368 ILE A N 1
ATOM 3072 C CA . ILE A 1 368 ? 10.952 -10.456 -28.039 1.00 96.25 368 ILE A CA 1
ATOM 3073 C C . ILE A 1 368 ? 10.355 -11.128 -29.285 1.00 96.25 368 ILE A C 1
ATOM 3075 O O . ILE A 1 368 ? 10.774 -12.220 -29.664 1.00 96.25 368 ILE A O 1
ATOM 3079 N N . ASN A 1 369 ? 9.408 -10.484 -29.967 1.00 94.25 369 ASN A N 1
ATOM 3080 C CA . ASN A 1 369 ? 8.858 -11.010 -31.218 1.00 94.25 369 ASN A CA 1
ATOM 3081 C C . ASN A 1 369 ? 9.886 -11.009 -32.360 1.00 94.25 369 ASN A C 1
ATOM 3083 O O . ASN A 1 369 ? 9.873 -11.911 -33.194 1.00 94.25 369 ASN A O 1
ATOM 3087 N N . ILE A 1 370 ? 10.756 -9.998 -32.411 1.00 94.81 370 ILE A N 1
ATOM 3088 C CA . ILE A 1 370 ? 11.812 -9.872 -33.420 1.00 94.81 370 ILE A CA 1
ATOM 3089 C C . ILE A 1 370 ? 12.900 -10.922 -33.192 1.00 94.81 370 ILE A C 1
ATOM 3091 O O . ILE A 1 370 ? 13.225 -11.669 -34.111 1.00 94.81 370 ILE A O 1
ATOM 3095 N N . ILE A 1 371 ? 13.431 -11.023 -31.972 1.00 96.56 371 ILE A N 1
ATOM 3096 C CA . ILE A 1 371 ? 14.535 -11.937 -31.664 1.00 96.56 371 ILE A CA 1
ATOM 3097 C C . ILE A 1 371 ? 14.122 -13.403 -31.833 1.00 96.56 371 ILE A C 1
ATOM 3099 O O . ILE A 1 371 ? 14.901 -14.190 -32.356 1.00 96.56 371 ILE A O 1
ATOM 3103 N N . LYS A 1 372 ? 12.863 -13.757 -31.532 1.00 96.56 372 LYS A N 1
ATOM 3104 C CA . LYS A 1 372 ? 12.305 -15.092 -31.815 1.00 96.56 372 LYS A CA 1
ATOM 3105 C C . LYS A 1 372 ? 12.320 -15.458 -33.300 1.00 96.56 372 LYS A C 1
ATOM 3107 O O . LYS A 1 372 ? 12.418 -16.634 -33.627 1.00 96.56 372 LYS A O 1
ATOM 3112 N N . LYS A 1 373 ? 12.206 -14.474 -34.196 1.00 95.12 373 LYS A N 1
ATOM 3113 C CA . LYS A 1 373 ? 12.336 -14.690 -35.644 1.00 95.12 373 LYS A CA 1
ATOM 3114 C C . LYS A 1 373 ? 13.801 -14.713 -36.082 1.00 95.12 373 LYS A C 1
ATOM 3116 O O . LYS A 1 373 ? 14.162 -15.500 -36.948 1.00 95.12 373 LYS A O 1
ATOM 3121 N N . ALA A 1 374 ? 14.633 -13.857 -35.489 1.00 95.75 374 ALA A N 1
ATOM 3122 C CA . ALA A 1 374 ? 16.050 -13.734 -35.825 1.00 95.75 374 ALA A CA 1
ATOM 3123 C C . ALA A 1 374 ? 16.903 -14.925 -35.355 1.00 95.75 374 ALA A C 1
ATOM 3125 O O . ALA A 1 374 ? 17.886 -15.273 -36.009 1.00 95.75 374 ALA A O 1
ATOM 3126 N N . LEU A 1 375 ? 16.542 -15.506 -34.209 1.00 96.94 375 LEU A N 1
ATOM 3127 C CA . LEU A 1 375 ? 17.271 -16.546 -33.484 1.00 96.94 375 LEU A CA 1
ATOM 3128 C C . LEU A 1 375 ? 16.286 -17.613 -32.964 1.00 96.94 375 LEU A C 1
ATOM 3130 O O . LEU A 1 375 ? 16.105 -17.746 -31.755 1.00 96.94 375 LEU A O 1
ATOM 3134 N N . PRO A 1 376 ? 15.606 -18.364 -33.848 1.00 96.06 376 PRO A N 1
ATOM 3135 C CA . PRO A 1 376 ? 14.509 -19.263 -33.469 1.00 96.06 376 PRO A CA 1
ATOM 3136 C C . PRO A 1 376 ? 14.916 -20.413 -32.534 1.00 96.06 376 PRO A C 1
ATOM 3138 O O . PRO A 1 376 ? 14.055 -21.000 -31.886 1.00 96.06 376 PRO A O 1
ATOM 3141 N N . GLN A 1 377 ? 16.209 -20.728 -32.445 1.00 95.56 377 GLN A N 1
ATOM 3142 C CA . GLN A 1 377 ? 16.762 -21.733 -31.537 1.00 95.56 377 GLN A CA 1
ATOM 3143 C C . GLN A 1 377 ? 16.863 -21.265 -30.075 1.00 95.56 377 GLN A C 1
ATOM 3145 O O . GLN A 1 377 ? 17.107 -22.084 -29.194 1.00 95.56 377 GLN A O 1
ATOM 3150 N N . GLY A 1 378 ? 16.732 -19.961 -29.814 1.00 97.50 378 GLY A N 1
ATOM 3151 C CA . GLY A 1 378 ? 16.880 -19.393 -28.477 1.00 97.50 378 GLY A CA 1
ATOM 3152 C C . GLY A 1 378 ? 15.598 -19.395 -27.645 1.00 97.50 378 GLY A C 1
ATOM 3153 O O . GLY A 1 378 ? 14.481 -19.467 -28.162 1.00 97.50 378 GLY A O 1
ATOM 3154 N N . VAL A 1 379 ? 15.759 -19.250 -26.329 1.00 97.94 379 VAL A N 1
ATOM 3155 C CA . VAL A 1 379 ? 14.646 -19.152 -25.373 1.00 97.94 379 VAL A CA 1
ATOM 3156 C C . VAL A 1 379 ? 14.521 -17.717 -24.867 1.00 97.94 379 VAL A C 1
ATOM 3158 O O . VAL A 1 379 ? 15.426 -17.184 -24.228 1.00 97.94 379 VAL A O 1
ATOM 3161 N N . PHE A 1 380 ? 13.379 -17.077 -25.134 1.00 98.00 380 PHE A N 1
ATOM 3162 C CA . PHE A 1 380 ? 13.194 -15.650 -24.851 1.00 98.00 380 PHE A CA 1
ATOM 3163 C C . PHE A 1 380 ? 11.971 -15.367 -23.986 1.00 98.00 380 PHE A C 1
ATOM 3165 O O . PHE A 1 380 ? 10.840 -15.730 -24.338 1.00 98.00 380 PHE A O 1
ATOM 3172 N N . ILE A 1 381 ? 12.201 -14.647 -22.889 1.00 96.62 381 ILE A N 1
ATOM 3173 C CA . ILE A 1 381 ? 11.187 -14.236 -21.920 1.00 96.62 381 ILE A CA 1
ATOM 3174 C C . ILE A 1 381 ? 10.902 -12.745 -22.089 1.00 96.62 381 ILE A C 1
ATOM 3176 O O . ILE A 1 381 ? 11.803 -11.911 -22.056 1.00 96.62 381 ILE A O 1
ATOM 3180 N N . ASN A 1 382 ? 9.620 -12.399 -22.211 1.00 96.12 382 ASN A N 1
ATOM 3181 C CA . ASN A 1 382 ? 9.190 -11.015 -22.066 1.00 96.12 382 ASN A CA 1
ATOM 3182 C C . ASN A 1 382 ? 9.038 -10.683 -20.577 1.00 96.12 382 ASN A C 1
ATOM 3184 O O . ASN A 1 382 ? 8.197 -11.268 -19.892 1.00 96.12 382 ASN A O 1
ATOM 3188 N N . GLY A 1 383 ? 9.881 -9.783 -20.081 1.00 94.56 383 GLY A N 1
ATOM 3189 C CA . GLY A 1 383 ? 9.970 -9.435 -18.665 1.00 94.56 383 GLY A CA 1
ATOM 3190 C C . GLY A 1 383 ? 11.122 -8.474 -18.392 1.00 94.56 383 GLY A C 1
ATOM 3191 O O . GLY A 1 383 ? 11.966 -8.252 -19.256 1.00 94.56 383 GLY A O 1
ATOM 3192 N N . ASP A 1 384 ? 11.145 -7.877 -17.205 1.00 94.50 384 ASP A N 1
ATOM 3193 C CA . ASP A 1 384 ? 12.284 -7.071 -16.763 1.00 94.50 384 ASP A CA 1
ATOM 3194 C C . ASP A 1 384 ? 13.462 -7.950 -16.300 1.00 94.50 384 ASP A C 1
ATOM 3196 O O . ASP A 1 384 ? 13.390 -9.178 -16.306 1.00 94.50 384 ASP A O 1
ATOM 3200 N N . ALA A 1 385 ? 14.563 -7.319 -15.887 1.00 95.00 385 ALA A N 1
ATOM 3201 C CA . ALA A 1 385 ? 15.763 -8.032 -15.449 1.00 95.00 385 ALA A CA 1
ATOM 3202 C C . ALA A 1 385 ? 15.530 -8.972 -14.247 1.00 95.00 385 ALA A C 1
ATOM 3204 O O . ALA A 1 385 ? 16.260 -9.952 -14.101 1.00 95.00 385 ALA A O 1
ATOM 3205 N N . LEU A 1 386 ? 14.534 -8.698 -13.394 1.00 95.94 386 LEU A N 1
ATOM 3206 C CA . LEU A 1 386 ? 14.242 -9.520 -12.216 1.00 95.94 386 LEU A CA 1
ATOM 3207 C C . LEU A 1 386 ? 13.401 -10.758 -12.557 1.00 95.94 386 LEU A C 1
ATOM 3209 O O . LEU A 1 386 ? 13.461 -11.737 -11.819 1.00 95.94 386 LEU A O 1
ATOM 3213 N N . CYS A 1 387 ? 12.739 -10.786 -13.723 1.00 94.81 387 CYS A N 1
ATOM 3214 C CA . CYS A 1 387 ? 12.062 -11.976 -14.269 1.00 94.81 387 CYS A CA 1
ATOM 3215 C C . CYS A 1 387 ? 13.012 -13.148 -14.602 1.00 94.81 387 CYS A C 1
ATOM 3217 O O . CYS A 1 387 ? 12.577 -14.178 -15.123 1.00 94.81 387 CYS A O 1
ATOM 3219 N N . MET A 1 388 ? 14.315 -12.983 -14.357 1.00 92.56 388 MET A N 1
ATOM 3220 C CA . MET A 1 388 ? 15.317 -14.045 -14.403 1.00 92.56 388 MET A CA 1
ATOM 3221 C C . MET A 1 388 ? 15.101 -15.097 -13.302 1.00 92.56 388 MET A C 1
ATOM 3223 O O . MET A 1 388 ? 15.615 -16.209 -13.401 1.00 92.56 388 MET A O 1
ATOM 3227 N N . ASP A 1 389 ? 14.319 -14.772 -12.270 1.00 89.69 389 ASP A N 1
ATOM 3228 C CA . ASP A 1 389 ? 13.857 -15.705 -11.240 1.00 89.69 389 ASP A CA 1
ATOM 3229 C C . ASP A 1 389 ? 13.178 -16.969 -11.802 1.00 89.69 389 ASP A C 1
ATOM 3231 O O . ASP A 1 389 ? 13.296 -18.023 -11.180 1.00 89.69 389 ASP A O 1
ATOM 3235 N N . LYS A 1 390 ? 12.567 -16.875 -12.993 1.00 92.06 390 LYS A N 1
ATOM 3236 C CA . LYS A 1 390 ? 11.923 -17.969 -13.745 1.00 92.06 390 LYS A CA 1
ATOM 3237 C C . LYS A 1 390 ? 12.869 -19.056 -14.255 1.00 92.06 390 LYS A C 1
ATOM 3239 O O . LYS A 1 390 ? 12.390 -20.122 -14.629 1.00 92.06 390 LYS A O 1
ATOM 3244 N N . TYR A 1 391 ? 14.167 -18.781 -14.343 1.00 95.44 391 TYR A N 1
ATOM 3245 C CA . TYR A 1 391 ? 15.158 -19.798 -14.693 1.00 95.44 391 TYR A CA 1
ATOM 3246 C C . TYR A 1 391 ? 15.598 -20.568 -13.453 1.00 95.44 391 TYR A C 1
ATOM 3248 O O . TYR A 1 391 ? 15.544 -20.041 -12.342 1.00 95.44 391 TYR A O 1
ATOM 3256 N N . ASP A 1 392 ? 16.094 -21.785 -13.632 1.00 96.88 392 ASP A N 1
ATOM 3257 C CA . ASP A 1 392 ? 16.653 -22.557 -12.526 1.00 96.88 392 ASP A CA 1
ATOM 3258 C C . ASP A 1 392 ? 17.925 -21.898 -11.963 1.00 96.88 392 ASP A C 1
ATOM 3260 O O . ASP A 1 392 ? 18.586 -21.082 -12.614 1.00 96.88 392 ASP A O 1
ATOM 3264 N N . ASN A 1 393 ? 18.248 -22.210 -10.707 1.00 97.94 393 ASN A N 1
ATOM 3265 C CA . ASN A 1 393 ? 19.533 -21.814 -10.128 1.00 97.94 393 ASN A CA 1
ATOM 3266 C C . ASN A 1 393 ? 20.668 -22.624 -10.767 1.00 97.94 393 ASN A C 1
ATOM 3268 O O . ASN A 1 393 ? 20.432 -23.721 -11.267 1.00 97.94 393 ASN A O 1
ATOM 3272 N N . ASP A 1 394 ? 21.887 -22.077 -10.745 1.00 98.12 394 ASP A N 1
ATOM 3273 C CA . ASP A 1 394 ? 23.083 -22.731 -11.300 1.00 98.12 394 ASP A CA 1
ATOM 3274 C C . ASP A 1 394 ? 22.885 -23.241 -12.741 1.00 98.12 394 ASP A C 1
ATOM 3276 O O . ASP A 1 394 ? 23.291 -24.340 -13.118 1.00 98.12 394 ASP A O 1
ATOM 3280 N N . PHE A 1 395 ? 22.226 -22.430 -13.568 1.00 98.25 395 PHE A N 1
ATOM 3281 C CA . PHE A 1 395 ? 21.810 -22.831 -14.908 1.00 98.25 395 PHE A CA 1
ATOM 3282 C C . PHE A 1 395 ? 22.700 -22.246 -16.007 1.00 98.25 395 PHE A C 1
ATOM 3284 O O . PHE A 1 395 ? 23.010 -22.935 -16.982 1.00 98.25 395 PHE A O 1
ATOM 3291 N N . PHE A 1 396 ? 23.148 -20.999 -15.853 1.00 98.62 396 PHE A N 1
ATOM 3292 C CA . PHE A 1 396 ? 23.913 -20.292 -16.880 1.00 98.62 396 PHE A CA 1
ATOM 3293 C C . PHE A 1 396 ? 25.418 -20.388 -16.654 1.00 98.62 396 PHE A C 1
ATOM 3295 O O . PHE A 1 396 ? 25.905 -20.240 -15.533 1.00 98.62 396 PHE A O 1
ATOM 3302 N N . ASP A 1 397 ? 26.161 -20.572 -17.742 1.00 98.69 397 ASP A N 1
ATOM 3303 C CA . ASP A 1 397 ? 27.621 -20.481 -17.734 1.00 98.69 397 ASP A CA 1
ATOM 3304 C C . ASP A 1 397 ? 28.074 -19.022 -17.858 1.00 98.69 397 ASP A C 1
ATOM 3306 O O . ASP A 1 397 ? 29.091 -18.628 -17.285 1.00 98.69 397 ASP A O 1
ATOM 3310 N N . ILE A 1 398 ? 27.323 -18.215 -18.616 1.00 98.81 398 ILE A N 1
ATOM 3311 C CA . ILE A 1 398 ? 27.626 -16.805 -18.864 1.00 98.81 398 ILE A CA 1
ATOM 3312 C C . ILE A 1 398 ? 26.332 -15.988 -18.811 1.00 98.81 398 ILE A C 1
ATOM 3314 O O . ILE A 1 398 ? 25.358 -16.309 -19.490 1.00 98.81 398 ILE A O 1
ATOM 3318 N N . ILE A 1 399 ? 26.342 -14.895 -18.047 1.00 98.81 399 ILE A N 1
ATOM 3319 C CA . ILE A 1 399 ? 25.289 -13.874 -18.068 1.00 98.81 399 ILE A CA 1
ATOM 3320 C C . ILE A 1 399 ? 25.884 -12.564 -18.586 1.00 98.81 399 ILE A C 1
ATOM 3322 O O . ILE A 1 399 ? 26.814 -12.011 -17.995 1.00 98.81 399 ILE A O 1
ATOM 3326 N N . PHE A 1 400 ? 25.312 -12.043 -19.667 1.00 98.81 400 PHE A N 1
ATOM 3327 C CA . PHE A 1 400 ? 25.557 -10.704 -20.185 1.00 98.81 400 PHE A CA 1
ATOM 3328 C C . PHE A 1 400 ? 24.443 -9.741 -19.772 1.00 98.81 400 PHE A C 1
ATOM 3330 O O . PHE A 1 400 ? 23.263 -10.080 -19.762 1.00 98.81 400 PHE A O 1
ATOM 3337 N N . CYS A 1 401 ? 24.827 -8.500 -19.499 1.00 98.38 401 CYS A N 1
ATOM 3338 C CA . CYS A 1 401 ? 23.933 -7.351 -19.439 1.00 98.38 401 CYS A CA 1
ATOM 3339 C C . CYS A 1 401 ? 24.641 -6.196 -20.152 1.00 98.38 401 CYS A C 1
ATOM 3341 O O . CYS A 1 401 ? 25.506 -5.530 -19.573 1.00 98.38 401 CYS A O 1
ATOM 3343 N N . HIS A 1 402 ? 24.358 -6.035 -21.446 1.00 96.88 402 HIS A N 1
ATOM 3344 C CA . HIS A 1 402 ? 25.043 -5.085 -22.321 1.00 96.88 402 HIS A CA 1
ATOM 3345 C C . HIS A 1 402 ? 24.168 -3.865 -22.595 1.00 96.88 402 HIS A C 1
ATOM 3347 O O . HIS A 1 402 ? 23.058 -3.998 -23.094 1.00 96.88 402 HIS A O 1
ATOM 3353 N N . SER A 1 403 ? 24.665 -2.662 -22.289 1.00 93.38 403 SER A N 1
ATOM 3354 C CA . SER A 1 403 ? 23.972 -1.393 -22.581 1.00 93.38 403 SER A CA 1
ATOM 3355 C C . SER A 1 403 ? 22.516 -1.344 -22.077 1.00 93.38 403 SER A C 1
ATOM 3357 O O . SER A 1 403 ? 21.646 -0.734 -22.698 1.00 93.38 403 SER A O 1
ATOM 3359 N N . CYS A 1 404 ? 22.244 -1.997 -20.943 1.00 94.38 404 CYS A N 1
ATOM 3360 C CA . CYS A 1 404 ? 20.909 -2.087 -20.345 1.00 94.38 404 CYS A CA 1
ATOM 3361 C C . CYS A 1 404 ? 20.826 -1.386 -18.977 1.00 94.38 404 CYS A C 1
ATOM 3363 O O . CYS A 1 404 ? 19.824 -0.739 -18.669 1.00 94.38 404 CYS A O 1
ATOM 3365 N N . ILE A 1 405 ? 21.893 -1.446 -18.169 1.00 95.69 405 ILE A N 1
ATOM 3366 C CA . ILE A 1 405 ? 21.910 -0.935 -16.783 1.00 95.69 405 ILE A CA 1
ATOM 3367 C C . ILE A 1 405 ? 21.578 0.558 -16.703 1.00 95.69 405 ILE A C 1
ATOM 3369 O O . ILE A 1 405 ? 20.975 0.986 -15.722 1.00 95.69 405 ILE A O 1
ATOM 3373 N N . GLN A 1 406 ? 21.871 1.353 -17.740 1.00 93.56 406 GLN A N 1
ATOM 3374 C CA . GLN A 1 406 ? 21.472 2.764 -17.770 1.00 93.56 406 GLN A CA 1
ATOM 3375 C C . GLN A 1 406 ? 19.955 2.990 -17.653 1.00 93.56 406 GLN A C 1
ATOM 3377 O O . GLN A 1 406 ? 19.535 4.113 -17.391 1.00 93.56 406 GLN A O 1
ATOM 3382 N N . TYR A 1 407 ? 19.134 1.958 -17.850 1.00 93.44 407 TYR A N 1
ATOM 3383 C CA . TYR A 1 407 ? 17.676 2.019 -17.763 1.00 93.44 407 TYR A CA 1
ATOM 3384 C C . TYR A 1 407 ? 17.122 1.473 -16.441 1.00 93.44 407 TYR A C 1
ATOM 3386 O O . TYR A 1 407 ? 15.903 1.421 -16.274 1.00 93.44 407 TYR A O 1
ATOM 3394 N N . PHE A 1 408 ? 17.986 1.057 -15.509 1.00 93.94 408 PHE A N 1
ATOM 3395 C CA . PHE A 1 408 ? 17.562 0.567 -14.198 1.00 93.94 408 PHE A CA 1
ATOM 3396 C C . PHE A 1 408 ? 16.971 1.696 -13.353 1.00 93.94 408 PHE A C 1
ATOM 3398 O O . PHE A 1 408 ? 17.306 2.867 -13.524 1.00 93.94 408 PHE A O 1
ATOM 3405 N N . LYS A 1 409 ? 16.068 1.334 -12.437 1.00 89.75 409 LYS A N 1
ATOM 3406 C CA . LYS A 1 409 ? 15.334 2.310 -11.627 1.00 89.75 409 LYS A CA 1
ATOM 3407 C C . LYS A 1 409 ? 16.238 3.012 -10.613 1.00 89.75 409 LYS A C 1
ATOM 3409 O O . LYS A 1 409 ? 16.220 4.234 -10.510 1.00 89.75 409 LYS A O 1
ATOM 3414 N N . ASP A 1 410 ? 16.996 2.230 -9.853 1.00 92.81 410 ASP A N 1
ATOM 3415 C CA . ASP A 1 410 ? 17.807 2.703 -8.737 1.00 92.81 410 ASP A CA 1
ATOM 3416 C C . ASP A 1 410 ? 18.868 1.658 -8.339 1.00 92.81 410 ASP A C 1
ATOM 3418 O O . ASP A 1 410 ? 18.953 0.562 -8.903 1.00 92.81 410 ASP A O 1
ATOM 3422 N N . TYR A 1 411 ? 19.691 2.008 -7.348 1.00 94.44 411 TYR A N 1
ATOM 3423 C CA . TYR A 1 411 ? 20.748 1.140 -6.829 1.00 94.44 411 TYR A CA 1
ATOM 3424 C C . TYR A 1 411 ? 20.207 -0.110 -6.116 1.00 94.44 411 TYR A C 1
ATOM 3426 O O . TYR A 1 411 ? 20.852 -1.156 -6.143 1.00 94.44 411 TYR A O 1
ATOM 3434 N N . LYS A 1 412 ? 19.005 -0.049 -5.524 1.00 95.62 412 LYS A N 1
ATOM 3435 C CA . LYS A 1 412 ? 18.385 -1.229 -4.909 1.00 95.62 412 LYS A CA 1
ATOM 3436 C C . LYS A 1 412 ? 18.034 -2.259 -5.982 1.00 95.62 412 LYS A C 1
ATOM 3438 O O . LYS A 1 412 ? 18.390 -3.421 -5.835 1.00 95.62 412 LYS A O 1
ATOM 3443 N N . TYR A 1 413 ? 17.406 -1.825 -7.072 1.00 95.75 413 TYR A N 1
ATOM 3444 C CA . TYR A 1 413 ? 17.095 -2.683 -8.213 1.00 95.75 413 TYR A CA 1
ATOM 3445 C C . TYR A 1 413 ? 18.365 -3.310 -8.807 1.00 95.75 413 TYR A C 1
ATOM 3447 O O . TYR A 1 413 ? 18.371 -4.490 -9.151 1.00 95.75 413 TYR A O 1
ATOM 3455 N N . PHE A 1 414 ? 19.465 -2.549 -8.877 1.00 97.38 414 PHE A N 1
ATOM 3456 C CA . PHE A 1 414 ? 20.769 -3.090 -9.263 1.00 97.38 414 PHE A CA 1
ATOM 3457 C C . PHE A 1 414 ? 21.246 -4.197 -8.304 1.00 97.38 414 PHE A C 1
ATOM 3459 O O . PHE A 1 414 ? 21.623 -5.267 -8.772 1.00 97.38 414 PHE A O 1
ATOM 3466 N N . ASN A 1 415 ? 21.170 -3.998 -6.984 1.00 97.19 415 ASN A N 1
ATOM 3467 C CA . ASN A 1 415 ? 21.541 -5.026 -5.998 1.00 97.19 415 ASN A CA 1
ATOM 3468 C C . ASN A 1 415 ? 20.673 -6.290 -6.094 1.00 97.19 415 ASN A C 1
ATOM 3470 O O . ASN A 1 415 ? 21.196 -7.408 -6.050 1.00 97.19 415 ASN A O 1
ATOM 3474 N N . ASP A 1 416 ? 19.359 -6.126 -6.264 1.00 97.06 416 ASP A N 1
ATOM 3475 C CA . ASP A 1 416 ? 18.428 -7.243 -6.454 1.00 97.06 416 ASP A CA 1
ATOM 3476 C C . ASP A 1 416 ? 18.795 -8.036 -7.726 1.00 97.06 416 ASP A C 1
ATOM 3478 O O . ASP A 1 416 ? 18.847 -9.269 -7.713 1.00 97.06 416 ASP A O 1
ATOM 3482 N N . PHE A 1 417 ? 19.145 -7.329 -8.806 1.00 97.94 417 PHE A N 1
ATOM 3483 C CA . PHE A 1 417 ? 19.621 -7.925 -10.053 1.00 97.94 417 PHE A CA 1
ATOM 3484 C C . PHE A 1 417 ? 20.941 -8.693 -9.878 1.00 97.94 417 PHE A C 1
ATOM 3486 O O . PHE A 1 417 ? 21.025 -9.845 -10.301 1.00 97.94 417 PHE A O 1
ATOM 3493 N N . ILE A 1 418 ? 21.952 -8.113 -9.217 1.00 98.12 418 ILE A N 1
ATOM 3494 C CA . ILE A 1 418 ? 23.234 -8.791 -8.944 1.00 98.12 418 ILE A CA 1
ATOM 3495 C C . ILE A 1 418 ? 23.027 -10.060 -8.109 1.00 98.12 418 ILE A C 1
ATOM 3497 O O . ILE A 1 418 ? 23.609 -11.105 -8.411 1.00 98.12 418 ILE A O 1
ATOM 3501 N N . THR A 1 419 ? 22.145 -10.000 -7.108 1.00 97.00 419 THR A N 1
ATOM 3502 C CA . THR A 1 419 ? 21.788 -11.156 -6.273 1.00 97.00 419 THR A CA 1
ATOM 3503 C C . THR A 1 419 ? 21.196 -12.286 -7.109 1.00 97.00 419 THR A C 1
ATOM 3505 O O . THR A 1 419 ? 21.533 -13.456 -6.914 1.00 97.00 419 THR A O 1
ATOM 3508 N N . LEU A 1 420 ? 20.321 -11.958 -8.063 1.00 97.19 420 LEU A N 1
ATOM 3509 C CA . LEU A 1 420 ? 19.767 -12.956 -8.969 1.00 97.19 420 LEU A CA 1
ATOM 3510 C C . LEU A 1 420 ? 20.827 -13.488 -9.940 1.00 97.19 420 LEU A C 1
ATOM 3512 O O . LEU A 1 420 ? 20.914 -14.701 -10.089 1.00 97.19 420 LEU A O 1
ATOM 3516 N N . CYS A 1 421 ? 21.682 -12.645 -10.527 1.00 98.19 421 CYS A N 1
ATOM 3517 C CA . CYS A 1 421 ? 22.793 -13.107 -11.370 1.00 98.19 421 CYS A CA 1
ATOM 3518 C C . CYS A 1 421 ? 23.647 -14.160 -10.652 1.00 98.19 421 CYS A C 1
ATOM 3520 O O . CYS A 1 421 ? 23.928 -15.213 -11.219 1.00 98.19 421 CYS A O 1
ATOM 3522 N N . HIS A 1 422 ? 23.992 -13.917 -9.384 1.00 97.81 422 HIS A N 1
ATOM 3523 C CA . HIS A 1 422 ? 24.730 -14.878 -8.564 1.00 97.81 422 HIS A CA 1
ATOM 3524 C C . HIS A 1 422 ? 23.989 -16.216 -8.413 1.00 97.81 422 HIS A C 1
ATOM 3526 O O . HIS A 1 422 ? 24.579 -17.281 -8.573 1.00 97.81 422 HIS A O 1
ATOM 3532 N N . LYS A 1 423 ? 22.681 -16.185 -8.132 1.00 97.38 423 LYS A N 1
ATOM 3533 C CA . LYS A 1 423 ? 21.871 -17.408 -7.980 1.00 97.38 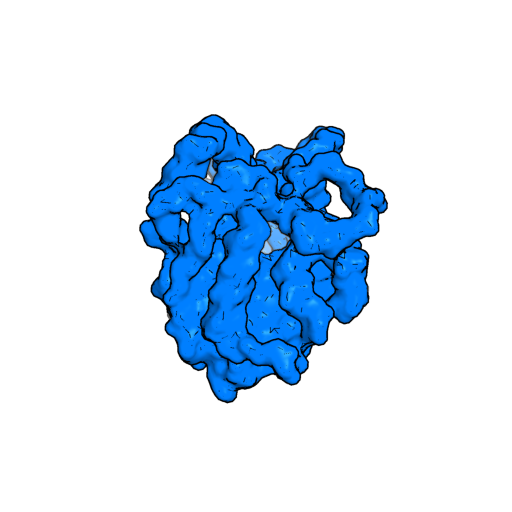423 LYS A CA 1
ATOM 3534 C C . LYS A 1 423 ? 21.762 -18.216 -9.274 1.00 97.38 423 LYS A C 1
ATOM 3536 O O . LYS A 1 423 ? 21.660 -19.437 -9.219 1.00 97.38 423 LYS A O 1
ATOM 3541 N N . LYS A 1 424 ? 21.732 -17.542 -10.423 1.00 98.31 424 LYS A N 1
ATOM 3542 C CA . LYS A 1 424 ? 21.441 -18.164 -11.724 1.00 98.31 424 LYS A CA 1
ATOM 3543 C C . LYS A 1 424 ? 22.693 -18.610 -12.477 1.00 98.31 424 LYS A C 1
ATOM 3545 O O . LYS A 1 424 ? 22.597 -19.497 -13.323 1.00 98.31 424 LYS A O 1
ATOM 3550 N N . LEU A 1 425 ? 23.856 -18.042 -12.161 1.00 98.62 425 LEU A N 1
ATOM 3551 C CA . LEU A 1 425 ? 25.148 -18.535 -12.639 1.00 98.62 425 LEU A CA 1
ATOM 3552 C C . LEU A 1 425 ? 25.529 -19.839 -11.942 1.00 98.62 425 LEU A C 1
ATOM 3554 O O . LEU A 1 425 ? 25.380 -19.945 -10.729 1.00 98.62 425 LEU A O 1
ATOM 3558 N N . LYS A 1 426 ? 26.083 -20.790 -12.696 1.00 98.38 426 LYS A N 1
ATOM 3559 C CA . LYS A 1 426 ? 26.803 -21.952 -12.151 1.00 98.38 426 LYS A CA 1
ATOM 3560 C C . LYS A 1 426 ? 28.040 -21.517 -11.356 1.00 98.38 426 LYS A C 1
ATOM 3562 O O . LYS A 1 426 ? 28.562 -20.430 -11.634 1.00 98.38 426 LYS A O 1
ATOM 3567 N N . PRO A 1 427 ? 28.565 -22.364 -10.450 1.00 97.69 427 PRO A N 1
ATOM 3568 C CA . PRO A 1 427 ? 29.921 -22.212 -9.921 1.00 97.69 427 PRO A CA 1
ATOM 3569 C C . PRO A 1 427 ? 30.929 -21.887 -11.028 1.00 97.69 427 PRO A C 1
ATOM 3571 O O . PRO A 1 427 ? 30.868 -22.467 -12.116 1.00 97.69 427 PRO A O 1
ATOM 3574 N N . CYS A 1 428 ? 31.812 -20.917 -10.785 1.00 96.50 428 CYS A N 1
ATOM 3575 C CA . CYS A 1 428 ? 32.777 -20.393 -11.767 1.00 96.50 428 CYS A CA 1
ATOM 3576 C C . CYS A 1 428 ? 32.174 -19.738 -13.032 1.00 96.50 428 CYS 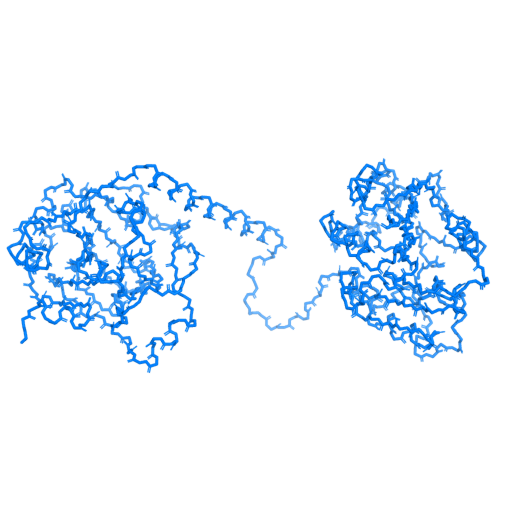A C 1
ATOM 3578 O O . CYS A 1 428 ? 32.921 -19.366 -13.951 1.00 96.50 428 CYS A O 1
ATOM 3580 N N . GLY A 1 429 ? 30.850 -19.569 -13.091 1.00 98.25 429 GLY A N 1
ATOM 3581 C CA . GLY A 1 429 ? 30.135 -18.905 -14.178 1.00 98.25 429 GLY A CA 1
ATOM 3582 C C . GLY A 1 429 ? 30.495 -17.422 -14.289 1.00 98.25 429 GLY A C 1
ATOM 3583 O O . GLY A 1 429 ? 30.853 -16.776 -13.304 1.00 98.25 429 GLY A O 1
ATOM 3584 N N . LYS A 1 430 ? 30.428 -16.866 -15.502 1.00 98.56 430 LYS A N 1
ATOM 3585 C CA . LYS A 1 430 ? 30.931 -15.518 -15.816 1.00 98.56 430 LYS A CA 1
ATOM 3586 C C . LYS A 1 430 ? 29.803 -14.490 -15.848 1.00 98.56 430 LYS A C 1
ATOM 3588 O O . LYS A 1 430 ? 28.829 -14.656 -16.582 1.00 98.56 430 LYS A O 1
ATOM 3593 N N . LEU A 1 431 ? 29.967 -13.385 -15.127 1.00 98.62 431 LEU A N 1
ATOM 3594 C CA . LEU A 1 431 ? 29.086 -12.222 -15.204 1.00 98.62 431 LEU A CA 1
ATOM 3595 C C . LEU A 1 431 ? 29.762 -11.098 -15.995 1.00 98.62 431 LEU A C 1
ATOM 3597 O O . LEU A 1 431 ? 30.864 -10.659 -15.663 1.00 98.62 431 LEU A O 1
ATOM 3601 N N . CYS A 1 432 ? 29.075 -10.612 -17.027 1.00 98.62 432 CYS A N 1
ATOM 3602 C CA . CYS A 1 432 ? 29.547 -9.558 -17.918 1.00 98.62 432 CYS A CA 1
ATOM 3603 C C . CYS A 1 432 ? 28.569 -8.387 -17.905 1.00 98.62 432 CYS A C 1
ATOM 3605 O O . CYS A 1 432 ? 27.583 -8.378 -18.647 1.00 98.62 432 CYS A O 1
ATOM 3607 N N . LEU A 1 433 ? 28.850 -7.374 -17.091 1.00 98.44 433 LEU A N 1
ATOM 3608 C CA . LEU A 1 433 ? 28.090 -6.129 -17.119 1.00 98.44 433 LEU A CA 1
ATOM 3609 C C . LEU A 1 433 ? 28.868 -5.154 -17.991 1.00 98.44 433 LEU A C 1
ATOM 3611 O O . LEU A 1 433 ? 29.978 -4.755 -17.646 1.00 98.44 433 LEU A O 1
ATOM 3615 N N . THR A 1 434 ? 28.322 -4.783 -19.142 1.00 97.56 434 THR A N 1
ATOM 3616 C CA . THR A 1 434 ? 29.078 -4.013 -20.133 1.00 97.56 434 THR A CA 1
ATOM 3617 C C . THR A 1 434 ? 28.323 -2.772 -20.571 1.00 97.56 434 THR A C 1
ATOM 3619 O O . THR A 1 434 ? 27.093 -2.736 -20.583 1.00 97.56 434 THR A O 1
ATOM 3622 N N . ASP A 1 435 ? 29.085 -1.741 -20.920 1.00 94.56 435 ASP A N 1
ATOM 3623 C CA . ASP A 1 435 ? 28.584 -0.430 -21.315 1.00 94.56 435 ASP A CA 1
ATOM 3624 C C . ASP A 1 435 ? 27.860 0.369 -20.209 1.00 94.56 435 ASP A C 1
ATOM 3626 O O . ASP A 1 435 ? 26.892 1.084 -20.463 1.00 94.56 435 ASP A O 1
ATOM 3630 N N . LEU A 1 436 ? 28.330 0.269 -18.962 1.00 96.19 436 LEU A N 1
ATOM 3631 C CA . LEU A 1 436 ? 27.717 0.932 -17.808 1.00 96.19 436 LEU A CA 1
ATOM 3632 C C . LEU A 1 436 ? 28.105 2.415 -17.776 1.00 96.19 436 LEU A C 1
ATOM 3634 O O . LEU A 1 436 ? 29.303 2.712 -17.793 1.00 96.19 436 LEU A O 1
ATOM 3638 N N . PRO A 1 437 ? 27.155 3.359 -17.644 1.00 95.25 437 PRO A N 1
ATOM 3639 C CA . PRO A 1 437 ? 27.485 4.759 -17.400 1.00 95.25 437 PRO A CA 1
ATOM 3640 C C . PRO A 1 437 ? 28.223 4.931 -16.069 1.00 95.25 437 PRO A C 1
ATOM 3642 O O . PRO A 1 437 ? 27.678 4.644 -15.000 1.00 95.25 437 PRO A O 1
ATOM 3645 N N . ASN A 1 438 ? 29.455 5.439 -16.132 1.00 95.69 438 ASN A N 1
ATOM 3646 C CA . ASN A 1 438 ? 30.279 5.640 -14.947 1.00 95.69 438 ASN A CA 1
ATOM 3647 C C . ASN A 1 438 ? 29.809 6.879 -14.171 1.00 95.69 438 ASN A C 1
ATOM 3649 O O . ASN A 1 438 ? 29.806 7.988 -14.716 1.00 95.69 438 ASN A O 1
ATOM 3653 N N . LEU A 1 439 ? 29.438 6.697 -12.900 1.00 96.06 439 LEU A N 1
ATOM 3654 C CA . LEU A 1 439 ? 29.000 7.783 -12.021 1.00 96.06 439 LEU A CA 1
ATOM 3655 C C . LEU A 1 439 ? 30.055 8.884 -11.877 1.00 96.06 439 LEU A C 1
ATOM 3657 O O . LEU A 1 439 ? 29.703 10.059 -11.959 1.00 96.06 439 LEU A O 1
ATOM 3661 N N . ASP A 1 440 ? 31.335 8.521 -11.798 1.00 93.50 440 ASP A N 1
ATOM 3662 C CA . ASP A 1 440 ? 32.442 9.479 -11.653 1.00 93.50 440 ASP A CA 1
ATOM 3663 C C . ASP A 1 440 ? 32.599 10.380 -12.892 1.00 93.50 440 ASP A C 1
ATOM 3665 O O . ASP A 1 440 ? 33.187 11.457 -12.842 1.00 93.50 440 ASP A O 1
ATOM 3669 N N . MET A 1 441 ? 32.044 9.949 -14.029 1.00 95.31 441 MET A N 1
ATOM 3670 C CA . MET A 1 441 ? 32.085 10.664 -15.306 1.00 95.31 441 MET A CA 1
ATOM 3671 C C . MET A 1 441 ? 30.729 11.264 -15.690 1.00 95.31 441 MET A C 1
ATOM 3673 O O . MET A 1 441 ? 30.580 11.781 -16.802 1.00 95.31 441 MET A O 1
ATOM 3677 N N . LYS A 1 442 ? 29.733 11.213 -14.795 1.00 94.94 442 LYS A N 1
ATOM 3678 C CA . LYS A 1 442 ? 28.340 11.583 -15.077 1.00 94.94 442 LYS A CA 1
ATOM 3679 C C . LYS A 1 442 ? 28.206 12.988 -15.651 1.00 94.94 442 LYS A C 1
ATOM 3681 O O . LYS A 1 442 ? 27.586 13.154 -16.701 1.00 94.94 442 LYS A O 1
ATOM 3686 N N . GLU A 1 443 ? 28.788 13.988 -14.995 1.00 94.44 443 GLU A N 1
ATOM 3687 C CA . GLU A 1 443 ? 28.680 15.386 -15.428 1.00 94.44 443 GLU A CA 1
ATOM 3688 C C . GLU A 1 443 ? 29.308 15.598 -16.805 1.00 94.44 443 GLU A C 1
ATOM 3690 O O . GLU A 1 443 ? 28.665 16.140 -17.708 1.00 94.44 443 GLU A O 1
ATOM 3695 N N . LYS A 1 444 ? 30.526 15.078 -17.003 1.00 94.94 444 LYS A N 1
ATOM 3696 C CA . LYS A 1 444 ? 31.218 15.148 -18.294 1.00 94.94 444 LYS A CA 1
ATOM 3697 C C . LYS A 1 444 ? 30.415 14.449 -19.392 1.00 94.94 444 LYS A C 1
ATOM 3699 O O . LYS A 1 444 ? 30.306 14.986 -20.489 1.00 94.94 444 LYS A O 1
ATOM 3704 N N . TYR A 1 445 ? 29.793 13.306 -19.098 1.00 93.19 445 TYR A N 1
ATOM 3705 C CA . TYR A 1 445 ? 29.000 12.576 -20.086 1.00 93.19 445 TYR A CA 1
ATOM 3706 C C . TYR A 1 445 ? 27.684 13.284 -20.436 1.00 93.19 445 TYR A C 1
ATOM 3708 O O . TYR A 1 445 ? 27.253 13.286 -21.590 1.00 93.19 445 TYR A O 1
ATOM 3716 N N . ILE A 1 446 ? 27.029 13.916 -19.458 1.00 92.31 446 ILE A N 1
ATOM 3717 C CA . ILE A 1 446 ? 25.851 14.759 -19.706 1.00 92.31 446 ILE A CA 1
ATOM 3718 C C . ILE A 1 446 ? 26.232 15.945 -20.597 1.00 92.31 446 ILE A C 1
ATOM 3720 O O . ILE A 1 446 ? 25.532 16.212 -21.574 1.00 92.31 446 ILE A O 1
ATOM 3724 N N . ASN A 1 447 ? 27.345 16.619 -20.300 1.00 92.81 447 ASN A N 1
ATOM 3725 C CA . ASN A 1 447 ? 27.822 17.756 -21.086 1.00 92.81 447 ASN A CA 1
ATOM 3726 C C . ASN A 1 447 ? 28.210 17.343 -22.507 1.00 92.81 447 ASN A C 1
ATOM 3728 O O . ASN A 1 447 ? 27.779 17.986 -23.459 1.00 92.81 447 ASN A O 1
ATOM 3732 N N . HIS A 1 448 ? 28.910 16.219 -22.669 1.00 91.94 448 HIS A N 1
ATOM 3733 C CA . HIS A 1 448 ? 29.196 15.646 -23.981 1.00 91.94 448 HIS A CA 1
ATOM 3734 C C . HIS A 1 448 ? 27.919 15.428 -24.793 1.00 91.94 448 HIS A C 1
ATOM 3736 O O . HIS A 1 448 ? 27.790 15.952 -25.894 1.00 91.94 448 HIS A O 1
ATOM 3742 N N . ARG A 1 449 ? 26.918 14.736 -24.231 1.00 90.62 449 ARG A N 1
ATOM 3743 C CA . ARG A 1 449 ? 25.649 14.505 -24.936 1.00 90.62 449 ARG A CA 1
ATOM 3744 C C . ARG A 1 449 ? 24.955 15.816 -25.302 1.00 90.62 449 ARG A C 1
ATOM 3746 O O . ARG A 1 449 ? 24.499 15.942 -26.433 1.00 90.62 449 ARG A O 1
ATOM 3753 N N . LYS A 1 450 ? 24.903 16.801 -24.396 1.00 91.50 450 LYS A N 1
ATOM 3754 C CA . LYS A 1 450 ? 24.353 18.137 -24.695 1.00 91.50 450 LYS A CA 1
ATOM 3755 C C . LYS A 1 450 ? 25.087 18.818 -25.851 1.00 91.50 450 LYS A C 1
ATOM 3757 O O . LYS A 1 450 ? 24.419 19.400 -26.697 1.00 91.50 450 LYS A O 1
ATOM 3762 N N . ASN A 1 451 ? 26.413 18.707 -25.914 1.00 90.81 451 ASN A N 1
ATOM 3763 C CA . ASN A 1 451 ? 27.213 19.279 -26.998 1.00 90.81 451 ASN A CA 1
ATOM 3764 C C . ASN A 1 451 ? 26.928 18.594 -28.341 1.00 90.81 451 ASN A C 1
ATOM 3766 O O . ASN A 1 451 ? 26.841 19.272 -29.358 1.00 90.81 451 ASN A O 1
ATOM 3770 N N . VAL A 1 452 ? 26.726 17.271 -28.347 1.00 89.19 452 VAL A N 1
ATOM 3771 C CA . VAL A 1 452 ? 26.466 16.509 -29.580 1.00 89.19 452 VAL A CA 1
ATOM 3772 C C . VAL A 1 452 ? 25.069 16.772 -30.154 1.00 89.19 452 VAL A C 1
ATOM 3774 O O . VAL A 1 452 ? 24.939 16.987 -31.355 1.00 89.19 452 VAL A O 1
ATOM 3777 N N . ILE A 1 453 ? 24.008 16.743 -29.334 1.00 88.81 453 ILE A N 1
ATOM 3778 C CA . ILE A 1 453 ? 22.619 16.863 -29.840 1.00 88.81 453 ILE A CA 1
ATOM 3779 C C . ILE A 1 453 ? 21.976 18.232 -29.621 1.00 88.81 453 ILE A C 1
ATOM 3781 O O . ILE A 1 453 ? 20.854 18.451 -30.078 1.00 88.81 453 ILE A O 1
ATOM 3785 N N . GLY A 1 454 ? 22.657 19.138 -28.927 1.00 91.50 454 GLY A N 1
ATOM 3786 C CA . GLY A 1 454 ? 22.128 20.429 -28.506 1.00 91.50 454 GLY A CA 1
ATOM 3787 C C . GLY A 1 454 ? 21.308 20.344 -27.214 1.00 91.50 454 GLY A C 1
ATOM 3788 O O . GLY A 1 454 ? 20.571 19.386 -26.959 1.00 91.50 454 GLY A O 1
ATOM 3789 N N . GLU A 1 455 ? 21.394 21.393 -26.393 1.00 89.94 455 GLU A N 1
ATOM 3790 C CA . GLU A 1 455 ? 20.755 21.441 -25.073 1.00 89.94 455 GLU A CA 1
ATOM 3791 C C . GLU A 1 455 ? 19.228 21.291 -25.145 1.00 89.94 455 GLU A C 1
ATOM 3793 O O . GLU A 1 455 ? 18.641 20.558 -24.349 1.00 89.94 455 GLU A O 1
ATOM 3798 N N . LYS A 1 456 ? 18.581 21.927 -26.130 1.00 87.94 456 LYS A N 1
ATOM 3799 C CA . LYS A 1 456 ? 17.128 21.834 -26.332 1.00 87.94 456 LYS A CA 1
ATOM 3800 C C . LYS A 1 456 ? 16.682 20.388 -26.584 1.00 87.94 456 LYS A C 1
ATOM 3802 O O . LYS A 1 456 ? 15.820 19.879 -25.871 1.00 87.94 456 LYS A O 1
ATOM 3807 N N . LYS A 1 457 ? 17.320 19.698 -27.535 1.00 86.62 457 LYS A N 1
ATOM 3808 C CA . LYS A 1 457 ? 17.006 18.300 -27.880 1.00 86.62 457 LYS A CA 1
ATOM 3809 C C . LYS A 1 457 ? 17.339 17.352 -26.726 1.00 86.62 457 LYS A C 1
ATOM 3811 O O . LYS A 1 457 ? 16.616 16.385 -26.502 1.00 86.62 457 LYS A O 1
ATOM 3816 N N . TYR A 1 458 ? 18.393 17.636 -25.956 1.00 87.00 458 TYR A N 1
ATOM 3817 C CA . TYR A 1 458 ? 18.709 16.892 -24.735 1.00 87.00 458 TYR A CA 1
ATOM 3818 C C . TYR A 1 458 ? 17.601 17.030 -23.679 1.00 87.00 458 TYR A C 1
ATOM 3820 O O . TYR A 1 458 ? 17.140 16.023 -23.137 1.00 87.00 458 TYR A O 1
ATOM 3828 N N . LYS A 1 459 ? 17.130 18.257 -23.415 1.00 84.81 459 LYS A N 1
ATOM 3829 C CA . LYS A 1 459 ? 16.012 18.517 -22.492 1.00 84.81 459 LYS A CA 1
ATOM 3830 C C . LYS A 1 459 ? 14.754 17.769 -22.922 1.00 84.81 459 LYS A C 1
ATOM 3832 O O . LYS A 1 459 ? 14.156 17.071 -22.110 1.00 84.81 459 LYS A O 1
ATOM 3837 N N . GLU A 1 460 ? 14.405 17.834 -24.203 1.00 83.69 460 GLU A N 1
ATOM 3838 C CA . GLU A 1 460 ? 13.236 17.149 -24.769 1.00 83.69 460 GLU A CA 1
ATOM 3839 C C . GLU A 1 460 ? 13.332 15.615 -24.709 1.00 83.69 460 GLU A C 1
ATOM 3841 O O . GLU A 1 460 ? 12.321 14.951 -24.470 1.00 83.69 460 GLU A O 1
ATOM 3846 N N . LYS A 1 461 ? 14.529 15.043 -24.917 1.00 79.81 461 LYS A N 1
ATOM 3847 C CA . LYS A 1 461 ? 14.748 13.587 -24.893 1.00 79.81 461 LYS A CA 1
ATOM 3848 C C . LYS A 1 461 ? 14.824 12.998 -23.482 1.00 79.81 461 LYS A C 1
ATOM 3850 O O . LYS A 1 461 ? 14.375 11.872 -23.304 1.00 79.81 461 LYS A O 1
ATOM 3855 N N . TYR A 1 462 ? 15.403 13.711 -22.515 1.00 80.00 462 TYR A N 1
ATOM 3856 C CA . TYR A 1 462 ? 15.741 13.131 -21.207 1.00 80.00 462 TYR A CA 1
ATOM 3857 C C . TYR A 1 462 ? 15.057 13.834 -20.024 1.00 80.00 462 TYR A C 1
ATOM 3859 O O . TYR A 1 462 ? 14.491 13.166 -19.165 1.00 80.00 462 TYR A O 1
ATOM 3867 N N . GLN A 1 463 ? 15.075 15.171 -19.963 1.00 75.81 463 GLN A N 1
ATOM 3868 C CA . GLN A 1 463 ? 14.648 15.914 -18.762 1.00 75.81 463 GLN A CA 1
ATOM 3869 C C . GLN A 1 463 ? 13.134 16.158 -18.716 1.00 75.81 463 GLN A C 1
ATOM 3871 O O . GLN A 1 463 ? 12.487 15.851 -17.721 1.00 75.81 463 GLN A O 1
ATOM 3876 N N . ASN A 1 464 ? 12.545 16.639 -19.812 1.00 73.00 464 ASN A N 1
ATOM 3877 C CA . ASN A 1 464 ? 11.137 17.056 -19.869 1.00 73.00 464 ASN A CA 1
ATOM 3878 C C . ASN A 1 464 ? 10.142 15.887 -19.791 1.00 73.00 464 ASN A C 1
ATOM 3880 O O . ASN A 1 464 ? 8.940 16.109 -19.678 1.00 73.00 464 ASN A O 1
ATOM 3884 N N . ILE A 1 465 ? 10.626 14.649 -19.912 1.00 69.69 465 ILE A N 1
ATOM 3885 C CA . ILE A 1 465 ? 9.812 13.427 -19.895 1.00 69.69 465 ILE A CA 1
ATOM 3886 C C . ILE A 1 465 ? 10.271 12.423 -18.831 1.00 69.69 465 ILE A C 1
ATOM 3888 O O . ILE A 1 465 ? 9.895 11.260 -18.909 1.00 69.69 465 ILE A O 1
ATOM 3892 N N . ASN A 1 466 ? 11.070 12.872 -17.853 1.00 71.06 466 ASN A N 1
ATOM 3893 C CA . ASN A 1 466 ? 11.525 12.083 -16.702 1.00 71.06 466 ASN A CA 1
ATOM 3894 C C . ASN A 1 466 ? 12.265 10.775 -17.068 1.00 71.06 466 ASN A C 1
ATOM 3896 O O . ASN A 1 466 ? 12.147 9.756 -16.392 1.00 71.06 466 ASN A O 1
ATOM 3900 N N . LEU A 1 467 ? 13.038 10.795 -18.159 1.00 81.88 467 LEU A N 1
ATOM 3901 C CA . LEU A 1 467 ? 13.813 9.658 -18.658 1.00 81.88 467 LEU A CA 1
ATOM 3902 C C . LEU A 1 467 ? 15.298 9.847 -18.367 1.00 81.88 467 LEU A C 1
ATOM 3904 O O . LEU A 1 467 ? 16.107 10.150 -19.248 1.00 81.88 467 LEU A O 1
ATOM 3908 N N . TYR A 1 468 ? 15.663 9.671 -17.104 1.00 83.00 468 TYR A N 1
ATOM 3909 C CA . TYR A 1 468 ? 17.056 9.723 -16.682 1.00 83.00 468 TYR A CA 1
ATOM 3910 C C . TYR A 1 468 ? 17.765 8.390 -16.929 1.00 83.00 468 TYR A C 1
ATOM 3912 O O . TYR A 1 468 ? 17.140 7.330 -16.996 1.00 83.00 468 TYR A O 1
ATOM 3920 N N . HIS A 1 469 ? 19.086 8.464 -17.094 1.00 90.94 469 HIS A N 1
ATOM 3921 C CA . HIS A 1 469 ? 19.936 7.281 -17.065 1.00 90.94 469 HIS A CA 1
ATOM 3922 C C . HIS A 1 469 ? 20.395 7.023 -15.631 1.00 90.94 469 HIS A C 1
ATOM 3924 O O . HIS A 1 469 ? 20.779 7.964 -14.929 1.00 90.94 469 HIS A O 1
ATOM 3930 N N . PHE A 1 470 ? 20.406 5.757 -15.236 1.00 94.44 470 PHE A N 1
ATOM 3931 C CA . PHE A 1 470 ? 21.080 5.291 -14.036 1.00 94.44 470 PHE A CA 1
ATOM 3932 C C . PHE A 1 470 ? 22.600 5.290 -14.252 1.00 94.44 470 PHE A C 1
ATOM 3934 O O . PHE A 1 470 ? 23.094 4.925 -15.320 1.00 94.44 470 PHE A O 1
ATOM 3941 N N . TYR A 1 471 ? 23.330 5.746 -13.238 1.00 96.12 471 TYR A N 1
ATOM 3942 C CA . TYR A 1 471 ? 24.788 5.816 -13.208 1.00 96.12 471 TYR A CA 1
ATOM 3943 C C . TYR A 1 471 ? 25.273 5.107 -11.954 1.00 96.12 471 TYR A C 1
ATOM 3945 O O . TYR A 1 471 ? 24.645 5.239 -10.904 1.00 96.12 471 TYR A O 1
ATOM 3953 N N . ILE A 1 472 ? 26.404 4.417 -12.056 1.00 96.62 472 ILE A N 1
ATOM 3954 C CA . ILE A 1 472 ? 26.959 3.641 -10.948 1.00 96.62 472 ILE A CA 1
ATOM 3955 C C . ILE A 1 472 ? 28.484 3.785 -10.897 1.00 96.62 472 ILE A C 1
ATOM 3957 O O . ILE A 1 472 ? 29.135 3.887 -11.942 1.00 96.62 472 ILE A O 1
ATOM 3961 N N . SER A 1 473 ? 29.055 3.872 -9.694 1.00 96.25 473 SER A N 1
ATOM 3962 C CA . SER A 1 473 ? 30.510 3.937 -9.500 1.00 96.25 473 SER A CA 1
ATOM 3963 C C . SER A 1 473 ? 31.127 2.539 -9.414 1.00 96.25 473 SER A C 1
ATOM 3965 O O . SER A 1 473 ? 30.450 1.547 -9.139 1.00 96.25 473 SER A O 1
ATOM 3967 N N . LYS A 1 474 ? 32.450 2.449 -9.594 1.00 95.69 474 LYS A N 1
ATOM 3968 C CA . LYS A 1 474 ? 33.178 1.187 -9.384 1.00 95.69 474 LYS A CA 1
ATOM 3969 C C . LYS A 1 474 ? 33.057 0.682 -7.944 1.00 95.69 474 LYS A C 1
ATOM 3971 O O . LYS A 1 474 ? 32.918 -0.519 -7.759 1.00 95.69 474 LYS A O 1
ATOM 3976 N N . SER A 1 475 ? 33.082 1.580 -6.954 1.00 94.56 475 SER A N 1
ATOM 3977 C CA . SER A 1 475 ? 32.923 1.210 -5.540 1.00 94.56 475 SER A CA 1
ATOM 3978 C C . SER A 1 475 ? 31.557 0.583 -5.277 1.00 94.56 475 SER A C 1
ATOM 3980 O O . SER A 1 475 ? 31.502 -0.524 -4.765 1.00 94.56 475 SER A O 1
ATOM 3982 N N . GLN A 1 476 ? 30.479 1.214 -5.752 1.00 96.06 476 GLN A N 1
ATOM 3983 C CA . GLN A 1 476 ? 29.122 0.677 -5.637 1.00 96.06 476 GLN A CA 1
ATOM 3984 C C . GLN A 1 476 ? 29.001 -0.710 -6.276 1.00 96.06 476 GLN A C 1
ATOM 3986 O O . GLN A 1 476 ? 28.428 -1.615 -5.687 1.00 96.06 476 GLN A O 1
ATOM 3991 N N . ILE A 1 477 ? 29.581 -0.905 -7.465 1.00 96.31 477 ILE A N 1
ATOM 3992 C CA . ILE A 1 477 ? 29.603 -2.223 -8.113 1.00 96.31 477 ILE A CA 1
ATOM 3993 C C . ILE A 1 477 ? 30.330 -3.257 -7.242 1.00 96.31 477 ILE A C 1
ATOM 3995 O O . ILE A 1 477 ? 29.829 -4.365 -7.070 1.00 96.31 477 ILE A O 1
ATOM 3999 N N . VAL A 1 478 ? 31.514 -2.924 -6.720 1.00 95.38 478 VAL A N 1
ATOM 4000 C CA . VAL A 1 478 ? 32.303 -3.836 -5.876 1.00 95.38 478 VAL A CA 1
ATOM 4001 C C . VAL A 1 478 ? 31.544 -4.190 -4.599 1.00 95.38 478 VAL A C 1
ATOM 4003 O O . VAL A 1 478 ? 31.503 -5.365 -4.239 1.00 95.38 478 VAL A O 1
ATOM 4006 N N . ASP A 1 479 ? 30.888 -3.216 -3.972 1.00 95.12 479 ASP A N 1
ATOM 4007 C CA . ASP A 1 479 ? 30.069 -3.435 -2.780 1.00 95.12 479 ASP A CA 1
ATOM 4008 C C . ASP A 1 479 ? 28.943 -4.441 -3.071 1.00 95.12 479 ASP A C 1
ATOM 4010 O O . ASP A 1 479 ? 28.770 -5.404 -2.320 1.00 95.12 479 ASP A O 1
ATOM 4014 N N . SER A 1 480 ? 28.242 -4.291 -4.204 1.00 95.25 480 SER A N 1
ATOM 4015 C CA . SER A 1 480 ? 27.189 -5.219 -4.646 1.00 95.25 480 SER A CA 1
ATOM 4016 C C . SER A 1 480 ? 27.695 -6.634 -4.943 1.00 95.25 480 SER A C 1
ATOM 4018 O O . SER A 1 480 ? 26.940 -7.596 -4.809 1.00 95.25 480 SER A O 1
ATOM 4020 N N . LEU A 1 481 ? 28.944 -6.771 -5.396 1.00 93.94 481 LEU A N 1
ATOM 4021 C CA . LEU A 1 481 ? 29.555 -8.062 -5.729 1.00 93.94 481 LEU A CA 1
ATOM 4022 C C . LEU A 1 481 ? 30.213 -8.759 -4.529 1.00 93.94 481 LEU A C 1
ATOM 4024 O O . LEU A 1 481 ? 30.505 -9.957 -4.618 1.00 93.94 481 LEU A O 1
ATOM 4028 N N . SER A 1 482 ? 30.489 -8.023 -3.448 1.00 80.31 482 SER A N 1
ATOM 4029 C CA . SER A 1 482 ? 31.323 -8.488 -2.338 1.00 80.31 482 SER A CA 1
ATOM 4030 C C . SER A 1 482 ? 30.857 -9.840 -1.773 1.00 80.31 482 SER A C 1
ATOM 4032 O O . SER A 1 482 ? 29.665 -10.110 -1.634 1.00 80.31 482 SER A O 1
ATOM 4034 N N . ASN A 1 483 ? 31.825 -10.717 -1.484 1.00 82.69 483 ASN A N 1
ATOM 4035 C CA . ASN A 1 483 ? 31.667 -12.087 -0.963 1.00 82.69 483 ASN A CA 1
ATOM 4036 C C . ASN A 1 483 ? 31.070 -13.147 -1.911 1.00 82.69 483 ASN A C 1
ATOM 4038 O O . ASN A 1 483 ? 31.155 -14.331 -1.594 1.00 82.69 483 ASN A O 1
ATOM 4042 N N . ASN A 1 484 ? 30.529 -12.767 -3.073 1.00 90.94 484 ASN A N 1
ATOM 4043 C CA . ASN A 1 484 ? 29.836 -13.690 -3.988 1.00 90.94 484 ASN A CA 1
ATOM 4044 C C . ASN A 1 484 ? 30.566 -13.916 -5.323 1.00 90.94 484 ASN A C 1
ATOM 4046 O O . ASN A 1 484 ? 30.353 -14.926 -5.997 1.00 90.94 484 ASN A O 1
ATOM 4050 N N . PHE A 1 485 ? 31.420 -12.968 -5.713 1.00 96.69 485 PHE A N 1
ATOM 4051 C CA . PHE A 1 485 ? 32.167 -13.013 -6.965 1.00 96.69 485 PHE A CA 1
ATOM 4052 C C . PHE A 1 485 ? 33.663 -12.801 -6.734 1.00 96.69 485 PHE A C 1
ATOM 4054 O O . PHE A 1 485 ? 34.073 -12.026 -5.869 1.00 96.69 485 PHE A O 1
ATOM 4061 N N . ASN A 1 486 ? 34.474 -13.434 -7.576 1.00 94.62 486 ASN A N 1
ATOM 4062 C CA . ASN A 1 486 ? 35.919 -13.271 -7.649 1.00 94.62 486 ASN A CA 1
ATOM 4063 C C . ASN A 1 486 ? 36.341 -12.759 -9.041 1.00 94.62 486 ASN A C 1
ATOM 4065 O O . ASN A 1 486 ? 35.505 -12.463 -9.901 1.00 94.62 486 ASN A O 1
ATOM 4069 N N . ASN A 1 487 ? 37.654 -12.593 -9.243 1.00 93.81 487 ASN A N 1
ATOM 4070 C CA . ASN A 1 487 ? 38.244 -12.178 -10.523 1.00 93.81 487 ASN A CA 1
ATOM 4071 C C . ASN A 1 487 ? 37.630 -10.882 -11.098 1.00 93.81 487 ASN A C 1
ATOM 4073 O O . ASN A 1 487 ? 37.480 -10.730 -12.309 1.00 93.81 487 ASN A O 1
ATOM 4077 N N . ILE A 1 488 ? 37.279 -9.936 -10.218 1.00 95.94 488 ILE A N 1
ATOM 4078 C CA . ILE A 1 488 ? 36.625 -8.674 -10.581 1.00 95.94 488 ILE A CA 1
ATOM 4079 C C . ILE A 1 488 ? 37.579 -7.810 -11.414 1.00 95.94 488 ILE A C 1
ATOM 4081 O O . ILE A 1 488 ? 38.575 -7.287 -10.914 1.00 95.94 488 ILE A O 1
ATOM 4085 N N . LYS A 1 489 ? 37.246 -7.618 -12.691 1.00 97.12 489 LYS A N 1
ATOM 4086 C CA . LYS A 1 489 ? 38.031 -6.846 -13.653 1.00 97.12 489 LYS A CA 1
ATOM 4087 C C . LYS A 1 489 ? 37.195 -5.740 -14.280 1.00 97.12 489 LYS A C 1
ATOM 4089 O O . LYS A 1 489 ? 36.218 -5.993 -14.984 1.00 97.12 489 LYS A O 1
ATOM 4094 N N . PHE A 1 490 ? 37.648 -4.503 -14.099 1.00 97.69 490 PHE A N 1
ATOM 4095 C CA . PHE A 1 490 ? 37.103 -3.345 -14.800 1.00 97.69 490 PHE A CA 1
ATOM 4096 C C . PHE A 1 490 ? 37.918 -3.033 -16.053 1.00 97.69 490 PHE A C 1
ATOM 4098 O O . PHE A 1 490 ? 39.146 -2.997 -16.017 1.00 97.69 490 PHE A O 1
ATOM 4105 N N . THR A 1 491 ? 37.233 -2.732 -17.152 1.00 97.50 491 THR A N 1
ATOM 4106 C CA . THR A 1 491 ? 37.848 -2.152 -18.355 1.00 97.50 491 THR A CA 1
ATOM 4107 C C . THR A 1 491 ? 37.016 -0.967 -18.829 1.00 97.50 491 THR A C 1
ATOM 4109 O O . THR A 1 491 ? 35.865 -0.809 -18.423 1.00 97.50 491 THR A O 1
ATOM 4112 N N . ASN A 1 492 ? 37.578 -0.114 -19.678 1.00 95.94 492 ASN A N 1
ATOM 4113 C CA . ASN A 1 492 ? 36.777 0.919 -20.325 1.00 95.94 492 ASN A CA 1
ATOM 4114 C C . ASN A 1 492 ? 35.924 0.297 -21.439 1.00 95.94 492 ASN A C 1
ATOM 4116 O O . ASN A 1 492 ? 36.353 -0.656 -22.094 1.00 95.94 492 ASN A O 1
ATOM 4120 N N . ALA A 1 493 ? 34.725 0.837 -21.659 1.00 93.25 493 ALA A N 1
ATOM 4121 C CA . ALA A 1 493 ? 33.953 0.505 -22.850 1.00 93.25 493 ALA A CA 1
ATOM 4122 C C . ALA A 1 493 ? 34.640 1.067 -24.103 1.00 93.25 493 ALA A C 1
ATOM 4124 O O . ALA A 1 493 ? 35.305 2.105 -24.041 1.00 93.25 493 ALA A O 1
ATOM 4125 N N . ILE A 1 494 ? 34.463 0.393 -25.243 1.00 91.00 494 ILE A N 1
ATOM 4126 C CA . ILE A 1 494 ? 34.921 0.925 -26.528 1.00 91.00 494 ILE A CA 1
ATOM 4127 C C . ILE A 1 494 ? 34.177 2.236 -26.790 1.00 91.00 494 ILE A C 1
ATOM 4129 O O . ILE A 1 494 ? 32.948 2.305 -26.664 1.00 91.00 494 ILE A O 1
ATOM 4133 N N . LYS A 1 495 ? 34.944 3.282 -27.109 1.00 88.38 495 LYS A N 1
ATOM 4134 C CA . LYS A 1 495 ? 34.403 4.606 -27.416 1.00 88.38 495 LYS A CA 1
ATOM 4135 C C . LYS A 1 495 ? 33.457 4.520 -28.610 1.00 88.38 495 LYS A C 1
ATOM 4137 O O . LYS A 1 495 ? 33.711 3.786 -29.559 1.00 88.38 495 LYS A O 1
ATOM 4142 N N . ARG A 1 496 ? 32.363 5.274 -28.561 1.00 84.31 496 ARG A N 1
ATOM 4143 C CA . ARG A 1 496 ? 31.376 5.349 -29.650 1.00 84.31 496 ARG A CA 1
ATOM 4144 C C . ARG A 1 496 ? 31.323 6.760 -30.219 1.00 84.31 496 ARG A C 1
ATOM 4146 O O . ARG A 1 496 ? 31.433 7.729 -29.473 1.00 84.31 496 ARG A O 1
ATOM 4153 N N . GLY A 1 497 ? 31.094 6.883 -31.524 1.00 79.69 497 GLY A N 1
ATOM 4154 C CA . GLY A 1 497 ? 31.021 8.184 -32.194 1.00 79.69 497 GLY A CA 1
ATOM 4155 C C . GLY A 1 497 ? 32.235 9.075 -31.897 1.00 79.69 497 GLY A C 1
ATOM 4156 O O . GLY A 1 497 ? 33.373 8.661 -32.085 1.00 79.69 497 GLY A O 1
ATOM 4157 N N . ILE A 1 498 ? 31.982 10.298 -31.426 1.00 84.19 498 ILE A N 1
ATOM 4158 C CA . ILE A 1 498 ? 33.004 11.328 -31.163 1.00 84.19 498 ILE A CA 1
ATOM 4159 C C . ILE A 1 498 ? 33.350 11.482 -29.670 1.00 84.19 498 ILE A C 1
ATOM 4161 O O . ILE A 1 498 ? 33.690 12.573 -29.216 1.00 84.19 498 ILE A O 1
ATOM 4165 N N . GLU A 1 499 ? 33.225 10.413 -28.879 1.00 87.62 499 GLU A N 1
ATOM 4166 C CA . GLU A 1 499 ? 33.582 10.423 -27.453 1.00 87.62 499 GLU A CA 1
ATOM 4167 C C . GLU A 1 499 ? 35.072 10.766 -27.224 1.00 87.62 499 GLU A C 1
ATOM 4169 O O . GLU A 1 499 ? 35.988 10.049 -27.634 1.00 87.62 499 GLU A O 1
ATOM 4174 N N . ASP A 1 500 ? 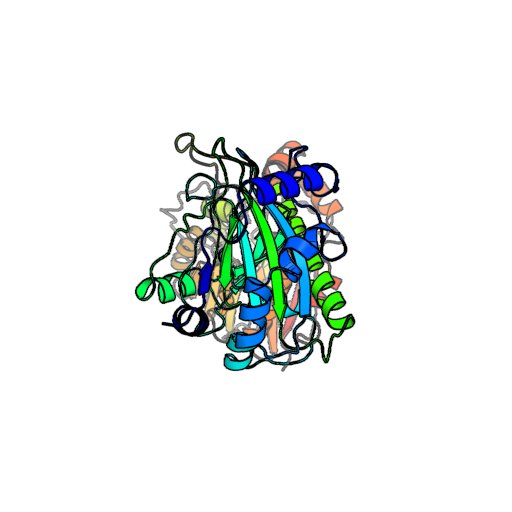35.331 11.847 -26.490 1.00 84.88 500 ASP A N 1
ATOM 4175 C CA . ASP A 1 500 ? 36.675 12.311 -26.117 1.00 84.88 500 ASP A CA 1
ATOM 4176 C C . ASP A 1 500 ? 37.215 11.589 -24.862 1.00 84.88 500 ASP A C 1
ATOM 4178 O O . ASP A 1 500 ? 38.415 11.334 -24.747 1.00 84.88 500 ASP A O 1
ATOM 4182 N N . ASN A 1 501 ? 36.333 11.138 -23.967 1.00 89.75 501 ASN A N 1
ATOM 4183 C CA . ASN A 1 501 ? 36.651 10.419 -22.733 1.00 89.75 501 ASN A CA 1
ATOM 4184 C C . ASN A 1 501 ? 36.012 9.023 -22.694 1.00 89.75 501 ASN A C 1
ATOM 4186 O O . ASN A 1 501 ? 35.096 8.708 -23.447 1.00 89.75 501 ASN A O 1
ATOM 4190 N N . PHE A 1 502 ? 36.469 8.178 -21.768 1.00 92.06 502 PHE A N 1
ATOM 4191 C CA . PHE A 1 502 ? 35.800 6.915 -21.452 1.00 92.06 502 PHE A CA 1
ATOM 4192 C C . PHE A 1 502 ? 34.683 7.157 -20.432 1.00 92.06 502 PHE A C 1
ATOM 4194 O O . PHE A 1 502 ? 34.892 7.116 -19.221 1.00 92.06 502 PHE A O 1
ATOM 4201 N N . TYR A 1 503 ? 33.484 7.446 -20.932 1.00 94.19 503 TYR A N 1
ATOM 4202 C CA . TYR A 1 503 ? 32.306 7.715 -20.098 1.00 94.19 503 TYR A CA 1
ATOM 4203 C C . TYR A 1 503 ? 31.657 6.467 -19.504 1.00 94.19 503 TYR A C 1
ATOM 4205 O O . TYR A 1 503 ? 30.815 6.562 -18.608 1.00 94.19 503 TYR A O 1
ATOM 4213 N N . ARG A 1 504 ? 32.011 5.302 -20.045 1.00 95.00 504 ARG A N 1
ATOM 4214 C CA . ARG A 1 504 ? 31.354 4.030 -19.777 1.00 95.00 504 ARG A CA 1
ATOM 4215 C C . ARG A 1 504 ? 32.389 2.967 -19.444 1.00 95.00 504 ARG A C 1
ATOM 4217 O O . ARG A 1 504 ? 33.504 2.981 -19.972 1.00 95.00 504 ARG A O 1
ATOM 4224 N N . ILE A 1 505 ? 32.016 2.064 -18.550 1.00 96.75 505 ILE A N 1
ATOM 4225 C CA . ILE A 1 505 ? 32.877 0.999 -18.040 1.00 96.75 505 ILE A CA 1
ATOM 4226 C C . ILE A 1 505 ? 32.259 -0.368 -18.316 1.00 96.75 505 ILE A C 1
ATOM 4228 O O . ILE A 1 505 ? 31.045 -0.515 -18.433 1.00 96.75 505 ILE A O 1
ATOM 4232 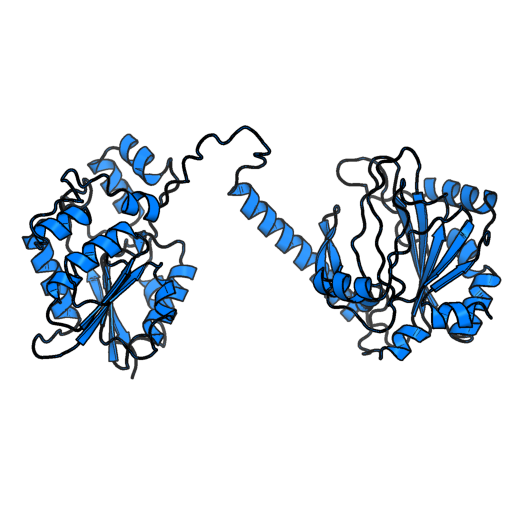N N . ASN A 1 506 ? 33.121 -1.370 -18.393 1.00 98.12 506 ASN A N 1
ATOM 4233 C CA . ASN A 1 506 ? 32.759 -2.775 -18.401 1.00 98.12 506 ASN A CA 1
ATOM 4234 C C . ASN A 1 506 ? 33.270 -3.429 -17.120 1.00 98.12 506 ASN A C 1
ATOM 4236 O O . ASN A 1 506 ? 34.335 -3.068 -16.610 1.00 98.12 506 ASN A O 1
ATOM 4240 N N . LEU A 1 507 ? 32.537 -4.431 -16.667 1.00 98.12 507 LEU A N 1
ATOM 4241 C CA . LEU A 1 507 ? 32.836 -5.293 -15.543 1.00 98.12 507 LEU A CA 1
ATOM 4242 C C . LEU A 1 507 ? 32.752 -6.744 -16.002 1.00 98.12 507 LEU A C 1
ATOM 4244 O O . LEU A 1 507 ? 31.741 -7.173 -16.561 1.00 98.12 507 LEU A O 1
ATOM 4248 N N . PHE A 1 508 ? 33.803 -7.489 -15.696 1.00 98.50 508 PHE A N 1
ATOM 4249 C CA . PHE A 1 508 ? 33.850 -8.934 -15.839 1.00 98.50 508 PHE A CA 1
ATOM 4250 C C . PHE A 1 508 ? 34.199 -9.521 -14.477 1.00 98.50 508 PHE A C 1
ATOM 4252 O O . PHE A 1 508 ? 35.146 -9.061 -13.841 1.00 98.50 508 PHE A O 1
ATOM 4259 N N . CYS A 1 509 ? 33.431 -10.494 -14.011 1.00 97.88 509 CYS A N 1
ATOM 4260 C CA . CYS A 1 509 ? 33.725 -11.230 -12.786 1.00 97.88 509 CYS A CA 1
ATOM 4261 C C . CYS A 1 509 ? 33.188 -12.656 -12.886 1.00 97.88 509 CYS A C 1
ATOM 4263 O O . CYS A 1 509 ? 32.484 -13.011 -13.836 1.00 97.88 509 CYS A O 1
ATOM 4265 N N . GLU A 1 510 ? 33.546 -13.484 -11.915 1.00 97.75 510 GLU A N 1
ATOM 4266 C CA . GLU A 1 510 ? 33.188 -14.897 -11.897 1.00 97.75 510 GLU A CA 1
ATOM 4267 C C . GLU A 1 510 ? 32.519 -15.235 -10.572 1.00 97.75 510 GLU A C 1
ATOM 4269 O O . GLU A 1 510 ? 32.919 -14.719 -9.529 1.00 97.75 510 GLU A O 1
ATOM 4274 N N . LYS A 1 511 ? 31.474 -16.062 -10.610 1.00 97.62 511 LYS A N 1
ATOM 4275 C CA . LYS A 1 511 ? 30.865 -16.598 -9.393 1.00 97.62 511 LYS A CA 1
ATOM 4276 C C . LYS A 1 511 ? 31.904 -17.440 -8.650 1.00 97.62 511 LYS A C 1
ATOM 4278 O O . LYS A 1 511 ? 32.695 -18.138 -9.288 1.00 97.62 511 LYS A O 1
ATOM 4283 N N . ASN A 1 512 ? 31.892 -17.370 -7.322 1.00 93.50 512 ASN A N 1
ATOM 4284 C CA . ASN A 1 512 ? 32.697 -18.259 -6.486 1.00 93.50 512 ASN A CA 1
ATOM 4285 C C . ASN A 1 512 ? 32.370 -19.745 -6.746 1.00 93.50 512 ASN A C 1
ATOM 4287 O O . ASN A 1 512 ? 31.337 -20.062 -7.344 1.00 93.50 512 ASN A O 1
ATOM 4291 N N . GLU A 1 513 ? 33.291 -20.630 -6.357 1.00 85.94 513 GLU A N 1
ATOM 4292 C CA . GLU A 1 513 ? 33.083 -22.088 -6.417 1.00 85.94 513 GLU A CA 1
ATOM 4293 C C . GLU A 1 513 ? 31.910 -22.558 -5.551 1.00 85.94 513 GLU A C 1
ATOM 4295 O O . GLU A 1 513 ? 31.672 -21.947 -4.480 1.00 85.94 513 GLU A O 1
#